Protein AF-A0A077ZQG4-F1 (afdb_monomer_lite)

Secondary structure (DSSP, 8-state):
--HHHHHHHHHHHHHHHHHS-TTTHHHHHHHHHHHHGGGT-HHHHHHHHHHHHHTTT-HHHHTTHHHHHHHHHHHHHHHHHHHHHH-HHHHHHHHHHHHT-HHHHHHHHHHHHHHHHHHH-HHHHHH-PPP-HHHHHHHHHT---TTHHHHHHHHHHHHHHHHHHS----STTTTSHHHHHHHHHHHHHHHHHHHHHHHHHH-GGGHHHHHHHHHHHHHTTSPPTT--S-----GGGGEEEETTEEEE---HHHHHHHHHHHHSPPP--TT-TTT-----HHHHHHHHHHHHHHHHHHHT--GGGGT-STTS---TTSHHHHHHHHHHHHHHHHHHHHHHHHHHT--S-HHHHHHHHHHHHHHHHHHHHHHHHTTHHHHHHHHTT----SSHHHHSS-STTS----S-HHHHHHHHHHHH--S--S-HHHHHHHHT-HHHHHHHHHHHHHHHHH--S-TT-HHHHHHHHHHHHHHHHH---

pLDDT: mean 76.87, std 16.98, range [23.34, 98.31]

Organism: Trichuris trichiura (NCBI:txid36087)

Foldseek 3Di:
DDPVVVVVVLVVLLVVLVVDDLVCNLVSLLVSLVVCLQVLDLVSLLSVLVVLLCLVVDPVNCVVPPVSNVVSSVSSVVSQVVSCVVRVSNVVSNVVSVVVCCSVLVSLLVLLVLVLVLVVDPVSVVPDDRDDPLVVLVCLLPDDDPPSVVSLVSLLVQLVVLCVVLVDDAPQPVSPSSNVSNLSSVVSNLSSLVSLLVVCVVPLVCLQVSLVVLVVVQVVQQDDPPPPDLRAGNLVVQKDFDPHAIDGDHLQLSSLLSNLSSLQDDPPPVPPVPPRPDHPPVSSVVSLVRLVVNLQSLLPDACVSNVLDPVFALDPVDRRNRNSLLSLLSLLSNLLSSLLSLLSVPDLDLSSLSSNVSSVVRNVNSVVSSCVRVVVVVVVVVVVVDDDPDPPVPPPPPPPRRNQLSHDLVSLLSLVCVLPPPDPDPHCNSSVSCVVPVVNNVVSLVSNVSVVVVPDPPPVDPVSVVSVVSSVVVCVVPDPD

Structure (mmCIF, N/CA/C/O backbone):
data_AF-A0A077ZQG4-F1
#
_entry.id   AF-A0A077ZQG4-F1
#
loop_
_atom_site.group_PDB
_atom_site.id
_atom_site.type_symbol
_atom_site.label_atom_id
_atom_site.label_alt_id
_atom_site.label_comp_id
_atom_site.label_asym_id
_atom_site.label_entity_id
_atom_site.label_seq_id
_atom_site.pdbx_PDB_ins_code
_atom_site.Cartn_x
_atom_site.Cartn_y
_atom_site.Cartn_z
_atom_site.occupancy
_atom_site.B_iso_or_equiv
_atom_site.auth_seq_id
_atom_site.auth_comp_id
_atom_site.auth_asym_id
_atom_site.auth_atom_id
_atom_site.pdbx_PDB_model_num
ATOM 1 N N . MET A 1 1 ? 46.755 -19.858 -14.746 1.00 75.56 1 MET A N 1
ATOM 2 C CA . MET A 1 1 ? 46.824 -18.409 -14.465 1.00 75.56 1 MET A CA 1
ATOM 3 C C . MET A 1 1 ? 46.397 -18.185 -13.032 1.00 75.56 1 MET A C 1
ATOM 5 O O . MET A 1 1 ? 45.429 -18.810 -12.609 1.00 75.56 1 MET A O 1
ATOM 9 N N . SER A 1 2 ? 47.114 -17.337 -12.305 1.00 85.56 2 SER A N 1
ATOM 10 C CA . SER A 1 2 ? 46.687 -16.840 -10.994 1.00 85.56 2 SER A CA 1
ATOM 11 C C . SER A 1 2 ? 45.434 -15.962 -11.118 1.00 85.56 2 SER A C 1
ATOM 13 O O . SER A 1 2 ? 45.168 -15.401 -12.185 1.00 85.56 2 SER A O 1
ATOM 15 N N . ASP A 1 3 ? 44.680 -15.792 -10.031 1.00 82.00 3 ASP A N 1
ATOM 16 C CA . ASP A 1 3 ? 43.485 -14.933 -10.027 1.00 82.00 3 ASP A CA 1
ATOM 17 C C . ASP A 1 3 ? 43.812 -13.482 -10.399 1.00 82.00 3 ASP A C 1
ATOM 19 O O . ASP A 1 3 ? 43.038 -12.816 -11.087 1.00 82.00 3 ASP A O 1
ATOM 23 N N . THR A 1 4 ? 44.989 -12.987 -10.013 1.00 86.38 4 THR A N 1
ATOM 24 C CA . THR A 1 4 ? 45.458 -11.639 -10.362 1.00 86.38 4 THR A CA 1
ATOM 25 C C . THR A 1 4 ? 45.683 -11.481 -11.868 1.00 86.38 4 THR A C 1
ATOM 27 O O . THR A 1 4 ? 45.331 -10.451 -12.441 1.00 86.38 4 THR A O 1
ATOM 30 N N . GLU A 1 5 ? 46.246 -12.495 -12.532 1.00 90.25 5 GLU A N 1
ATOM 31 C CA . GLU A 1 5 ? 46.450 -12.493 -13.988 1.00 90.25 5 GLU A CA 1
ATOM 32 C C . GLU A 1 5 ? 45.126 -12.590 -14.744 1.00 90.25 5 GLU A C 1
ATOM 34 O O . GLU A 1 5 ? 44.930 -11.872 -15.723 1.00 90.25 5 GLU A O 1
ATOM 39 N N . LYS A 1 6 ? 44.200 -13.433 -14.272 1.00 88.44 6 LYS A N 1
ATOM 40 C CA . LYS A 1 6 ? 42.855 -13.570 -14.852 1.00 88.44 6 LYS A CA 1
ATOM 41 C C . LYS A 1 6 ? 42.076 -12.263 -14.774 1.00 88.44 6 LYS A C 1
ATOM 43 O O . LYS A 1 6 ? 41.529 -11.824 -15.779 1.00 88.44 6 LYS A O 1
ATOM 48 N N . ASN A 1 7 ? 42.106 -11.602 -13.615 1.00 88.69 7 ASN A N 1
ATOM 49 C CA . ASN A 1 7 ? 41.490 -10.290 -13.427 1.00 88.69 7 ASN A CA 1
ATOM 50 C C . ASN A 1 7 ? 42.059 -9.249 -14.400 1.00 88.69 7 ASN A C 1
ATOM 52 O O . ASN A 1 7 ? 41.295 -8.517 -15.019 1.00 88.69 7 ASN A O 1
ATOM 56 N N . LYS A 1 8 ? 43.388 -9.187 -14.560 1.00 91.38 8 LYS A N 1
ATOM 57 C CA . LYS A 1 8 ? 44.021 -8.265 -15.518 1.00 91.38 8 LYS A CA 1
ATOM 58 C C . LYS A 1 8 ? 43.604 -8.563 -16.957 1.00 91.38 8 LYS A C 1
ATOM 60 O O . LYS A 1 8 ? 43.277 -7.636 -17.687 1.00 91.38 8 LYS A O 1
ATOM 65 N N . LEU A 1 9 ? 43.598 -9.837 -17.353 1.00 92.00 9 LEU A N 1
ATOM 66 C CA . LEU A 1 9 ? 43.169 -10.246 -18.691 1.00 92.00 9 LEU A CA 1
ATOM 67 C C . LEU A 1 9 ? 41.702 -9.880 -18.945 1.00 92.00 9 LEU A C 1
ATOM 69 O O . LEU A 1 9 ? 41.379 -9.370 -20.013 1.00 92.00 9 LEU A O 1
ATOM 73 N N . PHE A 1 10 ? 40.828 -10.110 -17.964 1.00 91.69 10 PHE A N 1
ATOM 74 C CA . PHE A 1 10 ? 39.417 -9.761 -18.061 1.00 91.69 10 PHE A CA 1
ATOM 75 C C . PHE A 1 10 ? 39.216 -8.256 -18.277 1.00 91.69 10 PHE A C 1
ATOM 77 O O . PHE A 1 10 ? 38.498 -7.877 -19.196 1.00 91.69 10 PHE A O 1
ATOM 84 N N . GLU A 1 11 ? 39.883 -7.396 -17.498 1.00 91.38 11 GLU A N 1
ATOM 85 C CA . GLU A 1 11 ? 39.771 -5.941 -17.685 1.00 91.38 11 GLU A CA 1
ATOM 86 C C . GLU A 1 11 ? 40.288 -5.496 -19.062 1.00 91.38 11 GLU A C 1
ATOM 88 O O . GLU A 1 11 ? 39.621 -4.712 -19.729 1.00 91.38 11 GLU A O 1
ATOM 93 N N . ILE A 1 12 ? 41.396 -6.066 -19.554 1.00 93.56 12 ILE A N 1
ATOM 94 C CA . ILE A 1 12 ? 41.894 -5.785 -20.915 1.00 93.56 12 ILE A CA 1
ATOM 95 C C . ILE A 1 12 ? 40.840 -6.149 -21.971 1.00 93.56 12 ILE A C 1
ATOM 97 O O . ILE A 1 12 ? 40.602 -5.385 -22.903 1.00 93.56 12 ILE A O 1
ATOM 101 N N . LEU A 1 13 ? 40.184 -7.305 -21.834 1.00 93.31 13 LEU A N 1
ATOM 102 C CA . LEU A 1 13 ? 39.135 -7.727 -22.766 1.00 93.31 13 LEU A CA 1
ATOM 103 C C . LEU A 1 13 ? 37.888 -6.841 -22.670 1.00 93.31 13 LEU A C 1
ATOM 105 O O . LEU A 1 13 ? 37.269 -6.550 -23.695 1.00 93.31 13 LEU A O 1
ATOM 109 N N . MET A 1 14 ? 37.534 -6.383 -21.468 1.00 91.69 14 MET A N 1
ATOM 110 C CA . MET A 1 14 ? 36.461 -5.410 -21.274 1.00 91.69 14 MET A CA 1
ATOM 111 C C . MET A 1 14 ? 36.786 -4.083 -21.963 1.00 91.69 14 MET A C 1
ATOM 113 O O . MET A 1 14 ? 35.923 -3.550 -22.662 1.00 91.69 14 MET A O 1
ATOM 117 N N . ASP A 1 15 ? 38.020 -3.591 -21.844 1.00 90.81 15 ASP A N 1
ATOM 118 C CA . ASP A 1 15 ? 38.490 -2.385 -22.532 1.00 90.81 15 ASP A CA 1
ATOM 119 C C . ASP A 1 15 ? 38.486 -2.565 -24.059 1.00 90.81 15 ASP A C 1
ATOM 121 O O . ASP A 1 15 ? 38.048 -1.674 -24.784 1.00 90.81 15 ASP A O 1
ATOM 125 N N . CYS A 1 16 ? 38.853 -3.743 -24.577 1.00 92.00 16 CYS A N 1
ATOM 126 C CA . CYS A 1 16 ? 38.694 -4.043 -26.003 1.00 92.00 16 CYS A CA 1
ATOM 127 C C . CYS A 1 16 ? 37.225 -3.978 -26.442 1.00 92.00 16 CYS A C 1
ATOM 129 O O . CYS A 1 16 ? 36.921 -3.403 -27.484 1.00 92.00 16 CYS A O 1
ATOM 131 N N . MET A 1 17 ? 36.302 -4.527 -25.646 1.00 90.06 17 MET A N 1
ATOM 132 C CA . MET A 1 17 ? 34.871 -4.511 -25.962 1.00 90.06 17 MET A CA 1
ATOM 133 C C . MET A 1 17 ? 34.291 -3.089 -25.991 1.00 90.06 17 MET A C 1
ATOM 135 O O . MET A 1 17 ? 33.346 -2.817 -26.733 1.00 90.06 17 MET A O 1
ATOM 139 N N . VAL A 1 18 ? 34.866 -2.162 -25.217 1.00 87.50 18 VAL A N 1
ATOM 140 C CA . VAL A 1 18 ? 34.528 -0.731 -25.269 1.00 87.50 18 VAL A CA 1
ATOM 141 C C . VAL A 1 18 ? 34.819 -0.108 -26.629 1.00 87.50 18 VAL A C 1
ATOM 143 O O . VAL A 1 18 ? 34.086 0.804 -27.027 1.00 87.50 18 VAL A O 1
ATOM 146 N N . GLU A 1 19 ? 35.827 -0.621 -27.331 1.00 88.81 19 GLU A N 1
ATOM 147 C CA . GLU A 1 19 ? 36.293 -0.085 -28.605 1.00 88.81 19 GLU A CA 1
ATOM 148 C C . GLU A 1 19 ? 35.615 -0.672 -29.846 1.00 88.81 19 GLU A C 1
ATOM 150 O O . GLU A 1 19 ? 35.798 -0.155 -30.951 1.00 88.81 19 GLU A O 1
ATOM 155 N N . LEU A 1 20 ? 34.793 -1.706 -29.677 1.00 90.69 20 LEU A N 1
ATOM 156 C CA . LEU A 1 20 ? 34.132 -2.390 -30.784 1.00 90.69 20 LEU A CA 1
ATOM 157 C C . LEU A 1 20 ? 32.988 -1.580 -31.403 1.00 90.69 20 LEU A C 1
ATOM 159 O O . LEU A 1 20 ? 32.373 -0.712 -30.779 1.00 90.69 20 LEU A O 1
ATOM 163 N N . ASN A 1 21 ? 32.671 -1.904 -32.656 1.00 89.69 21 ASN A N 1
ATOM 164 C CA . ASN A 1 21 ? 31.427 -1.466 -33.273 1.00 89.69 21 ASN A CA 1
ATOM 165 C C . ASN A 1 21 ? 30.255 -2.257 -32.693 1.00 89.69 21 ASN A C 1
ATOM 167 O O . ASN A 1 21 ? 30.406 -3.399 -32.264 1.00 89.69 21 ASN A O 1
ATOM 171 N N . LEU A 1 22 ? 29.064 -1.656 -32.711 1.00 89.62 22 LEU A N 1
ATOM 172 C CA . LEU A 1 22 ? 27.858 -2.229 -32.104 1.00 89.62 22 LEU A CA 1
ATOM 173 C C . LEU A 1 22 ? 27.519 -3.637 -32.636 1.00 89.62 22 LEU A C 1
ATOM 175 O O . LEU A 1 22 ? 26.966 -4.454 -31.908 1.00 89.62 22 LEU A O 1
ATOM 179 N N . GLU A 1 23 ? 27.890 -3.902 -33.887 1.00 89.62 23 GLU A N 1
ATOM 180 C CA . GLU A 1 23 ? 27.705 -5.154 -34.629 1.00 89.62 23 GLU A CA 1
ATOM 181 C C . GLU A 1 23 ? 28.598 -6.293 -34.106 1.00 89.62 23 GLU A C 1
ATOM 183 O O . GLU A 1 23 ? 28.193 -7.454 -34.087 1.00 89.62 23 GLU A O 1
ATOM 188 N N . ASP A 1 24 ? 29.801 -5.953 -33.638 1.00 93.75 24 ASP A N 1
ATOM 189 C CA . ASP A 1 24 ? 30.821 -6.910 -33.198 1.00 93.75 24 ASP A CA 1
ATOM 190 C C . ASP A 1 24 ? 30.670 -7.284 -31.718 1.00 93.75 24 ASP A C 1
ATOM 192 O O . ASP A 1 24 ? 31.103 -8.359 -31.287 1.00 93.75 24 ASP A O 1
ATOM 196 N N . ILE A 1 25 ? 30.040 -6.406 -30.929 1.00 94.50 25 ILE A N 1
ATOM 197 C CA . ILE A 1 25 ? 29.886 -6.567 -29.478 1.00 94.50 25 ILE A CA 1
ATOM 198 C C . ILE A 1 25 ? 29.215 -7.897 -29.105 1.00 94.50 25 ILE A C 1
ATOM 200 O O . ILE A 1 25 ? 29.757 -8.573 -28.230 1.00 94.50 25 ILE A O 1
ATOM 204 N N . PRO A 1 26 ? 28.089 -8.330 -29.712 1.00 92.81 26 PRO A N 1
ATOM 205 C CA . PRO A 1 26 ? 27.446 -9.584 -29.316 1.00 92.81 26 PRO A CA 1
ATOM 206 C C . PRO A 1 26 ? 28.353 -10.805 -29.488 1.00 92.81 26 PRO A C 1
ATOM 208 O O . PRO A 1 26 ? 28.476 -11.621 -28.574 1.00 92.81 26 PRO A O 1
ATOM 211 N N . ASN A 1 27 ? 29.056 -10.888 -30.622 1.00 93.50 27 ASN A N 1
ATOM 212 C CA . ASN A 1 27 ? 29.999 -11.971 -30.898 1.00 93.50 27 ASN A CA 1
ATOM 213 C C . ASN A 1 27 ? 31.180 -11.956 -29.922 1.00 93.50 27 ASN A C 1
ATOM 215 O O . ASN A 1 27 ? 31.634 -13.013 -29.477 1.00 93.50 27 ASN A O 1
ATOM 219 N N . PHE A 1 28 ? 31.678 -10.769 -29.569 1.00 94.94 28 PHE A N 1
ATOM 220 C CA . PHE A 1 28 ? 32.731 -10.638 -28.568 1.00 94.94 28 PHE A CA 1
ATOM 221 C C . PHE A 1 28 ? 32.245 -11.048 -27.174 1.00 94.94 28 PHE A C 1
ATOM 223 O O . PHE A 1 28 ? 32.926 -11.812 -26.494 1.00 94.94 28 PHE A O 1
ATOM 230 N N . ALA A 1 29 ? 31.050 -10.613 -26.771 1.00 93.19 29 ALA A N 1
ATOM 231 C CA . ALA A 1 29 ? 30.443 -10.970 -25.493 1.00 93.19 29 ALA A CA 1
ATOM 232 C C . ALA A 1 29 ? 30.218 -12.484 -25.370 1.00 93.19 29 ALA A C 1
ATOM 234 O O . ALA A 1 29 ? 30.515 -13.060 -24.327 1.00 93.19 29 ALA A O 1
ATOM 235 N N . LEU A 1 30 ? 29.772 -13.151 -26.440 1.00 92.31 30 LEU A N 1
ATOM 236 C CA . LEU A 1 30 ? 29.645 -14.610 -26.473 1.00 92.31 30 LEU A CA 1
ATOM 237 C C . LEU A 1 30 ? 30.995 -15.307 -26.245 1.00 92.31 30 LEU A C 1
ATOM 239 O O . LEU A 1 30 ? 31.089 -16.224 -25.429 1.00 92.31 30 LEU A O 1
ATOM 243 N N . LYS A 1 31 ? 32.057 -14.852 -26.924 1.00 92.94 31 LYS A N 1
ATOM 244 C CA . LYS A 1 31 ? 33.414 -15.388 -26.727 1.00 92.94 31 LYS A CA 1
ATOM 245 C C . LYS A 1 31 ? 33.912 -15.135 -25.306 1.00 92.94 31 LYS A C 1
ATOM 247 O O . LYS A 1 31 ? 34.450 -16.045 -24.683 1.00 92.94 31 LYS A O 1
ATOM 252 N N . LEU A 1 32 ? 33.688 -13.938 -24.767 1.00 92.38 32 LEU A N 1
ATOM 253 C CA . LEU A 1 32 ? 34.049 -13.597 -23.394 1.00 92.38 32 LEU A CA 1
ATOM 254 C C . LEU A 1 32 ? 33.343 -14.518 -22.387 1.00 92.38 32 LEU A C 1
ATOM 256 O O . LEU A 1 32 ? 33.988 -15.063 -21.492 1.00 92.38 32 LEU A O 1
ATOM 260 N N . LEU A 1 33 ? 32.043 -14.756 -22.573 1.00 91.25 33 LEU A N 1
ATOM 261 C CA . LEU A 1 33 ? 31.267 -15.681 -21.749 1.00 91.25 33 LEU A CA 1
ATOM 262 C C . LEU A 1 33 ? 31.815 -17.107 -21.832 1.00 91.25 33 LEU A C 1
ATOM 264 O O . LEU A 1 33 ? 32.000 -17.730 -20.793 1.00 91.25 33 LEU A O 1
ATOM 268 N N . SER A 1 34 ? 32.173 -17.596 -23.022 1.00 87.62 34 SER A N 1
ATOM 269 C CA . SER A 1 34 ? 32.749 -18.943 -23.169 1.00 87.62 34 SER A CA 1
ATOM 270 C C . SER A 1 34 ? 34.062 -19.148 -22.397 1.00 87.62 34 SER A C 1
ATOM 272 O O . SER A 1 34 ? 34.372 -20.270 -22.008 1.00 87.62 34 SER A O 1
ATOM 274 N N . VAL A 1 35 ? 34.818 -18.073 -22.137 1.00 87.38 35 VAL A N 1
ATOM 275 C CA . VAL A 1 35 ? 36.090 -18.124 -21.397 1.00 87.38 35 VAL A CA 1
ATOM 276 C C . VAL A 1 35 ? 35.877 -17.970 -19.889 1.00 87.38 35 VAL A C 1
ATOM 278 O O . VAL A 1 35 ? 36.507 -18.678 -19.108 1.00 87.38 35 VAL A O 1
ATOM 281 N N . PHE A 1 36 ? 34.999 -17.056 -19.465 1.00 87.81 36 PHE A N 1
ATOM 282 C CA . PHE A 1 36 ? 34.874 -16.668 -18.054 1.00 87.81 36 PHE A CA 1
ATOM 283 C C . PHE A 1 36 ? 33.667 -17.264 -17.323 1.00 87.81 36 PHE A C 1
ATOM 285 O O . PHE A 1 36 ? 33.605 -17.169 -16.095 1.00 87.81 36 PHE A O 1
ATOM 292 N N . ALA A 1 37 ? 32.721 -17.899 -18.022 1.00 85.19 37 ALA A N 1
ATOM 293 C CA . ALA A 1 37 ? 31.542 -18.488 -17.384 1.00 85.19 37 ALA A CA 1
ATOM 294 C C . ALA A 1 37 ? 31.904 -19.586 -16.377 1.00 85.19 37 ALA A C 1
ATOM 296 O O . ALA A 1 37 ? 31.338 -19.616 -15.286 1.00 85.19 37 ALA A O 1
ATOM 297 N N . LEU A 1 38 ? 32.903 -20.415 -16.696 1.00 85.31 38 LEU A N 1
ATOM 298 C CA . LEU A 1 38 ? 33.392 -21.484 -15.819 1.00 85.31 38 LEU A CA 1
ATOM 299 C C . LEU A 1 38 ? 33.919 -20.966 -14.473 1.00 85.31 38 LEU A C 1
ATOM 301 O O . LEU A 1 38 ? 33.903 -21.695 -13.485 1.00 85.31 38 LEU A O 1
ATOM 305 N N . GLU A 1 39 ? 34.372 -19.710 -14.409 1.00 85.50 39 GLU A N 1
ATOM 306 C CA . GLU A 1 39 ? 34.837 -19.115 -13.152 1.00 85.50 39 GLU A CA 1
ATOM 307 C C . GLU A 1 39 ? 33.685 -18.671 -12.247 1.00 85.50 39 GLU A C 1
ATOM 309 O O . GLU A 1 39 ? 33.900 -18.468 -11.054 1.00 85.50 39 GLU A O 1
ATOM 314 N N . ALA A 1 40 ? 32.479 -18.487 -12.803 1.00 82.50 40 ALA A N 1
ATOM 315 C CA . ALA A 1 40 ? 31.280 -18.027 -12.100 1.00 82.50 40 ALA A CA 1
ATOM 316 C C . ALA A 1 40 ? 31.530 -16.828 -11.156 1.00 82.50 40 ALA A C 1
ATOM 318 O O . ALA A 1 40 ? 30.916 -16.710 -10.093 1.00 82.50 40 ALA A O 1
ATOM 319 N N . ASN A 1 41 ? 32.439 -15.927 -11.541 1.00 85.12 41 ASN A N 1
ATOM 320 C CA . ASN A 1 41 ? 32.928 -14.848 -10.689 1.00 85.12 41 ASN A CA 1
ATOM 321 C C . ASN A 1 41 ? 31.990 -13.629 -10.732 1.00 85.12 41 ASN A C 1
ATOM 323 O O . ASN A 1 41 ? 31.780 -13.023 -11.786 1.00 85.12 41 ASN A O 1
ATOM 327 N N . ALA A 1 42 ? 31.468 -13.233 -9.567 1.00 80.81 42 ALA A N 1
ATOM 328 C CA . ALA A 1 42 ? 30.521 -12.125 -9.432 1.00 80.81 42 ALA A CA 1
ATOM 329 C C . ALA A 1 42 ? 31.064 -10.789 -9.960 1.00 80.81 42 ALA A C 1
ATOM 331 O O . ALA A 1 42 ? 30.307 -10.006 -10.534 1.00 80.81 42 ALA A O 1
ATOM 332 N N . LYS A 1 43 ? 32.374 -10.542 -9.830 1.00 83.75 43 LYS A N 1
ATOM 333 C CA . LYS A 1 43 ? 33.012 -9.322 -10.339 1.00 83.75 43 LYS A CA 1
ATOM 334 C C . LYS A 1 43 ? 32.916 -9.239 -11.863 1.00 83.75 43 LYS A C 1
ATOM 336 O O . LYS A 1 43 ? 32.570 -8.190 -12.398 1.00 83.75 43 LYS A O 1
ATOM 341 N N . TYR A 1 44 ? 33.193 -10.340 -12.559 1.00 88.12 44 TYR A N 1
ATOM 342 C CA . TYR A 1 44 ? 33.172 -10.373 -14.024 1.00 88.12 44 TYR A CA 1
ATOM 343 C C . TYR A 1 44 ? 31.758 -10.219 -14.564 1.00 88.12 44 TYR A C 1
ATOM 345 O O . TYR A 1 44 ? 31.519 -9.431 -15.477 1.00 88.12 44 TYR A O 1
ATOM 353 N N . VAL A 1 45 ? 30.810 -10.929 -13.950 1.00 84.12 45 VAL A N 1
ATOM 354 C CA . VAL A 1 45 ? 29.389 -10.813 -14.278 1.00 84.12 45 VAL A CA 1
ATOM 355 C C . VAL A 1 45 ? 28.907 -9.378 -14.072 1.00 84.12 45 VAL A C 1
ATOM 357 O O . VAL A 1 45 ? 28.332 -8.795 -14.988 1.00 84.12 45 VAL A O 1
ATOM 360 N N . GLY A 1 46 ? 29.190 -8.782 -12.910 1.00 81.88 46 GLY A N 1
ATOM 361 C CA . GLY A 1 46 ? 28.821 -7.398 -12.612 1.00 81.88 46 GLY A CA 1
ATOM 362 C C . GLY A 1 46 ? 29.386 -6.415 -13.637 1.00 81.88 46 GLY A C 1
ATOM 363 O O . GLY A 1 46 ? 28.650 -5.582 -14.162 1.00 81.88 46 GLY A O 1
ATOM 364 N N . ARG A 1 47 ? 30.661 -6.569 -14.008 1.00 85.62 47 ARG A N 1
ATOM 365 C CA . ARG A 1 47 ? 31.319 -5.704 -14.993 1.00 85.62 47 ARG A CA 1
ATOM 366 C C . ARG A 1 47 ? 30.721 -5.836 -16.398 1.00 85.62 47 ARG A C 1
ATOM 368 O O . ARG A 1 47 ? 30.532 -4.829 -17.082 1.00 85.62 47 ARG A O 1
ATOM 375 N N . LEU A 1 48 ? 30.389 -7.056 -16.826 1.00 86.62 48 LEU A N 1
ATOM 376 C CA . LEU A 1 48 ? 29.712 -7.303 -18.102 1.00 86.62 48 LEU A CA 1
ATOM 377 C C . LEU A 1 48 ? 28.314 -6.663 -18.131 1.00 86.62 48 LEU A C 1
ATOM 379 O O . LEU A 1 48 ? 27.943 -6.033 -19.124 1.00 86.62 48 LEU A O 1
ATOM 383 N N . LEU A 1 49 ? 27.559 -6.777 -17.035 1.00 83.06 49 LEU A N 1
ATOM 384 C CA . LEU A 1 49 ? 26.236 -6.164 -16.903 1.00 83.06 49 LEU A CA 1
ATOM 385 C C . LEU A 1 49 ? 26.306 -4.629 -16.882 1.00 83.06 49 LEU A C 1
ATOM 387 O O . LEU A 1 49 ? 25.507 -3.974 -17.549 1.00 83.06 49 LEU A O 1
ATOM 391 N N . GLU A 1 50 ? 27.288 -4.037 -16.197 1.00 81.12 50 GLU A N 1
ATOM 392 C CA . GLU A 1 50 ? 27.534 -2.589 -16.249 1.00 81.12 50 GLU A CA 1
ATOM 393 C C . GLU A 1 50 ? 27.789 -2.103 -17.679 1.00 81.12 50 GLU A C 1
ATOM 395 O O . GLU A 1 50 ? 27.197 -1.113 -18.124 1.00 81.12 50 GLU A O 1
ATOM 400 N N . PHE A 1 51 ? 28.654 -2.806 -18.419 1.00 85.50 51 PHE A N 1
ATOM 401 C CA . PHE A 1 51 ? 28.926 -2.481 -19.815 1.00 85.50 51 PHE A CA 1
ATOM 402 C C . PHE A 1 51 ? 27.645 -2.534 -20.651 1.00 85.50 51 PHE A C 1
ATOM 404 O O . PHE A 1 51 ? 27.341 -1.581 -21.373 1.00 85.50 51 PHE A O 1
ATOM 411 N N . PHE A 1 52 ? 26.868 -3.606 -20.501 1.00 82.88 52 PHE A N 1
ATOM 412 C CA . PHE A 1 52 ? 25.594 -3.804 -21.183 1.00 82.88 52 PHE A CA 1
ATOM 413 C C . PHE A 1 52 ? 24.595 -2.664 -20.920 1.00 82.88 52 PHE A C 1
ATOM 415 O O . PHE A 1 52 ? 24.001 -2.129 -21.862 1.00 82.88 52 PHE A O 1
ATOM 422 N N . CYS A 1 53 ? 24.444 -2.244 -19.660 1.00 76.06 53 CYS A N 1
ATOM 423 C CA . CYS A 1 53 ? 23.598 -1.110 -19.285 1.00 76.06 53 CYS A CA 1
ATOM 424 C C . CYS A 1 53 ? 24.092 0.201 -19.922 1.00 76.06 53 CYS A C 1
ATOM 426 O O . CYS A 1 53 ? 23.286 1.019 -20.375 1.00 76.06 53 CYS A O 1
ATOM 428 N N . SER A 1 54 ? 25.414 0.380 -20.025 1.00 81.38 54 SER A N 1
ATOM 429 C CA . SER A 1 54 ? 26.029 1.589 -20.589 1.00 81.38 54 SER A CA 1
ATOM 430 C C . SER A 1 54 ? 25.846 1.755 -22.104 1.00 81.38 54 SER A C 1
ATOM 432 O O . SER A 1 54 ? 26.015 2.861 -22.619 1.00 81.38 54 SER A O 1
ATOM 434 N N . LEU A 1 55 ? 25.472 0.699 -22.842 1.00 83.50 55 LEU A N 1
ATOM 435 C CA . LEU A 1 55 ? 25.282 0.776 -24.300 1.00 83.50 55 LEU A CA 1
ATOM 436 C C . LEU A 1 55 ? 24.263 1.853 -24.698 1.00 83.50 55 LEU A C 1
ATOM 438 O O . LEU A 1 55 ? 24.450 2.538 -25.700 1.00 83.50 55 LEU A O 1
ATOM 442 N N . THR A 1 56 ? 23.225 2.049 -23.881 1.00 75.62 56 THR A N 1
ATOM 443 C CA . THR A 1 56 ? 22.157 3.035 -24.127 1.00 75.62 56 THR A CA 1
ATOM 444 C C . THR A 1 56 ? 22.570 4.489 -23.896 1.00 75.62 56 THR A C 1
ATOM 446 O O . THR A 1 56 ? 21.862 5.398 -24.332 1.00 75.62 56 THR A O 1
ATOM 449 N N . THR A 1 57 ? 23.690 4.735 -23.213 1.00 72.50 57 THR A N 1
ATOM 450 C CA . THR A 1 57 ? 24.158 6.086 -22.857 1.00 72.50 57 THR A CA 1
ATOM 451 C C . THR A 1 57 ? 25.459 6.477 -23.555 1.00 72.50 57 THR A C 1
ATOM 453 O O . THR A 1 57 ? 25.821 7.653 -23.563 1.00 72.50 57 THR A O 1
ATOM 456 N N . ARG A 1 58 ? 26.160 5.531 -24.189 1.00 78.88 58 ARG A N 1
ATOM 457 C CA . ARG A 1 58 ? 27.414 5.793 -24.905 1.00 78.88 58 ARG A CA 1
ATOM 458 C C . ARG A 1 58 ? 27.183 6.502 -26.236 1.00 78.88 58 ARG A C 1
ATOM 460 O O . ARG A 1 58 ? 26.637 5.928 -27.177 1.00 78.88 58 ARG A O 1
ATOM 467 N N . ALA A 1 59 ? 27.725 7.715 -26.341 1.00 72.31 59 ALA A N 1
ATOM 468 C CA . ALA A 1 59 ? 27.604 8.580 -27.513 1.00 72.31 59 ALA A CA 1
ATOM 469 C C . ALA A 1 59 ? 27.964 7.892 -28.844 1.00 72.31 59 ALA A C 1
ATOM 471 O O . ALA A 1 59 ? 27.247 8.081 -29.823 1.00 72.31 59 ALA A O 1
ATOM 472 N N . ARG A 1 60 ? 29.007 7.041 -28.874 1.00 79.50 60 ARG A N 1
ATOM 473 C CA . ARG A 1 60 ? 29.441 6.347 -30.104 1.00 79.50 60 ARG A CA 1
ATOM 474 C C . ARG A 1 60 ? 28.364 5.443 -30.715 1.00 79.50 60 ARG A C 1
ATOM 476 O O . ARG A 1 60 ? 28.358 5.248 -31.922 1.00 79.50 60 ARG A O 1
ATOM 483 N N . TYR A 1 61 ? 27.463 4.893 -29.898 1.00 79.19 61 TYR A N 1
ATOM 484 C CA . TYR A 1 61 ? 26.417 3.977 -30.365 1.00 79.19 61 TYR A CA 1
ATOM 485 C C . TYR A 1 61 ? 25.099 4.690 -30.662 1.00 79.19 61 TYR A C 1
ATOM 487 O O . TYR A 1 61 ? 24.289 4.165 -31.422 1.00 79.19 61 TYR A O 1
ATOM 495 N N . LEU A 1 62 ? 24.891 5.897 -30.121 1.00 72.75 62 LEU A N 1
ATOM 496 C CA . LEU A 1 62 ? 23.659 6.664 -30.325 1.00 72.75 62 LEU A CA 1
ATOM 497 C C . LEU A 1 62 ? 23.432 7.043 -31.797 1.00 72.75 62 LEU A C 1
ATOM 499 O O . LEU A 1 62 ? 22.281 7.166 -32.208 1.00 72.75 62 LEU A O 1
ATOM 503 N N . VAL A 1 63 ? 24.499 7.157 -32.597 1.00 82.38 63 VAL A N 1
ATOM 504 C CA . VAL A 1 63 ? 24.420 7.424 -34.047 1.00 82.38 63 VAL A CA 1
ATOM 505 C C . VAL A 1 63 ? 23.701 6.299 -34.805 1.00 82.38 63 VAL A C 1
ATOM 507 O O . VAL A 1 63 ? 23.012 6.570 -35.782 1.00 82.38 63 VAL A O 1
ATOM 510 N N . ASN A 1 64 ? 23.780 5.055 -34.319 1.00 82.00 64 ASN A N 1
ATOM 511 C CA . ASN A 1 64 ? 23.111 3.897 -34.929 1.00 82.00 64 ASN A CA 1
ATOM 512 C C . ASN A 1 64 ? 21.619 3.798 -34.559 1.00 82.00 64 ASN A C 1
ATOM 514 O O . ASN A 1 64 ? 20.895 2.952 -35.082 1.00 82.00 64 ASN A O 1
ATOM 518 N N . GLY A 1 65 ? 21.151 4.649 -33.640 1.00 79.69 65 GLY A N 1
ATOM 519 C CA . GLY A 1 65 ? 19.779 4.658 -33.148 1.00 79.69 65 GLY A CA 1
ATOM 520 C C . GLY A 1 65 ? 19.472 3.580 -32.100 1.00 79.69 65 GLY A C 1
ATOM 521 O O . GLY A 1 65 ? 20.139 2.552 -31.970 1.00 79.69 65 GLY A O 1
ATOM 522 N N . MET A 1 66 ? 18.398 3.814 -31.339 1.00 79.00 66 MET A N 1
ATOM 523 C CA . MET A 1 66 ? 17.928 2.898 -30.291 1.00 79.00 66 MET A CA 1
ATOM 524 C C . MET A 1 66 ? 17.583 1.478 -30.781 1.00 79.00 66 MET A C 1
ATOM 526 O O . MET A 1 66 ? 17.849 0.545 -30.023 1.00 79.00 66 MET A O 1
ATOM 530 N N . PRO A 1 67 ? 17.024 1.254 -31.991 1.00 79.62 67 PRO A N 1
ATOM 531 C CA . PRO A 1 67 ? 16.739 -0.101 -32.469 1.00 79.62 67 PRO A CA 1
ATOM 532 C C . PRO A 1 67 ? 17.988 -0.979 -32.597 1.00 79.62 67 PRO A C 1
ATOM 534 O O . PRO A 1 67 ? 17.972 -2.123 -32.148 1.00 79.62 67 PRO A O 1
ATOM 537 N N . ALA A 1 68 ? 19.089 -0.439 -33.129 1.00 83.44 68 ALA A N 1
ATOM 538 C CA . ALA A 1 68 ? 20.345 -1.177 -33.256 1.00 83.44 68 ALA A CA 1
ATOM 539 C C . ALA A 1 68 ? 20.927 -1.527 -31.877 1.00 83.44 68 ALA A C 1
ATOM 541 O O . ALA A 1 68 ? 21.353 -2.659 -31.645 1.00 83.44 68 ALA A O 1
ATOM 542 N N . ILE A 1 69 ? 20.873 -0.579 -30.932 1.00 83.38 69 ILE A N 1
ATOM 543 C CA . ILE A 1 69 ? 21.310 -0.805 -29.546 1.00 83.38 69 ILE A CA 1
ATOM 544 C C . ILE A 1 69 ? 20.474 -1.912 -28.899 1.00 83.38 69 ILE A C 1
ATOM 546 O O . ILE A 1 69 ? 21.035 -2.829 -28.302 1.00 83.38 69 ILE A O 1
ATOM 550 N N . ARG A 1 70 ? 19.144 -1.869 -29.058 1.00 80.81 70 ARG A N 1
ATOM 551 C CA . ARG A 1 70 ? 18.245 -2.914 -28.548 1.00 80.81 70 ARG A CA 1
ATOM 552 C C . ARG A 1 70 ? 18.546 -4.274 -29.170 1.00 80.81 70 ARG A C 1
ATOM 554 O O . ARG A 1 70 ? 18.574 -5.250 -28.439 1.00 80.81 70 ARG A O 1
ATOM 561 N N . SER A 1 71 ? 18.834 -4.340 -30.470 1.00 83.62 71 SER A N 1
ATOM 562 C CA . SER A 1 71 ? 19.212 -5.591 -31.142 1.00 83.62 71 SER A CA 1
ATOM 563 C C . SER A 1 71 ? 20.487 -6.199 -30.548 1.00 83.62 71 SER A C 1
ATOM 565 O O . SER A 1 71 ? 20.510 -7.384 -30.211 1.00 83.62 71 SER A O 1
ATOM 567 N N . ALA A 1 72 ? 21.533 -5.388 -30.358 1.00 87.50 72 ALA A N 1
ATOM 568 C CA . ALA A 1 72 ? 22.765 -5.841 -29.713 1.00 87.50 72 ALA A CA 1
ATOM 569 C C . ALA A 1 72 ? 22.499 -6.313 -28.275 1.00 87.50 72 ALA A C 1
ATOM 571 O O . ALA A 1 72 ? 22.971 -7.373 -27.865 1.00 87.50 72 ALA A O 1
ATOM 572 N N . GLN A 1 73 ? 21.679 -5.568 -27.529 1.00 84.81 73 GLN A N 1
ATOM 573 C CA . GLN A 1 73 ? 21.296 -5.935 -26.173 1.00 84.81 73 GLN A CA 1
ATOM 574 C C . GLN A 1 73 ? 20.517 -7.261 -26.119 1.00 84.81 73 GLN A C 1
ATOM 576 O O . GLN A 1 73 ? 20.851 -8.140 -25.327 1.00 84.81 73 GLN A O 1
ATOM 581 N N . SER A 1 74 ? 19.526 -7.453 -26.988 1.00 82.31 74 SER A N 1
ATOM 582 C CA . SER A 1 74 ? 18.774 -8.707 -27.084 1.00 82.31 74 SER A CA 1
ATOM 583 C C . SER A 1 74 ? 19.689 -9.899 -27.373 1.00 82.31 74 SER A C 1
ATOM 585 O O . SER A 1 74 ? 19.545 -10.939 -26.734 1.00 82.31 74 SER A O 1
ATOM 587 N N . SER A 1 75 ? 20.678 -9.741 -28.259 1.00 88.75 75 SER A N 1
ATOM 588 C CA . SER A 1 75 ? 21.652 -10.803 -28.543 1.00 88.75 75 SER A CA 1
ATOM 589 C C . SER A 1 75 ? 22.516 -11.137 -27.325 1.00 88.75 75 SER A C 1
ATOM 591 O O . SER A 1 75 ? 22.704 -12.308 -27.003 1.00 88.75 75 SER A O 1
ATOM 593 N N . ILE A 1 76 ? 23.003 -10.128 -26.595 1.00 89.31 76 ILE A N 1
ATOM 594 C CA . ILE A 1 76 ? 23.795 -10.344 -25.373 1.00 89.31 76 ILE A CA 1
ATOM 595 C C . ILE A 1 76 ? 22.956 -11.037 -24.292 1.00 89.31 76 ILE A C 1
ATOM 597 O O . ILE A 1 76 ? 23.451 -11.958 -23.646 1.00 89.31 76 ILE A O 1
ATOM 601 N N . ILE A 1 77 ? 21.686 -10.653 -24.120 1.00 85.94 77 ILE A N 1
ATOM 602 C CA . ILE A 1 77 ? 20.767 -11.328 -23.189 1.00 85.94 77 ILE A CA 1
ATOM 603 C C . ILE A 1 77 ? 20.624 -12.805 -23.563 1.00 85.94 77 ILE A C 1
ATOM 605 O O . ILE A 1 77 ? 20.752 -13.665 -22.695 1.00 85.94 77 ILE A O 1
ATOM 609 N N . LEU A 1 78 ? 20.423 -13.121 -24.846 1.00 81.06 78 LEU A N 1
ATOM 610 C CA . LEU A 1 78 ? 20.348 -14.510 -25.304 1.00 81.06 78 LEU A CA 1
ATOM 611 C C . LEU A 1 78 ? 21.638 -15.281 -25.004 1.00 81.06 78 LEU A C 1
ATOM 613 O O . LEU A 1 78 ? 21.569 -16.428 -24.566 1.00 81.06 78 LEU A O 1
ATOM 617 N N . HIS A 1 79 ? 22.808 -14.659 -25.172 1.00 89.19 79 HIS A N 1
ATOM 618 C CA . HIS A 1 79 ? 24.085 -15.280 -24.816 1.00 89.19 79 HIS A CA 1
ATOM 619 C C . HIS A 1 79 ? 24.219 -15.513 -23.307 1.00 89.19 79 HIS A C 1
ATOM 621 O O . HIS A 1 79 ? 24.660 -16.588 -22.903 1.00 89.19 79 HIS A O 1
ATOM 627 N N . LEU A 1 80 ? 23.791 -14.564 -22.468 1.00 87.44 80 LEU A N 1
ATOM 628 C CA . LEU A 1 80 ? 23.768 -14.722 -21.011 1.00 87.44 80 LEU A CA 1
ATOM 629 C C . LEU A 1 80 ? 22.843 -15.866 -20.584 1.00 87.44 80 LEU A C 1
ATOM 631 O O . LEU A 1 80 ? 23.251 -16.713 -19.793 1.00 87.44 80 LEU A O 1
ATOM 635 N N . VAL A 1 81 ? 21.631 -15.927 -21.141 1.00 80.31 81 VAL A N 1
ATOM 636 C CA . VAL A 1 81 ? 20.647 -16.983 -20.854 1.00 80.31 81 VAL A CA 1
ATOM 637 C C . VAL A 1 81 ? 21.154 -18.345 -21.319 1.00 80.31 81 VAL A C 1
ATOM 639 O O . VAL A 1 81 ? 21.078 -19.318 -20.572 1.00 80.31 81 VAL A O 1
ATOM 642 N N . HIS A 1 82 ? 21.709 -18.429 -22.530 1.00 83.88 82 HIS A N 1
ATOM 643 C CA . HIS A 1 82 ? 22.295 -19.667 -23.036 1.00 83.88 82 HIS A CA 1
ATOM 644 C C . HIS A 1 82 ? 23.447 -20.139 -22.142 1.00 83.88 82 HIS A C 1
ATOM 646 O O . HIS A 1 82 ? 23.467 -21.293 -21.723 1.00 83.88 82 HIS A O 1
ATOM 652 N N . THR A 1 83 ? 24.349 -19.230 -21.769 1.00 88.31 83 THR A N 1
ATOM 653 C CA . THR A 1 83 ? 25.480 -19.534 -20.884 1.00 88.31 83 THR A CA 1
ATOM 654 C C . THR A 1 83 ? 25.005 -19.979 -19.501 1.00 88.31 83 THR A C 1
ATOM 656 O O . THR A 1 83 ? 25.499 -20.972 -18.985 1.00 88.31 83 THR A O 1
ATOM 659 N N . ALA A 1 84 ? 23.995 -19.324 -18.921 1.00 83.88 84 ALA A N 1
ATOM 660 C CA . ALA A 1 84 ? 23.403 -19.718 -17.640 1.00 83.88 84 ALA A CA 1
ATOM 661 C C . ALA A 1 84 ? 22.755 -21.110 -17.669 1.00 83.88 84 ALA A C 1
ATOM 663 O O . ALA A 1 84 ? 22.763 -21.806 -16.655 1.00 83.88 84 ALA A O 1
ATOM 664 N N . ARG A 1 85 ? 22.216 -21.528 -18.822 1.00 79.25 85 ARG A N 1
ATOM 665 C CA . ARG A 1 85 ? 21.687 -22.886 -19.016 1.00 79.25 85 ARG A CA 1
ATOM 666 C C . ARG A 1 85 ? 22.786 -23.938 -19.134 1.00 79.25 85 ARG A C 1
ATOM 668 O O . ARG A 1 85 ? 22.552 -25.069 -18.725 1.00 79.25 85 ARG A O 1
ATOM 675 N N . MET A 1 86 ? 23.931 -23.593 -19.722 1.00 86.44 86 MET A N 1
ATOM 676 C CA . MET A 1 86 ? 25.065 -24.515 -19.863 1.00 86.44 86 MET A CA 1
ATOM 677 C C . MET A 1 86 ? 25.877 -24.617 -18.565 1.00 86.44 86 MET A C 1
ATOM 679 O O . MET A 1 86 ? 26.293 -25.704 -18.185 1.00 86.44 86 MET A O 1
ATOM 683 N N . GLU A 1 87 ? 26.042 -23.501 -17.854 1.00 87.75 87 GLU A N 1
ATOM 684 C CA . GLU A 1 87 ? 26.883 -23.380 -16.664 1.00 87.75 87 GLU A CA 1
ATOM 685 C C . GLU A 1 87 ? 26.052 -22.944 -15.450 1.00 87.75 87 GLU A C 1
ATOM 687 O O . GLU A 1 87 ? 25.840 -21.755 -15.196 1.00 87.75 87 GLU A O 1
ATOM 692 N N . GLN A 1 88 ? 25.587 -23.910 -14.652 1.00 83.12 88 GLN A N 1
ATOM 693 C CA . GLN A 1 88 ? 24.656 -23.649 -13.545 1.00 83.12 88 GLN A CA 1
ATOM 694 C C . GLN A 1 88 ? 25.228 -22.687 -12.487 1.00 83.12 88 GLN A C 1
ATOM 696 O O . GLN A 1 88 ? 24.494 -21.868 -11.929 1.00 83.12 88 GLN A O 1
ATOM 701 N N . ASN A 1 89 ? 26.534 -22.759 -12.209 1.00 85.81 89 ASN A N 1
ATOM 702 C CA . ASN A 1 89 ? 27.195 -21.855 -11.261 1.00 85.81 89 ASN A CA 1
ATOM 703 C C . ASN A 1 89 ? 27.225 -20.418 -11.786 1.00 85.81 89 ASN A C 1
ATOM 705 O O . ASN A 1 89 ? 26.914 -19.492 -11.038 1.00 85.81 89 ASN A O 1
ATOM 709 N N . PHE A 1 90 ? 27.513 -20.231 -13.078 1.00 88.00 90 PHE A N 1
ATOM 710 C CA . PHE A 1 90 ? 27.380 -18.928 -13.723 1.00 88.00 90 PHE A CA 1
ATOM 711 C C . PHE A 1 90 ? 25.938 -18.434 -13.645 1.00 88.00 90 PHE A C 1
ATOM 713 O O . PHE A 1 90 ? 25.718 -17.290 -13.266 1.00 88.00 90 PHE A O 1
ATOM 720 N N . GLY A 1 91 ? 24.959 -19.301 -13.925 1.00 80.06 91 GLY A N 1
ATOM 721 C CA . GLY A 1 91 ? 23.540 -18.980 -13.795 1.00 80.06 91 GLY A CA 1
ATOM 722 C C . GLY A 1 91 ? 23.176 -18.476 -12.397 1.00 80.06 91 GLY A C 1
ATOM 723 O O . GLY A 1 91 ? 22.539 -17.433 -12.280 1.00 80.06 91 GLY A O 1
ATOM 724 N N . LYS A 1 92 ? 23.646 -19.143 -11.334 1.00 77.94 92 LYS A N 1
ATOM 725 C CA . LYS A 1 92 ? 23.463 -18.695 -9.941 1.00 77.94 92 LYS A CA 1
ATOM 726 C C . LYS A 1 92 ? 24.127 -17.345 -9.672 1.00 77.94 92 LYS A C 1
ATOM 728 O O . LYS A 1 92 ? 23.497 -16.480 -9.074 1.00 77.94 92 LYS A O 1
ATOM 733 N N . THR A 1 93 ? 25.365 -17.139 -10.117 1.00 82.56 93 THR A N 1
ATOM 734 C CA . THR A 1 93 ? 26.065 -15.856 -9.950 1.00 82.56 93 THR A CA 1
ATOM 735 C C . THR A 1 93 ? 25.379 -14.733 -10.725 1.00 82.56 93 THR A C 1
ATOM 737 O O . THR A 1 93 ? 25.241 -13.631 -10.203 1.00 82.56 93 THR A O 1
ATOM 740 N N . LEU A 1 94 ? 24.908 -15.006 -11.942 1.00 82.00 94 LEU A N 1
ATOM 741 C CA . LEU A 1 94 ? 24.145 -14.077 -12.770 1.00 82.00 94 LEU A CA 1
ATOM 742 C C . LEU A 1 94 ? 22.824 -13.705 -12.102 1.00 82.00 94 LEU A C 1
ATOM 744 O O . LEU A 1 94 ? 22.535 -12.521 -11.949 1.00 82.00 94 LEU A O 1
ATOM 748 N N . LEU A 1 95 ? 22.066 -14.701 -11.639 1.00 71.81 95 LEU A N 1
ATOM 749 C CA . LEU A 1 95 ? 20.859 -14.499 -10.841 1.00 71.81 95 LEU A CA 1
ATOM 750 C C . LEU A 1 95 ? 21.162 -13.669 -9.600 1.00 71.81 95 LEU A C 1
ATOM 752 O O . LEU A 1 95 ? 20.452 -12.710 -9.349 1.00 71.81 95 LEU A O 1
ATOM 756 N N . ASN A 1 96 ? 22.236 -13.961 -8.868 1.00 71.38 96 ASN A N 1
ATOM 757 C CA . ASN A 1 96 ? 22.634 -13.182 -7.698 1.00 71.38 96 ASN A CA 1
ATOM 758 C C . ASN A 1 96 ? 23.052 -11.749 -8.053 1.00 71.38 96 ASN A C 1
ATOM 760 O O . ASN A 1 96 ? 22.765 -10.840 -7.288 1.00 71.38 96 ASN A O 1
ATOM 764 N N . ALA A 1 97 ? 23.687 -11.518 -9.203 1.00 71.94 97 ALA A N 1
ATOM 765 C CA . ALA A 1 97 ? 24.033 -10.178 -9.675 1.00 71.94 97 ALA A CA 1
ATOM 766 C C . ALA A 1 97 ? 22.789 -9.373 -10.090 1.00 71.94 97 ALA A C 1
ATOM 768 O O . ALA A 1 97 ? 22.725 -8.170 -9.840 1.00 71.94 97 ALA A O 1
ATOM 769 N N . PHE A 1 98 ? 21.778 -10.028 -10.668 1.00 66.88 98 PHE A N 1
ATOM 770 C CA . PHE A 1 98 ? 20.473 -9.411 -10.914 1.00 66.88 98 PHE A CA 1
ATOM 771 C C . PHE A 1 98 ? 19.700 -9.176 -9.610 1.00 66.88 98 PHE A C 1
ATOM 773 O O . PHE A 1 98 ? 19.203 -8.070 -9.393 1.00 66.88 98 PHE A O 1
ATOM 780 N N . LYS A 1 99 ? 19.685 -10.162 -8.704 1.00 59.44 99 LYS A N 1
ATOM 781 C CA . LYS A 1 99 ? 19.141 -10.053 -7.341 1.00 59.44 99 LYS A CA 1
ATOM 782 C C . LYS A 1 99 ? 19.863 -9.006 -6.507 1.00 59.44 99 LYS A C 1
ATOM 784 O O . LYS A 1 99 ? 19.265 -8.454 -5.600 1.00 59.44 99 LYS A O 1
ATOM 789 N N . ALA A 1 100 ? 21.120 -8.681 -6.818 1.00 57.59 100 ALA A N 1
ATOM 790 C CA . ALA A 1 100 ? 21.860 -7.655 -6.095 1.00 57.59 100 ALA A CA 1
ATOM 791 C C . ALA A 1 100 ? 21.216 -6.266 -6.224 1.00 57.59 100 ALA A C 1
ATOM 793 O O . ALA A 1 100 ? 21.683 -5.360 -5.539 1.00 57.59 100 ALA A O 1
ATOM 794 N N . GLN A 1 101 ? 20.181 -6.096 -7.072 1.00 60.97 101 GLN A N 1
ATOM 795 C CA . GLN A 1 101 ? 19.294 -4.930 -7.243 1.00 60.97 101 GLN A CA 1
ATOM 796 C C . GLN A 1 101 ? 19.982 -3.604 -7.577 1.00 60.97 101 GLN A C 1
ATOM 798 O O . GLN A 1 101 ? 19.350 -2.707 -8.129 1.00 60.97 101 GLN A O 1
ATOM 803 N N . ALA A 1 102 ? 21.281 -3.469 -7.326 1.00 65.19 102 ALA A N 1
ATOM 804 C CA . ALA A 1 102 ? 22.085 -2.288 -7.542 1.00 65.19 102 ALA A CA 1
ATOM 805 C C . ALA A 1 102 ? 22.030 -1.862 -9.007 1.00 65.19 102 ALA A C 1
ATOM 807 O O . ALA A 1 102 ? 21.974 -0.666 -9.279 1.00 65.19 102 ALA A O 1
ATOM 808 N N . LEU A 1 103 ? 21.958 -2.816 -9.942 1.00 65.06 103 LEU A N 1
ATOM 809 C CA . LEU A 1 103 ? 21.795 -2.539 -11.369 1.00 65.06 103 LEU A CA 1
ATOM 810 C C . LEU A 1 103 ? 20.417 -1.953 -11.692 1.00 65.06 103 LEU A C 1
ATOM 812 O O . LEU A 1 103 ? 20.336 -0.922 -12.364 1.00 65.06 103 LEU A O 1
ATOM 816 N N . VAL A 1 104 ? 19.339 -2.563 -11.186 1.00 70.06 104 VAL A N 1
ATOM 817 C CA . VAL A 1 104 ? 17.962 -2.084 -11.402 1.00 70.06 104 VAL A CA 1
ATOM 818 C C . VAL A 1 104 ? 17.784 -0.711 -10.757 1.00 70.06 104 VAL A C 1
ATOM 820 O O . VAL A 1 104 ? 17.400 0.244 -11.429 1.00 70.06 104 VAL A O 1
ATOM 823 N N . LYS A 1 105 ? 18.184 -0.568 -9.491 1.00 72.06 105 LYS A N 1
ATOM 824 C CA . LYS A 1 105 ? 18.206 0.697 -8.750 1.00 72.06 105 LYS A CA 1
ATOM 825 C C . LYS A 1 105 ? 18.999 1.778 -9.484 1.00 72.06 105 LYS A C 1
ATOM 827 O O . LYS A 1 105 ? 18.511 2.901 -9.619 1.00 72.06 105 LYS A O 1
ATOM 832 N N . SER A 1 106 ? 20.203 1.468 -9.970 1.00 70.44 106 SER A N 1
ATOM 833 C CA . SER A 1 106 ? 21.040 2.435 -10.696 1.00 70.44 106 SER A CA 1
ATOM 834 C C . SER A 1 106 ? 20.400 2.846 -12.018 1.00 70.44 106 SER A C 1
ATOM 836 O O . SER A 1 106 ? 20.378 4.032 -12.336 1.00 70.44 106 SER A O 1
ATOM 838 N N . SER A 1 107 ? 19.806 1.900 -12.749 1.00 71.00 107 SER A N 1
ATOM 839 C CA . SER A 1 107 ? 19.105 2.169 -14.009 1.00 71.00 107 SER A CA 1
ATOM 840 C C . SER A 1 107 ? 17.874 3.053 -13.797 1.00 71.00 107 SER A C 1
ATOM 842 O O . SER A 1 107 ? 17.676 4.030 -14.519 1.00 71.00 107 SER A O 1
ATOM 844 N N . VAL A 1 108 ? 17.080 2.771 -12.761 1.00 76.94 108 VAL A N 1
ATOM 845 C CA . VAL A 1 108 ? 15.928 3.591 -12.358 1.00 76.94 108 VAL A CA 1
ATOM 846 C C . VAL A 1 108 ? 16.378 4.996 -11.944 1.00 76.94 108 VAL A C 1
ATOM 848 O O . VAL A 1 108 ? 15.805 5.989 -12.397 1.00 76.94 108 VAL A O 1
ATOM 851 N N . THR A 1 109 ? 17.451 5.095 -11.156 1.00 75.00 109 THR A N 1
ATOM 852 C CA . THR A 1 109 ? 18.049 6.370 -10.726 1.00 75.00 109 THR A CA 1
ATOM 853 C C . THR A 1 109 ? 18.524 7.203 -11.914 1.00 75.00 109 THR A C 1
ATOM 855 O O . THR A 1 109 ? 18.241 8.399 -11.988 1.00 75.00 109 THR A O 1
ATOM 858 N N . GLU A 1 110 ? 19.219 6.587 -12.867 1.00 77.31 110 GLU A N 1
ATOM 859 C CA . GLU A 1 110 ? 19.726 7.268 -14.056 1.00 77.31 110 GLU A CA 1
ATOM 860 C C . GLU A 1 110 ? 18.593 7.689 -15.000 1.00 77.31 110 GLU A C 1
ATOM 862 O O . GLU A 1 110 ? 18.581 8.813 -15.505 1.00 77.31 110 GLU A O 1
ATOM 867 N N . CYS A 1 111 ? 17.571 6.847 -15.168 1.00 76.19 111 CYS A N 1
ATOM 868 C CA . CYS A 1 111 ? 16.376 7.200 -15.929 1.00 76.19 111 CYS A CA 1
ATOM 869 C C . CYS A 1 111 ? 15.641 8.401 -15.310 1.00 76.19 111 CYS A C 1
ATOM 871 O O . CYS A 1 111 ? 15.235 9.321 -16.029 1.00 76.19 111 CYS A O 1
ATOM 873 N N . ALA A 1 112 ? 15.506 8.437 -13.981 1.00 77.69 112 ALA A N 1
ATOM 874 C CA . ALA A 1 112 ? 14.908 9.567 -13.277 1.00 77.69 112 ALA A CA 1
ATOM 875 C C . ALA A 1 112 ? 15.746 10.851 -13.445 1.00 77.69 112 ALA A C 1
ATOM 877 O O . ALA A 1 112 ? 15.191 11.898 -13.784 1.00 77.69 112 ALA A O 1
ATOM 878 N N . LYS A 1 113 ? 17.083 10.775 -13.328 1.00 77.38 113 LYS A N 1
ATOM 879 C CA . LYS A 1 113 ? 17.995 11.906 -13.603 1.00 77.38 113 LYS A CA 1
ATOM 880 C C . LYS A 1 113 ? 17.834 12.434 -15.024 1.00 77.38 113 LYS A C 1
ATOM 882 O O . LYS A 1 113 ? 17.669 13.638 -15.220 1.00 77.38 113 LYS A O 1
ATOM 887 N N . LYS A 1 114 ? 17.834 11.536 -16.014 1.00 74.19 114 LYS A N 1
ATOM 888 C CA . LYS A 1 114 ? 17.655 11.886 -17.426 1.00 74.19 114 LYS A CA 1
ATOM 889 C C . LYS A 1 114 ? 16.322 12.601 -17.646 1.00 74.19 114 LYS A C 1
ATOM 891 O O . LYS A 1 114 ? 16.307 13.658 -18.272 1.00 74.19 114 LYS A O 1
ATOM 896 N N . LYS A 1 115 ? 15.223 12.092 -17.073 1.00 76.31 115 LYS A N 1
ATOM 897 C CA . LYS A 1 115 ? 13.890 12.719 -17.160 1.00 76.31 115 LYS A CA 1
ATOM 898 C C . LYS A 1 115 ? 13.891 14.141 -16.589 1.00 76.31 115 LYS A C 1
ATOM 900 O O . LYS A 1 115 ? 13.280 15.028 -17.180 1.00 76.31 115 LYS A O 1
ATOM 905 N N . LEU A 1 116 ? 14.592 14.382 -15.483 1.00 76.12 116 LEU A N 1
ATOM 906 C CA . LEU A 1 116 ? 14.701 15.714 -14.879 1.00 76.12 116 LEU A CA 1
ATOM 907 C C . LEU A 1 116 ? 15.532 16.688 -15.717 1.00 76.12 116 LEU A C 1
ATOM 909 O O . LEU A 1 116 ? 15.096 17.817 -15.946 1.00 76.12 116 LEU A O 1
ATOM 913 N N . ASN A 1 117 ? 16.668 16.235 -16.244 1.00 73.56 117 ASN A N 1
ATOM 914 C CA . ASN A 1 117 ? 17.503 17.034 -17.144 1.00 73.56 117 ASN A CA 1
ATOM 915 C C . ASN A 1 117 ? 16.770 17.377 -18.448 1.00 73.56 117 ASN A C 1
ATOM 917 O O . ASN A 1 117 ? 16.888 18.486 -18.961 1.00 73.56 117 ASN A O 1
ATOM 921 N N . VAL A 1 118 ? 15.965 16.451 -18.978 1.00 71.81 118 VAL A N 1
ATOM 922 C CA . VAL A 1 118 ? 15.118 16.727 -20.144 1.00 71.81 118 VAL A CA 1
ATOM 923 C C . VAL A 1 118 ? 14.038 17.747 -19.787 1.00 71.81 118 VAL A C 1
ATOM 925 O O . VAL A 1 118 ? 13.893 18.734 -20.501 1.00 71.81 118 VAL A O 1
ATOM 928 N N . LYS A 1 119 ? 13.323 17.579 -18.661 1.00 74.44 119 LYS A N 1
ATOM 929 C CA . LYS A 1 119 ? 12.273 18.516 -18.209 1.00 74.44 119 LYS A CA 1
ATOM 930 C C . LYS A 1 119 ? 12.777 19.962 -18.069 1.00 74.44 119 LYS A C 1
ATOM 932 O O . LYS A 1 119 ? 12.011 20.882 -18.365 1.00 74.44 119 LYS A O 1
ATOM 937 N N . SER A 1 120 ? 14.029 20.174 -17.655 1.00 72.50 120 SER A N 1
ATOM 938 C CA . SER A 1 120 ? 14.597 21.515 -17.447 1.00 72.50 120 SER A CA 1
ATOM 939 C C . SER A 1 120 ? 14.934 22.266 -18.744 1.00 72.50 120 SER A C 1
ATOM 941 O O . SER A 1 120 ? 15.037 23.491 -18.724 1.00 72.50 120 SER A O 1
ATOM 943 N N . SER A 1 121 ? 15.025 21.582 -19.891 1.00 62.09 121 SER A N 1
ATOM 944 C CA . SER A 1 121 ? 15.350 22.199 -21.183 1.00 62.09 121 SER A CA 1
ATOM 945 C C . SER A 1 121 ? 14.206 22.078 -22.189 1.00 62.09 121 SER A C 1
ATOM 947 O O . SER A 1 121 ? 13.703 20.996 -22.487 1.00 62.09 121 SER A O 1
ATOM 949 N N . LYS A 1 122 ? 13.788 23.214 -22.765 1.00 69.75 122 LYS A N 1
ATOM 950 C CA . LYS A 1 122 ? 12.795 23.237 -23.858 1.00 69.75 122 LYS A CA 1
ATOM 951 C C . LYS A 1 122 ? 13.286 22.465 -25.085 1.00 69.75 122 LYS A C 1
ATOM 953 O O . LYS A 1 122 ? 12.503 21.737 -25.682 1.00 69.75 122 LYS A O 1
ATOM 958 N N . TRP A 1 123 ? 14.571 22.598 -25.418 1.00 74.00 123 TRP A N 1
ATOM 959 C CA . TRP A 1 123 ? 15.175 21.903 -26.552 1.00 74.00 123 TRP A CA 1
ATOM 960 C C . TRP A 1 123 ? 15.254 20.393 -26.307 1.00 74.00 123 TRP A C 1
ATOM 962 O O . TRP A 1 123 ? 14.780 19.622 -27.137 1.00 74.00 123 TRP A O 1
ATOM 972 N N . LEU A 1 124 ? 15.730 19.956 -25.132 1.00 62.28 124 LEU A N 1
ATOM 973 C CA . LEU A 1 124 ? 15.803 18.520 -24.829 1.00 62.28 124 LEU A CA 1
ATOM 974 C C . LEU A 1 124 ? 14.420 17.862 -24.851 1.00 62.28 124 LEU A C 1
ATOM 976 O O . LEU A 1 124 ? 14.301 16.764 -25.377 1.00 62.28 124 LEU A O 1
ATOM 980 N N . ARG A 1 125 ? 13.365 18.536 -24.365 1.00 69.00 125 ARG A N 1
ATOM 981 C CA . ARG A 1 125 ? 11.982 18.025 -24.458 1.00 69.00 125 ARG A CA 1
ATOM 982 C C . ARG A 1 125 ? 11.496 17.788 -25.887 1.00 69.00 125 ARG A C 1
ATOM 984 O O . ARG A 1 125 ? 10.595 16.980 -26.068 1.00 69.00 125 ARG A O 1
ATOM 991 N N . SER A 1 126 ? 12.048 18.500 -26.869 1.00 67.62 126 SER A N 1
ATOM 992 C CA . SER A 1 126 ? 11.685 18.335 -28.282 1.00 67.62 126 SER A CA 1
ATOM 993 C C . SER A 1 126 ? 12.500 17.266 -29.013 1.00 67.62 126 SER A C 1
ATOM 995 O O . SER A 1 126 ? 12.077 16.809 -30.067 1.00 67.62 126 SER A O 1
ATOM 997 N N . VAL A 1 127 ? 13.655 16.871 -28.465 1.00 63.41 127 VAL A N 1
ATOM 998 C CA . VAL A 1 127 ? 14.620 15.980 -29.136 1.00 63.41 127 VAL A CA 1
ATOM 999 C C . VAL A 1 127 ? 14.732 14.621 -28.447 1.00 63.41 127 VAL A C 1
ATOM 1001 O O . VAL A 1 127 ? 14.967 13.611 -29.103 1.00 63.41 127 VAL A O 1
ATOM 1004 N N . ILE A 1 128 ? 14.586 14.580 -27.122 1.00 64.75 128 ILE A N 1
ATOM 1005 C CA . ILE A 1 128 ? 14.777 13.374 -26.319 1.00 64.75 128 ILE A CA 1
ATOM 1006 C C . ILE A 1 128 ? 13.426 12.837 -25.868 1.00 64.75 128 ILE A C 1
ATOM 1008 O O . ILE A 1 128 ? 12.744 13.436 -25.035 1.00 64.75 128 ILE A O 1
ATOM 1012 N N . GLU A 1 129 ? 13.098 11.641 -26.343 1.00 65.06 129 GLU A N 1
ATOM 1013 C CA . GLU A 1 129 ? 12.030 10.837 -25.771 1.00 65.06 129 GLU A CA 1
ATOM 1014 C C . GLU A 1 129 ? 12.530 10.170 -24.478 1.00 65.06 129 GLU A C 1
ATOM 1016 O O . GLU A 1 129 ? 13.514 9.423 -24.464 1.00 65.06 129 GLU A O 1
ATOM 1021 N N . CYS A 1 130 ? 11.878 10.481 -23.358 1.00 66.19 130 CYS A N 1
ATOM 1022 C CA . CYS A 1 130 ? 12.159 9.858 -22.068 1.00 66.19 130 CYS A CA 1
ATOM 1023 C C . CYS A 1 130 ? 11.104 8.797 -21.767 1.00 66.19 130 CYS A C 1
ATOM 1025 O O . CYS A 1 130 ? 9.912 9.101 -21.756 1.00 66.19 130 CYS A O 1
ATOM 1027 N N . SER A 1 131 ? 11.550 7.583 -21.439 1.00 68.50 131 SER A N 1
ATOM 1028 C CA . SER A 1 131 ? 10.674 6.533 -20.923 1.00 68.50 131 SER A CA 1
ATOM 1029 C C . SER A 1 131 ? 9.986 6.989 -19.640 1.00 68.50 131 SER A C 1
ATOM 1031 O O . SER A 1 131 ? 10.604 7.580 -18.746 1.00 68.50 131 SER A O 1
ATOM 1033 N N . ASP A 1 132 ? 8.694 6.698 -19.537 1.00 73.06 132 ASP A N 1
ATOM 1034 C CA . ASP A 1 132 ? 7.956 6.933 -18.310 1.00 73.06 132 ASP A CA 1
ATOM 1035 C C . ASP A 1 132 ? 8.104 5.728 -17.383 1.00 73.06 132 ASP A C 1
ATOM 1037 O O . ASP A 1 132 ? 7.456 4.706 -17.589 1.00 73.06 132 ASP A O 1
ATOM 1041 N N . LEU A 1 133 ? 8.962 5.860 -16.365 1.00 74.25 133 LEU A N 1
ATOM 1042 C CA . LEU A 1 133 ? 9.222 4.800 -15.384 1.00 74.25 133 LEU A CA 1
ATOM 1043 C C . LEU A 1 133 ? 7.934 4.221 -14.801 1.00 74.25 133 LEU A C 1
ATOM 1045 O O . LEU A 1 133 ? 7.852 3.012 -14.634 1.00 74.25 133 LEU A O 1
ATOM 1049 N N . ARG A 1 134 ? 6.922 5.062 -14.546 1.00 71.75 134 ARG A N 1
ATOM 1050 C CA . ARG A 1 134 ? 5.636 4.589 -14.031 1.00 71.75 134 ARG A CA 1
ATOM 1051 C C . ARG A 1 134 ? 4.947 3.657 -15.025 1.00 71.75 134 ARG A C 1
ATOM 1053 O O . ARG A 1 134 ? 4.637 2.541 -14.653 1.00 71.75 134 ARG A O 1
ATOM 1060 N N . LYS A 1 135 ? 4.843 4.043 -16.301 1.00 74.50 135 LYS A N 1
ATOM 1061 C CA . LYS A 1 135 ? 4.266 3.178 -17.346 1.00 74.50 135 LYS A CA 1
ATOM 1062 C C . LYS A 1 135 ? 5.046 1.880 -17.532 1.00 74.50 135 LYS A C 1
ATOM 1064 O O . LYS A 1 135 ? 4.451 0.844 -17.808 1.00 74.50 135 LYS A O 1
ATOM 1069 N N . THR A 1 136 ? 6.374 1.927 -17.413 1.00 73.06 136 THR A N 1
ATOM 1070 C CA . THR A 1 136 ? 7.210 0.721 -17.468 1.00 73.06 136 THR A CA 1
ATOM 1071 C C . THR A 1 136 ? 6.912 -0.204 -16.293 1.00 73.06 136 THR A C 1
ATOM 1073 O O . THR A 1 136 ? 6.734 -1.395 -16.508 1.00 73.06 136 THR A O 1
ATOM 1076 N N . VAL A 1 137 ? 6.801 0.340 -15.078 1.00 73.19 137 VAL A N 1
ATOM 1077 C CA . VAL A 1 137 ? 6.388 -0.415 -13.888 1.00 73.19 137 VAL A CA 1
ATOM 1078 C C . VAL A 1 137 ? 4.983 -0.987 -14.066 1.00 73.19 137 VAL A C 1
ATOM 1080 O O . VAL A 1 137 ? 4.800 -2.172 -13.839 1.00 73.19 137 VAL A O 1
ATOM 1083 N N . ASP A 1 138 ? 4.027 -0.203 -14.560 1.00 70.56 138 ASP A N 1
ATOM 1084 C CA . ASP A 1 138 ? 2.652 -0.659 -14.811 1.00 70.56 138 ASP A CA 1
ATOM 1085 C C . ASP A 1 138 ? 2.619 -1.820 -15.798 1.00 70.56 138 ASP A C 1
ATOM 1087 O O . ASP A 1 138 ? 1.916 -2.805 -15.587 1.00 70.56 138 ASP A O 1
ATOM 1091 N N . SER A 1 139 ? 3.434 -1.727 -16.850 1.00 71.06 139 SER A N 1
ATOM 1092 C CA . SER A 1 139 ? 3.576 -2.789 -17.844 1.00 71.06 139 SER A CA 1
ATOM 1093 C C . SER A 1 139 ? 4.187 -4.049 -17.235 1.00 71.06 139 SER A C 1
ATOM 1095 O O . SER A 1 139 ? 3.761 -5.134 -17.598 1.00 71.06 139 SER A O 1
ATOM 1097 N N . LEU A 1 140 ? 5.155 -3.921 -16.317 1.00 68.88 140 LEU A N 1
ATOM 1098 C CA . LEU A 1 140 ? 5.774 -5.060 -15.627 1.00 68.88 140 LEU A CA 1
ATOM 1099 C C . LEU A 1 140 ? 4.823 -5.711 -14.619 1.00 68.88 140 LEU A C 1
ATOM 1101 O O . LEU A 1 140 ? 4.764 -6.930 -14.553 1.00 68.88 140 LEU A O 1
ATOM 1105 N N . ILE A 1 141 ? 4.069 -4.911 -13.862 1.00 67.69 141 ILE A N 1
ATOM 1106 C CA . ILE A 1 141 ? 3.076 -5.409 -12.899 1.00 67.69 141 ILE A CA 1
ATOM 1107 C C . ILE A 1 141 ? 1.924 -6.109 -13.626 1.00 67.69 141 ILE A C 1
ATOM 1109 O O . ILE A 1 141 ? 1.392 -7.098 -13.135 1.00 67.69 141 ILE A O 1
ATOM 1113 N N . SER A 1 142 ? 1.555 -5.608 -14.806 1.00 67.75 142 SER A N 1
ATOM 1114 C CA . SER A 1 142 ? 0.496 -6.188 -15.641 1.00 67.75 142 SER A CA 1
ATOM 1115 C C . SER A 1 142 ? 0.993 -7.313 -16.556 1.00 67.75 142 SER A C 1
ATOM 1117 O O . SER A 1 142 ? 0.205 -7.844 -17.335 1.00 67.75 142 SER A O 1
ATOM 1119 N N . TYR A 1 143 ? 2.287 -7.646 -16.526 1.00 67.94 143 TYR A N 1
ATOM 1120 C CA . TYR A 1 143 ? 2.861 -8.663 -17.401 1.00 67.94 143 TYR A CA 1
ATOM 1121 C C . TYR A 1 143 ? 2.620 -10.063 -16.832 1.00 67.94 143 TYR A C 1
ATOM 1123 O O . TYR A 1 143 ? 3.244 -10.470 -15.853 1.00 67.94 143 TYR A O 1
ATOM 1131 N N . GLU A 1 144 ? 1.736 -10.817 -17.477 1.00 63.69 144 GLU A N 1
ATOM 1132 C CA . GLU A 1 144 ? 1.457 -12.213 -17.142 1.00 63.69 144 GLU A CA 1
ATOM 1133 C C . GLU A 1 144 ? 2.528 -13.129 -17.767 1.00 63.69 144 GLU A C 1
ATOM 1135 O O . GLU A 1 144 ? 2.746 -13.122 -18.980 1.00 63.69 144 GLU A O 1
ATOM 1140 N N . SER A 1 145 ? 3.233 -13.907 -16.941 1.00 66.50 145 SER A N 1
ATOM 1141 C CA . SER A 1 145 ? 4.215 -14.912 -17.385 1.00 66.50 145 SER A CA 1
ATOM 1142 C C . SER A 1 145 ? 4.396 -16.015 -16.344 1.00 66.50 145 SER A C 1
ATOM 1144 O O . SER A 1 145 ? 4.082 -15.788 -15.182 1.00 66.50 145 SER A O 1
ATOM 1146 N N . ASP A 1 146 ? 4.973 -17.162 -16.723 1.00 58.44 146 ASP A N 1
ATOM 1147 C CA . ASP A 1 146 ? 5.174 -18.358 -15.869 1.00 58.44 146 ASP A CA 1
ATOM 1148 C C . ASP A 1 146 ? 6.115 -18.160 -14.653 1.00 58.44 146 ASP A C 1
ATOM 1150 O O . ASP A 1 146 ? 6.633 -19.115 -14.081 1.00 58.44 146 ASP A O 1
ATOM 1154 N N . SER A 1 147 ? 6.434 -16.921 -14.295 1.00 62.62 147 SER A N 1
ATOM 1155 C CA . SER A 1 147 ? 7.390 -16.541 -13.250 1.00 62.62 147 SER A CA 1
ATOM 1156 C C . SER A 1 147 ? 7.151 -15.099 -12.779 1.00 62.62 147 SER A C 1
ATOM 1158 O O . SER A 1 147 ? 8.084 -14.412 -12.347 1.00 62.62 147 SER A O 1
ATOM 1160 N N . TRP A 1 148 ? 5.927 -14.585 -12.948 1.00 66.44 148 TRP A N 1
ATOM 1161 C CA . TRP A 1 148 ? 5.589 -13.194 -12.640 1.00 66.44 148 TRP A CA 1
ATOM 1162 C C . TRP A 1 148 ? 5.749 -12.894 -11.133 1.00 66.44 148 TRP A C 1
ATOM 1164 O O . TRP A 1 148 ? 6.027 -11.752 -10.766 1.00 66.44 148 TRP A O 1
ATOM 1174 N N . GLU A 1 149 ? 5.687 -13.906 -10.263 1.00 61.38 149 GLU A N 1
ATOM 1175 C CA . GLU A 1 149 ? 5.913 -13.790 -8.822 1.00 61.38 149 GLU A CA 1
ATOM 1176 C C . GLU A 1 149 ? 7.303 -13.246 -8.493 1.00 61.38 149 GLU A C 1
ATOM 1178 O O . GLU A 1 149 ? 7.431 -12.364 -7.646 1.00 61.38 149 GLU A O 1
ATOM 1183 N N . TYR A 1 150 ? 8.327 -13.662 -9.242 1.00 66.44 150 TYR A N 1
ATOM 1184 C CA . TYR A 1 150 ? 9.688 -13.151 -9.084 1.00 66.44 150 TYR A CA 1
ATOM 1185 C C . TYR A 1 150 ? 9.822 -11.711 -9.590 1.00 66.44 150 TYR A C 1
ATOM 1187 O O . TYR A 1 150 ? 10.652 -10.948 -9.092 1.00 66.44 150 TYR A O 1
ATOM 1195 N N . VAL A 1 151 ? 9.011 -11.321 -10.583 1.00 67.38 151 VAL A N 1
ATOM 1196 C CA . VAL A 1 151 ? 8.960 -9.934 -11.070 1.00 67.38 151 VAL A CA 1
ATOM 1197 C C . VAL A 1 151 ? 8.370 -9.040 -9.988 1.00 67.38 151 VAL A C 1
ATOM 1199 O O . VAL A 1 151 ? 8.954 -8.005 -9.678 1.00 67.38 151 VAL A O 1
ATOM 1202 N N . ILE A 1 152 ? 7.252 -9.442 -9.381 1.00 66.00 152 ILE A N 1
ATOM 1203 C CA . ILE A 1 152 ? 6.619 -8.659 -8.320 1.00 66.00 152 ILE A CA 1
ATOM 1204 C C . ILE A 1 152 ? 7.468 -8.652 -7.047 1.00 66.00 152 ILE A C 1
ATOM 1206 O O . ILE A 1 152 ? 7.625 -7.582 -6.468 1.00 66.00 152 ILE A O 1
ATOM 1210 N N . GLU A 1 153 ? 8.067 -9.776 -6.644 1.00 65.81 153 GLU A N 1
ATOM 1211 C CA . GLU A 1 153 ? 9.028 -9.826 -5.532 1.00 65.81 153 GLU A CA 1
ATOM 1212 C C . GLU A 1 153 ? 10.161 -8.815 -5.767 1.00 65.81 153 GLU A C 1
ATOM 1214 O O . GLU A 1 153 ? 10.373 -7.921 -4.949 1.00 65.81 153 GLU A O 1
ATOM 1219 N N . GLY A 1 154 ? 10.799 -8.848 -6.943 1.00 67.81 154 GLY A N 1
ATOM 1220 C CA . GLY A 1 154 ? 11.861 -7.902 -7.293 1.00 67.81 154 GLY A CA 1
ATOM 1221 C C . GLY A 1 154 ? 11.402 -6.438 -7.360 1.00 67.81 154 GLY A C 1
ATOM 1222 O O . GLY A 1 154 ? 12.167 -5.535 -7.014 1.00 67.81 154 GLY A O 1
ATOM 1223 N N . LEU A 1 155 ? 10.159 -6.168 -7.775 1.00 70.38 155 LEU A N 1
ATOM 1224 C CA . LEU A 1 155 ? 9.576 -4.820 -7.764 1.00 70.38 155 LEU A CA 1
ATOM 1225 C C . LEU A 1 155 ? 9.235 -4.344 -6.343 1.00 70.38 155 LEU A C 1
ATOM 1227 O O . LEU A 1 155 ? 9.447 -3.167 -6.042 1.00 70.38 155 LEU A O 1
ATOM 1231 N N . CYS A 1 156 ? 8.763 -5.240 -5.473 1.00 67.50 156 CYS A N 1
ATOM 1232 C CA . CYS A 1 156 ? 8.556 -5.000 -4.046 1.00 67.50 156 CYS A CA 1
ATOM 1233 C C . CYS A 1 156 ? 9.871 -4.613 -3.380 1.00 67.50 156 CYS A C 1
ATOM 1235 O O . CYS A 1 156 ? 9.961 -3.555 -2.759 1.00 67.50 156 CYS A O 1
ATOM 1237 N N . GLU A 1 157 ? 10.904 -5.438 -3.549 1.00 68.38 157 GLU A N 1
ATOM 1238 C CA . GLU A 1 157 ? 12.214 -5.184 -2.961 1.00 68.38 157 GLU A CA 1
ATOM 1239 C C . GLU A 1 157 ? 12.853 -3.903 -3.518 1.00 68.38 157 GLU A C 1
ATOM 1241 O O . GLU A 1 157 ? 13.440 -3.128 -2.762 1.00 68.38 157 GLU A O 1
ATOM 1246 N N . LEU A 1 158 ? 12.696 -3.618 -4.819 1.00 70.88 158 LEU A N 1
ATOM 1247 C CA . LEU A 1 158 ? 13.093 -2.333 -5.401 1.00 70.88 158 LEU A CA 1
ATOM 1248 C C . LEU A 1 158 ? 12.329 -1.175 -4.748 1.00 70.88 158 LEU A C 1
ATOM 1250 O O . LEU A 1 158 ? 12.926 -0.141 -4.453 1.00 70.88 158 LEU A O 1
ATOM 1254 N N . GLY A 1 159 ? 11.023 -1.337 -4.526 1.00 70.44 159 GLY A N 1
ATOM 1255 C CA . GLY A 1 159 ? 10.178 -0.369 -3.838 1.00 70.44 159 GLY A CA 1
ATOM 1256 C C . GLY A 1 159 ? 10.702 -0.052 -2.438 1.00 70.44 159 GLY A C 1
ATOM 1257 O O . GLY A 1 159 ? 10.979 1.115 -2.148 1.00 70.44 159 GLY A O 1
ATOM 1258 N N . PHE A 1 160 ? 10.928 -1.083 -1.619 1.00 67.88 160 PHE A N 1
ATOM 1259 C CA . PHE A 1 160 ? 11.506 -0.952 -0.278 1.00 67.88 160 PHE A CA 1
ATOM 1260 C C . PHE A 1 160 ? 12.907 -0.340 -0.317 1.00 67.88 160 PHE A C 1
ATOM 1262 O O . PHE A 1 160 ? 13.162 0.646 0.369 1.00 67.88 160 PHE A O 1
ATOM 1269 N N . THR A 1 161 ? 13.780 -0.805 -1.210 1.00 68.38 161 THR A N 1
ATOM 1270 C CA . THR A 1 161 ? 15.130 -0.252 -1.387 1.00 68.38 161 THR A CA 1
ATOM 1271 C C . THR A 1 161 ? 15.103 1.234 -1.750 1.00 68.38 161 THR A C 1
ATOM 1273 O O . THR A 1 161 ? 15.933 2.011 -1.273 1.00 68.38 161 THR A O 1
ATOM 1276 N N . LEU A 1 162 ? 14.172 1.674 -2.604 1.00 70.56 162 LEU A N 1
ATOM 1277 C CA . LEU A 1 162 ? 14.025 3.092 -2.940 1.00 70.56 162 LEU A CA 1
ATOM 1278 C C . LEU A 1 162 ? 13.548 3.911 -1.736 1.00 70.56 162 LEU A C 1
ATOM 1280 O O . LEU A 1 162 ? 14.060 5.014 -1.540 1.00 70.56 162 LEU A O 1
ATOM 1284 N N . LEU A 1 163 ? 12.625 3.382 -0.926 1.00 66.56 163 LEU A N 1
ATOM 1285 C CA . LEU A 1 163 ? 12.189 4.041 0.308 1.00 66.56 163 LEU A CA 1
ATOM 1286 C C . LEU A 1 163 ? 13.308 4.123 1.357 1.00 66.56 163 LEU A C 1
ATOM 1288 O O . LEU A 1 163 ? 13.453 5.160 2.001 1.00 66.56 163 LEU A O 1
ATOM 1292 N N . GLU A 1 164 ? 14.117 3.073 1.501 1.00 65.19 164 GLU A N 1
ATOM 1293 C CA . GLU A 1 164 ? 15.234 3.017 2.452 1.00 65.19 164 GLU A CA 1
ATOM 1294 C C . GLU A 1 164 ? 16.392 3.941 2.059 1.00 65.19 164 GLU A C 1
ATOM 1296 O O . GLU A 1 164 ? 16.960 4.639 2.899 1.00 65.19 164 GLU A O 1
ATOM 1301 N N . VAL A 1 165 ? 16.766 3.952 0.775 1.00 67.56 165 VAL A N 1
ATOM 1302 C CA . VAL A 1 165 ? 17.923 4.714 0.270 1.00 67.56 165 VAL A CA 1
ATOM 1303 C C . VAL A 1 165 ? 17.586 6.188 0.094 1.00 67.56 165 VAL A C 1
ATOM 1305 O O . VAL A 1 165 ? 18.436 7.057 0.314 1.00 67.56 165 VAL A O 1
ATOM 1308 N N . TYR A 1 166 ? 16.359 6.476 -0.330 1.00 68.12 166 TYR A N 1
ATOM 1309 C CA . TYR A 1 166 ? 15.856 7.827 -0.535 1.00 68.12 166 TYR A CA 1
ATOM 1310 C C . TYR A 1 166 ? 14.711 8.088 0.444 1.00 68.12 166 TYR A C 1
ATOM 1312 O O . TYR A 1 166 ? 13.596 8.357 -0.006 1.00 68.12 166 TYR A O 1
ATOM 1320 N N . PRO A 1 167 ? 14.961 8.036 1.771 1.00 57.09 167 PRO A N 1
ATOM 1321 C CA . PRO A 1 167 ? 13.920 8.320 2.746 1.00 57.09 167 PRO A CA 1
ATOM 1322 C C . PRO A 1 167 ? 13.382 9.712 2.443 1.00 57.09 167 PRO A C 1
ATOM 1324 O O . PRO A 1 167 ? 14.176 10.624 2.200 1.00 57.09 167 PRO A O 1
ATOM 1327 N N . GLY A 1 168 ? 12.054 9.841 2.390 1.00 51.38 168 GLY A N 1
ATOM 1328 C CA . GLY A 1 168 ? 11.330 10.998 1.866 1.00 51.38 168 GLY A CA 1
ATOM 1329 C C . GLY A 1 168 ? 11.865 12.329 2.377 1.00 51.38 168 GLY A C 1
ATOM 1330 O O . GLY A 1 168 ? 11.434 12.852 3.402 1.00 51.38 168 GLY A O 1
ATOM 1331 N N . ARG A 1 169 ? 12.816 12.904 1.644 1.00 45.91 169 ARG A N 1
ATOM 1332 C CA . ARG A 1 169 ? 13.249 14.282 1.809 1.00 45.91 169 ARG A CA 1
ATOM 1333 C C . ARG A 1 169 ? 12.379 15.082 0.854 1.00 45.91 169 ARG A C 1
ATOM 1335 O O . ARG A 1 169 ? 12.518 14.956 -0.357 1.00 45.91 169 ARG A O 1
ATOM 1342 N N . SER A 1 170 ? 11.513 15.915 1.425 1.00 43.22 170 SER A N 1
ATOM 1343 C CA . SER A 1 170 ? 10.964 17.109 0.774 1.00 43.22 170 SER A CA 1
ATOM 1344 C C . SER A 1 170 ? 9.855 17.060 -0.264 1.00 43.22 170 SER A C 1
ATOM 1346 O O . SER A 1 170 ? 9.990 16.455 -1.318 1.00 43.22 170 SER A O 1
ATOM 1348 N N . VAL A 1 171 ? 8.807 17.861 -0.008 1.00 45.50 171 VAL A N 1
ATOM 1349 C CA . VAL A 1 171 ? 7.905 18.430 -1.027 1.00 45.50 171 VAL A CA 1
ATOM 1350 C C . VAL A 1 171 ? 8.504 19.710 -1.626 1.00 45.50 171 VAL A C 1
ATOM 1352 O O . VAL A 1 171 ? 8.256 20.004 -2.795 1.00 45.50 171 VAL A O 1
ATOM 1355 N N . ALA A 1 172 ? 9.350 20.448 -0.891 1.00 47.03 172 ALA A N 1
ATOM 1356 C CA . ALA A 1 172 ? 10.096 21.595 -1.436 1.00 47.03 172 ALA A CA 1
ATOM 1357 C C . ALA A 1 172 ? 11.025 21.211 -2.613 1.00 47.03 172 ALA A C 1
ATOM 1359 O O . ALA A 1 172 ? 11.418 22.051 -3.416 1.00 47.03 172 ALA A O 1
ATOM 1360 N N . LEU A 1 173 ? 11.298 19.918 -2.769 1.00 49.12 173 LEU A N 1
ATOM 1361 C CA . LEU A 1 173 ? 12.021 19.301 -3.862 1.00 49.12 173 LEU A CA 1
ATOM 1362 C C . LEU A 1 173 ? 11.085 18.550 -4.821 1.00 49.12 173 LEU A C 1
ATOM 1364 O O . LEU A 1 173 ? 11.517 17.595 -5.472 1.00 49.12 173 LEU A O 1
ATOM 1368 N N . ARG A 1 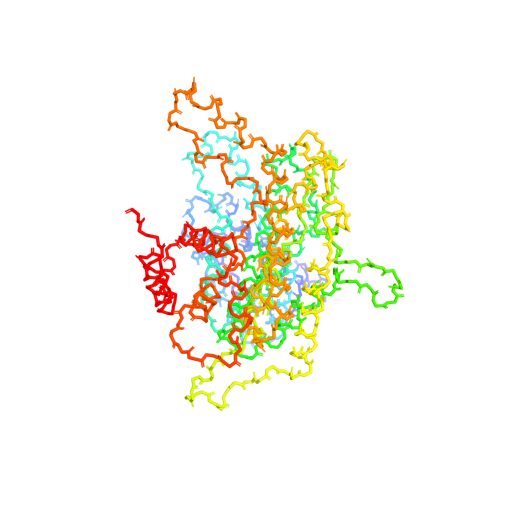174 ? 9.807 18.931 -4.932 1.00 55.91 174 ARG A N 1
ATOM 1369 C CA . ARG A 1 174 ? 8.921 18.399 -5.973 1.00 55.91 174 ARG A CA 1
ATOM 1370 C C . ARG A 1 174 ? 9.563 18.661 -7.338 1.00 55.91 174 ARG A C 1
ATOM 1372 O O . ARG A 1 174 ? 9.768 19.806 -7.729 1.00 55.91 174 ARG A O 1
ATOM 1379 N N . GLY A 1 175 ? 9.900 17.586 -8.050 1.00 63.03 175 GLY A N 1
ATOM 1380 C CA . GLY A 1 175 ? 10.696 17.643 -9.282 1.00 63.03 175 GLY A CA 1
ATOM 1381 C C . GLY A 1 175 ? 12.209 17.474 -9.086 1.00 63.03 175 GLY A C 1
ATOM 1382 O O . GLY A 1 175 ? 12.959 17.614 -10.045 1.00 63.03 175 GLY A O 1
ATOM 1383 N N . SER A 1 176 ? 12.682 17.154 -7.883 1.00 70.50 176 SER A N 1
ATOM 1384 C CA . SER A 1 176 ? 14.036 16.646 -7.656 1.00 70.50 176 SER A CA 1
ATOM 1385 C C . SER A 1 176 ? 14.119 15.147 -7.895 1.00 70.50 176 SER A C 1
ATOM 1387 O O . SER A 1 176 ? 13.121 14.426 -7.854 1.00 70.50 176 SER A O 1
ATOM 1389 N N . LEU A 1 177 ? 15.351 14.666 -8.049 1.00 73.62 177 LEU A N 1
ATOM 1390 C CA . LEU A 1 177 ? 15.629 13.247 -8.208 1.00 73.62 177 LEU A CA 1
ATOM 1391 C C . LEU A 1 177 ? 15.167 12.424 -7.004 1.00 73.62 177 LEU A C 1
ATOM 1393 O O . LEU A 1 177 ? 14.584 11.362 -7.180 1.00 73.62 177 LEU A O 1
ATOM 1397 N N . GLN A 1 178 ? 15.426 12.914 -5.792 1.00 71.56 178 GLN A N 1
ATOM 1398 C CA . GLN A 1 178 ? 15.120 12.186 -4.560 1.00 71.56 178 GLN A CA 1
ATOM 1399 C C . GLN A 1 178 ? 13.610 12.027 -4.378 1.00 71.56 178 GLN A C 1
ATOM 1401 O O . GLN A 1 178 ? 13.146 10.925 -4.109 1.00 71.56 178 GLN A O 1
ATOM 1406 N N . TYR A 1 179 ? 12.847 13.100 -4.607 1.00 69.50 179 TYR A N 1
ATOM 1407 C CA . TYR A 1 179 ? 11.387 13.056 -4.540 1.00 69.50 179 TYR A CA 1
ATOM 1408 C C . TYR A 1 179 ? 10.791 12.113 -5.593 1.00 69.50 179 TYR A C 1
ATOM 1410 O O . TYR A 1 179 ? 9.911 11.318 -5.276 1.00 69.50 179 TYR A O 1
ATOM 1418 N N . GLU A 1 180 ? 11.274 12.171 -6.839 1.00 73.12 180 GLU A N 1
ATOM 1419 C CA . GLU A 1 180 ? 10.777 11.304 -7.917 1.00 73.12 180 GLU A CA 1
ATOM 1420 C C . GLU A 1 180 ? 11.072 9.820 -7.626 1.00 73.12 180 GLU A C 1
ATOM 1422 O O . GLU A 1 180 ? 10.208 8.976 -7.855 1.00 73.12 180 GLU A O 1
ATOM 1427 N N . LEU A 1 181 ? 12.243 9.492 -7.061 1.00 75.38 181 LEU A N 1
ATOM 1428 C CA . LEU A 1 181 ? 12.605 8.118 -6.686 1.00 75.38 181 LEU A CA 1
ATOM 1429 C C . LEU A 1 181 ? 11.839 7.607 -5.465 1.00 75.38 181 LEU A C 1
ATOM 1431 O O . LEU A 1 181 ? 11.373 6.472 -5.475 1.00 75.38 181 LEU A O 1
ATOM 1435 N N . PHE A 1 182 ? 11.651 8.446 -4.450 1.00 72.25 182 PHE A N 1
ATOM 1436 C CA . PHE A 1 182 ? 10.835 8.109 -3.286 1.00 72.25 182 PHE A CA 1
ATOM 1437 C C . PHE A 1 182 ? 9.360 7.902 -3.670 1.00 72.25 182 PHE A C 1
ATOM 1439 O O . PHE A 1 182 ? 8.742 6.911 -3.286 1.00 72.25 182 PHE A O 1
ATOM 1446 N N . SER A 1 183 ? 8.802 8.795 -4.497 1.00 71.88 183 SER A N 1
ATOM 1447 C CA . SER A 1 183 ? 7.440 8.662 -5.033 1.00 71.88 183 SER A CA 1
ATOM 1448 C C . SER A 1 183 ? 7.275 7.400 -5.884 1.00 71.88 183 SER A C 1
ATOM 1450 O O . SER A 1 183 ? 6.228 6.752 -5.832 1.00 71.88 183 SER A O 1
ATOM 1452 N N . LEU A 1 184 ? 8.310 7.015 -6.638 1.00 74.50 184 LEU A N 1
ATOM 1453 C CA . LEU A 1 184 ? 8.332 5.750 -7.365 1.00 74.50 184 LEU A CA 1
ATOM 1454 C C . LEU A 1 184 ? 8.388 4.542 -6.419 1.00 74.50 184 LEU A C 1
ATOM 1456 O O . LEU A 1 184 ? 7.646 3.596 -6.645 1.00 74.50 184 LEU A O 1
ATOM 1460 N N . GLY A 1 185 ? 9.197 4.583 -5.356 1.00 70.88 185 GLY A N 1
ATOM 1461 C CA . GLY A 1 185 ? 9.248 3.528 -4.336 1.00 70.88 185 GLY A CA 1
ATOM 1462 C C . GLY A 1 185 ? 7.889 3.287 -3.672 1.00 70.88 185 GLY A C 1
ATOM 1463 O O . GLY A 1 185 ? 7.417 2.156 -3.617 1.00 70.88 185 GLY A O 1
ATOM 1464 N N . LYS A 1 186 ? 7.192 4.363 -3.285 1.00 69.56 186 LYS A N 1
ATOM 1465 C CA . LYS A 1 186 ? 5.814 4.298 -2.759 1.00 69.56 186 LYS A CA 1
ATOM 1466 C C . LYS A 1 186 ? 4.842 3.671 -3.745 1.00 69.56 186 LYS A C 1
ATOM 1468 O O . LYS A 1 186 ? 3.993 2.862 -3.373 1.00 69.56 186 LYS A O 1
ATOM 1473 N N . TYR A 1 187 ? 4.930 4.117 -4.997 1.00 71.38 187 TYR A N 1
ATOM 1474 C CA . TYR A 1 187 ? 4.084 3.620 -6.066 1.00 71.38 187 TYR A CA 1
ATOM 1475 C C . TYR A 1 187 ? 4.294 2.123 -6.260 1.00 71.38 187 TYR A C 1
ATOM 1477 O O . TYR A 1 187 ? 3.321 1.380 -6.276 1.00 71.38 187 TYR A O 1
ATOM 1485 N N . LEU A 1 188 ? 5.559 1.698 -6.315 1.00 71.81 188 LEU A N 1
ATOM 1486 C CA . LEU A 1 188 ? 5.941 0.298 -6.392 1.00 71.81 188 LEU A CA 1
ATOM 1487 C C . LEU A 1 188 ? 5.347 -0.488 -5.234 1.00 71.81 188 LEU A C 1
ATOM 1489 O O . LEU A 1 188 ? 4.624 -1.424 -5.505 1.00 71.81 188 LEU A O 1
ATOM 1493 N N . ILE A 1 189 ? 5.535 -0.087 -3.978 1.00 71.56 189 ILE A N 1
ATOM 1494 C CA . ILE A 1 189 ? 4.976 -0.834 -2.837 1.00 71.56 189 ILE A CA 1
ATOM 1495 C C . ILE A 1 189 ? 3.448 -0.912 -2.905 1.00 71.56 189 ILE A C 1
ATOM 1497 O O . ILE A 1 189 ? 2.879 -1.989 -2.766 1.00 71.56 189 ILE A O 1
ATOM 1501 N N . THR A 1 190 ? 2.775 0.203 -3.198 1.00 71.00 190 THR A N 1
ATOM 1502 C CA . THR A 1 190 ? 1.305 0.238 -3.274 1.00 71.00 190 THR A CA 1
ATOM 1503 C C . THR A 1 190 ? 0.773 -0.670 -4.382 1.00 71.00 190 THR A C 1
ATOM 1505 O O . THR A 1 190 ? -0.173 -1.426 -4.167 1.00 71.00 190 THR A O 1
ATOM 1508 N N . GLU A 1 191 ? 1.350 -0.586 -5.582 1.00 72.38 191 GLU A N 1
ATOM 1509 C CA . GLU A 1 191 ? 0.932 -1.424 -6.704 1.00 72.38 191 GLU A CA 1
ATOM 1510 C C . GLU A 1 191 ? 1.452 -2.856 -6.578 1.00 72.38 191 GLU A C 1
ATOM 1512 O O . GLU A 1 191 ? 0.804 -3.758 -7.086 1.00 72.38 191 GLU A O 1
ATOM 1517 N N . CYS A 1 192 ? 2.545 -3.103 -5.855 1.00 72.19 192 CYS A N 1
ATOM 1518 C CA . CYS A 1 192 ? 3.024 -4.449 -5.584 1.00 72.19 192 CYS A CA 1
ATOM 1519 C C . CYS A 1 192 ? 2.211 -5.133 -4.492 1.00 72.19 192 CYS A C 1
ATOM 1521 O O . CYS A 1 192 ? 2.000 -6.319 -4.623 1.00 72.19 192 CYS A O 1
ATOM 1523 N N . PHE A 1 193 ? 1.668 -4.457 -3.474 1.00 81.06 193 PHE A N 1
ATOM 1524 C CA . PHE A 1 193 ? 0.721 -5.111 -2.554 1.00 81.06 193 PHE A CA 1
ATOM 1525 C C . PHE A 1 193 ? -0.529 -5.593 -3.286 1.00 81.06 193 PHE A C 1
ATOM 1527 O O . PHE A 1 193 ? -0.964 -6.725 -3.094 1.00 81.06 193 PHE A O 1
ATOM 1534 N N . LYS A 1 194 ? -1.076 -4.767 -4.184 1.00 78.06 194 LYS A N 1
ATOM 1535 C CA . LYS A 1 194 ? -2.174 -5.192 -5.063 1.00 78.06 194 LYS A CA 1
ATOM 1536 C C . LYS A 1 194 ? -1.722 -6.267 -6.041 1.00 78.06 194 LYS A C 1
ATOM 1538 O O . LYS A 1 194 ? -2.443 -7.234 -6.252 1.00 78.06 194 LYS A O 1
ATOM 1543 N N . GLY A 1 195 ? -0.545 -6.065 -6.628 1.00 71.62 195 GLY A N 1
ATOM 1544 C CA . GLY A 1 195 ? 0.107 -6.953 -7.573 1.00 71.62 195 GLY A CA 1
ATOM 1545 C C . GLY A 1 195 ? 0.221 -8.338 -6.974 1.00 71.62 195 GLY A C 1
ATOM 1546 O O . GLY A 1 195 ? -0.399 -9.223 -7.530 1.00 71.62 195 GLY A O 1
ATOM 1547 N N . LEU A 1 196 ? 0.880 -8.459 -5.812 1.00 73.19 196 LEU A N 1
ATOM 1548 C CA . LEU A 1 196 ? 1.059 -9.628 -4.940 1.00 73.19 196 LEU A CA 1
ATOM 1549 C C . LEU A 1 196 ? -0.252 -10.246 -4.473 1.00 73.19 196 LEU A C 1
ATOM 1551 O O . LEU A 1 196 ? -0.345 -11.466 -4.415 1.00 73.19 196 LEU A O 1
ATOM 1555 N N . ALA A 1 197 ? -1.268 -9.451 -4.149 1.00 80.56 197 ALA A N 1
ATOM 1556 C CA . ALA A 1 197 ? -2.568 -10.010 -3.808 1.00 80.56 197 ALA A CA 1
ATOM 1557 C C . ALA A 1 197 ? -3.259 -10.635 -5.030 1.00 80.56 197 ALA A C 1
ATOM 1559 O O . ALA A 1 197 ? -3.806 -11.730 -4.932 1.00 80.56 197 ALA A O 1
ATOM 1560 N N . LYS A 1 198 ? -3.203 -9.980 -6.197 1.00 77.31 198 LYS A N 1
ATOM 1561 C CA . LYS A 1 198 ? -3.810 -10.447 -7.456 1.00 77.31 198 LYS A CA 1
ATOM 1562 C C . LYS A 1 198 ? -3.170 -11.755 -7.929 1.00 77.31 198 LYS A C 1
ATOM 1564 O O . LYS A 1 198 ? -3.796 -12.800 -7.879 1.00 77.31 198 LYS A O 1
ATOM 1569 N N . ALA A 1 199 ? -1.901 -11.685 -8.281 1.00 69.75 199 ALA A N 1
ATOM 1570 C CA . ALA A 1 199 ? -0.895 -12.726 -8.145 1.00 69.75 199 ALA A CA 1
ATOM 1571 C C . ALA A 1 199 ? -1.244 -13.961 -7.296 1.00 69.75 199 ALA A C 1
ATOM 1573 O O . ALA A 1 199 ? -1.489 -15.036 -7.824 1.00 69.75 199 ALA A O 1
ATOM 1574 N N . ALA A 1 200 ? -1.255 -13.819 -5.968 1.00 76.06 200 ALA A N 1
ATOM 1575 C CA . ALA A 1 200 ? -1.500 -14.912 -5.038 1.00 76.06 200 ALA A CA 1
ATOM 1576 C C . ALA A 1 200 ? -2.940 -15.431 -5.107 1.00 76.06 200 ALA A C 1
ATOM 1578 O O . ALA A 1 200 ? -3.204 -16.579 -4.757 1.00 76.06 200 ALA A O 1
ATOM 1579 N N . SER A 1 201 ? -3.872 -14.602 -5.574 1.00 76.00 201 SER A N 1
ATOM 1580 C CA . SER A 1 201 ? -5.240 -15.024 -5.862 1.00 76.00 201 SER A CA 1
ATOM 1581 C C . SER A 1 201 ? -5.336 -15.853 -7.148 1.00 76.00 201 SER A C 1
ATOM 1583 O O . SER A 1 201 ? -6.223 -16.699 -7.259 1.00 76.00 201 SER A O 1
ATOM 1585 N N . ASP A 1 202 ? -4.442 -15.624 -8.108 1.00 71.69 202 ASP A N 1
ATOM 1586 C CA . ASP A 1 202 ? -4.392 -16.336 -9.389 1.00 71.69 202 ASP A CA 1
ATOM 1587 C C . ASP A 1 202 ? -3.442 -17.562 -9.313 1.00 71.69 202 ASP A C 1
ATOM 1589 O O . ASP A 1 202 ? -3.597 -18.520 -10.067 1.00 71.69 202 ASP A O 1
ATOM 1593 N N . HIS A 1 203 ? -2.521 -17.590 -8.338 1.00 69.38 203 HIS A N 1
ATOM 1594 C CA . HIS A 1 203 ? -1.522 -18.644 -8.131 1.00 69.38 203 HIS A CA 1
ATOM 1595 C C . HIS A 1 203 ? -1.538 -19.176 -6.684 1.00 69.38 203 HIS A C 1
ATOM 1597 O O . HIS A 1 203 ? -0.868 -18.618 -5.809 1.00 69.38 203 HIS A O 1
ATOM 1603 N N . PRO A 1 204 ? -2.232 -20.302 -6.414 1.00 72.56 204 PRO A N 1
ATOM 1604 C CA . PRO A 1 204 ? -2.372 -20.854 -5.062 1.00 72.56 204 PRO A CA 1
ATOM 1605 C C . PRO A 1 204 ? -1.043 -21.143 -4.347 1.00 72.56 204 PRO A C 1
ATOM 1607 O O . PRO A 1 204 ? -0.954 -20.962 -3.137 1.00 72.56 204 PRO A O 1
ATOM 1610 N N . ALA A 1 205 ? 0.000 -21.532 -5.091 1.00 70.50 205 ALA A N 1
ATOM 1611 C CA . ALA A 1 205 ? 1.291 -21.952 -4.536 1.00 70.50 205 ALA A CA 1
ATOM 1612 C C . ALA A 1 205 ? 2.042 -20.862 -3.752 1.00 70.50 205 ALA A C 1
ATOM 1614 O O . ALA A 1 205 ? 2.862 -21.171 -2.891 1.00 70.50 205 ALA A O 1
ATOM 1615 N N . ILE A 1 206 ? 1.771 -19.587 -4.040 1.00 69.12 206 ILE A N 1
ATOM 1616 C CA . ILE A 1 206 ? 2.402 -18.452 -3.352 1.00 69.12 206 ILE A CA 1
ATOM 1617 C C . ILE A 1 206 ? 1.444 -17.748 -2.387 1.00 69.12 206 ILE A C 1
ATOM 1619 O O . ILE A 1 206 ? 1.845 -16.796 -1.720 1.00 69.12 206 ILE A O 1
ATOM 1623 N N . ARG A 1 207 ? 0.180 -18.190 -2.298 1.00 78.50 207 ARG A N 1
ATOM 1624 C CA . ARG A 1 207 ? -0.859 -17.487 -1.537 1.00 78.50 207 ARG A CA 1
ATOM 1625 C C . ARG A 1 207 ? -0.516 -17.357 -0.064 1.00 78.50 207 ARG A C 1
ATOM 1627 O O . ARG A 1 207 ? -0.610 -16.263 0.484 1.00 78.50 207 ARG A O 1
ATOM 1634 N N . GLU A 1 208 ? -0.095 -18.453 0.553 1.00 80.94 208 GLU A N 1
ATOM 1635 C CA . GLU A 1 208 ? 0.306 -18.472 1.958 1.00 80.94 208 GLU A CA 1
ATOM 1636 C C . GLU A 1 208 ? 1.576 -17.635 2.219 1.00 80.94 208 GLU A C 1
ATOM 1638 O O . GLU A 1 208 ? 1.497 -16.734 3.057 1.00 80.94 208 GLU A O 1
ATOM 1643 N N . PRO A 1 209 ? 2.700 -17.810 1.483 1.00 71.31 209 PRO A N 1
ATOM 1644 C CA . PRO A 1 209 ? 3.878 -16.952 1.638 1.00 71.31 209 PRO A CA 1
ATOM 1645 C C . PRO A 1 209 ? 3.587 -15.455 1.492 1.00 71.31 209 PRO A C 1
ATOM 1647 O O . PRO A 1 209 ? 4.103 -14.643 2.260 1.00 71.31 209 PRO A O 1
ATOM 1650 N N . VAL A 1 210 ? 2.749 -15.078 0.522 1.00 77.06 210 VAL A N 1
ATOM 1651 C CA . VAL A 1 210 ? 2.370 -13.678 0.301 1.00 77.06 210 VAL A CA 1
ATOM 1652 C C . VAL A 1 210 ? 1.482 -13.161 1.430 1.00 77.06 210 VAL A C 1
ATOM 1654 O O . VAL A 1 210 ? 1.698 -12.048 1.910 1.00 77.06 210 VAL A O 1
ATOM 1657 N N . LEU A 1 211 ? 0.501 -13.948 1.879 1.00 86.88 211 LEU A N 1
ATOM 1658 C CA . LEU A 1 211 ? -0.362 -13.565 2.994 1.00 86.88 211 LEU A CA 1
ATOM 1659 C C . LEU A 1 211 ? 0.451 -13.337 4.274 1.00 86.88 211 LEU A C 1
ATOM 1661 O O . LEU A 1 211 ? 0.270 -12.316 4.936 1.00 86.88 211 LEU A O 1
ATOM 1665 N N . ASP A 1 212 ? 1.362 -14.256 4.598 1.00 82.56 212 ASP A N 1
ATOM 1666 C CA . ASP A 1 212 ? 2.245 -14.149 5.761 1.00 82.56 212 ASP A CA 1
ATOM 1667 C C . ASP A 1 212 ? 3.161 -12.920 5.656 1.00 82.56 212 ASP A C 1
ATOM 1669 O O . ASP A 1 212 ? 3.273 -12.146 6.606 1.00 82.56 212 ASP A O 1
ATOM 1673 N N . LEU A 1 213 ? 3.747 -12.665 4.479 1.00 80.12 213 LEU A N 1
ATOM 1674 C CA . LEU A 1 213 ? 4.562 -11.474 4.223 1.00 80.12 213 LEU A CA 1
ATOM 1675 C C . LEU A 1 213 ? 3.784 -10.174 4.478 1.00 80.12 213 LEU A C 1
ATOM 1677 O O . LEU A 1 213 ? 4.247 -9.309 5.225 1.00 80.12 213 LEU A O 1
ATOM 1681 N N . LEU A 1 214 ? 2.604 -10.030 3.868 1.00 86.12 214 LEU A N 1
ATOM 1682 C CA . LEU A 1 214 ? 1.784 -8.825 4.006 1.00 86.12 214 LEU A CA 1
ATOM 1683 C C . LEU A 1 214 ? 1.286 -8.654 5.445 1.00 86.12 214 LEU A C 1
ATOM 1685 O O . LEU A 1 214 ? 1.297 -7.546 5.981 1.00 86.12 214 LEU A O 1
ATOM 1689 N N . PHE A 1 215 ? 0.890 -9.743 6.105 1.00 90.50 215 PHE A N 1
ATOM 1690 C CA . PHE A 1 215 ? 0.432 -9.666 7.485 1.00 90.50 215 PHE A CA 1
ATOM 1691 C C . PHE A 1 215 ? 1.560 -9.293 8.451 1.00 90.50 215 PHE A C 1
ATOM 1693 O O . PHE A 1 215 ? 1.352 -8.438 9.307 1.00 90.50 215 PHE A O 1
ATOM 1700 N N . ARG A 1 216 ? 2.776 -9.824 8.272 1.00 85.06 216 ARG A N 1
ATOM 1701 C CA . ARG A 1 216 ? 3.953 -9.390 9.047 1.00 85.06 216 ARG A CA 1
ATOM 1702 C C . ARG A 1 216 ? 4.276 -7.911 8.839 1.00 85.06 216 ARG A C 1
ATOM 1704 O O . ARG A 1 216 ? 4.739 -7.256 9.772 1.00 85.06 216 ARG A O 1
ATOM 1711 N N . GLN A 1 217 ? 4.023 -7.367 7.645 1.00 85.88 217 GLN A N 1
ATOM 1712 C CA . GLN A 1 217 ? 4.128 -5.924 7.423 1.00 85.88 217 GLN A CA 1
ATOM 1713 C C . GLN A 1 217 ? 3.105 -5.162 8.275 1.00 85.88 217 GLN A C 1
ATOM 1715 O O . GLN A 1 217 ? 3.466 -4.200 8.947 1.00 85.88 217 GLN A O 1
ATOM 1720 N N . LEU A 1 218 ? 1.850 -5.623 8.316 1.00 90.94 218 LEU A N 1
ATOM 1721 C CA . LEU A 1 218 ? 0.801 -5.004 9.130 1.00 90.94 218 LEU A CA 1
ATOM 1722 C C . LEU A 1 218 ? 1.089 -5.108 10.637 1.00 90.94 218 LEU A C 1
ATOM 1724 O O . LEU A 1 218 ? 0.849 -4.147 11.369 1.00 90.94 218 LEU A O 1
ATOM 1728 N N . GLU A 1 219 ? 1.634 -6.239 11.100 1.00 88.94 219 GLU A N 1
ATOM 1729 C CA . GLU A 1 219 ? 1.957 -6.494 12.513 1.00 88.94 219 GLU A CA 1
ATOM 1730 C C . GLU A 1 219 ? 2.894 -5.435 13.119 1.00 88.94 219 GLU A C 1
ATOM 1732 O O . GLU A 1 219 ? 2.823 -5.190 14.321 1.00 88.94 219 GLU A O 1
ATOM 1737 N N . GLN A 1 220 ? 3.704 -4.743 12.310 1.00 85.50 220 GLN A N 1
ATOM 1738 C CA . GLN A 1 220 ? 4.584 -3.656 12.767 1.00 85.50 220 GLN A CA 1
ATOM 1739 C C . GLN A 1 220 ? 3.828 -2.423 13.287 1.00 85.50 220 GLN A C 1
ATOM 1741 O O . GLN A 1 220 ? 4.395 -1.612 14.020 1.00 85.50 220 GLN A O 1
ATOM 1746 N N . TYR A 1 221 ? 2.556 -2.278 12.915 1.00 88.94 221 TYR A N 1
ATOM 1747 C CA . TYR A 1 221 ? 1.704 -1.147 13.283 1.00 88.94 221 TYR A CA 1
ATOM 1748 C C . TYR A 1 221 ? 0.607 -1.534 14.275 1.00 88.94 221 TYR A C 1
ATOM 1750 O O . TYR A 1 221 ? -0.089 -0.660 14.797 1.00 88.94 221 TYR A O 1
ATOM 1758 N N . LEU A 1 222 ? 0.440 -2.832 14.539 1.00 88.19 222 LEU A N 1
ATOM 1759 C CA . LEU A 1 222 ? -0.507 -3.309 15.533 1.00 88.19 222 LEU A CA 1
ATOM 1760 C C . LEU A 1 222 ? -0.012 -2.985 16.955 1.00 88.19 222 LEU A C 1
ATOM 1762 O O . LEU A 1 222 ? 1.195 -2.896 17.192 1.00 88.19 222 LEU A O 1
ATOM 1766 N N . PRO A 1 223 ? -0.932 -2.827 17.920 1.00 75.94 223 PRO A N 1
ATOM 1767 C CA . PRO A 1 223 ? -0.582 -2.637 19.324 1.00 75.94 223 PRO A CA 1
ATOM 1768 C C . PRO A 1 223 ? 0.349 -3.732 19.855 1.00 75.94 223 PRO A C 1
ATOM 1770 O O . PRO A 1 223 ? 0.098 -4.922 19.646 1.00 75.94 223 PRO A O 1
ATOM 1773 N N . ASP A 1 224 ? 1.386 -3.354 20.608 1.00 68.62 224 ASP A N 1
ATOM 1774 C CA . ASP A 1 224 ? 2.218 -4.342 21.299 1.00 68.62 224 ASP A CA 1
ATOM 1775 C C . ASP A 1 224 ? 1.394 -5.033 22.393 1.00 68.62 224 ASP A C 1
ATOM 1777 O O . ASP A 1 224 ? 0.942 -4.392 23.345 1.00 68.62 224 ASP A O 1
ATOM 1781 N N . LYS A 1 225 ? 1.259 -6.361 22.298 1.00 63.69 225 LYS A N 1
ATOM 1782 C CA . LYS A 1 225 ? 0.556 -7.196 23.285 1.00 63.69 225 LYS A CA 1
ATOM 1783 C C . LYS A 1 225 ? 1.081 -7.008 24.713 1.00 63.69 225 LYS A C 1
ATOM 1785 O O . LYS A 1 225 ? 0.347 -7.267 25.661 1.00 63.69 225 LYS A O 1
ATOM 1790 N N . LYS A 1 226 ? 2.347 -6.604 24.889 1.00 58.97 226 LYS A N 1
ATOM 1791 C CA . LYS A 1 226 ? 2.956 -6.382 26.215 1.00 58.97 226 LYS A CA 1
ATOM 1792 C C . LYS A 1 226 ? 2.613 -5.025 26.823 1.00 58.97 226 LYS A C 1
ATOM 1794 O O . LYS A 1 226 ? 2.807 -4.827 28.023 1.00 58.97 226 LYS A O 1
ATOM 1799 N N . SER A 1 227 ? 2.122 -4.086 26.022 1.00 52.19 227 SER A N 1
ATOM 1800 C CA . SER A 1 227 ? 1.730 -2.777 26.516 1.00 52.19 227 SER A CA 1
ATOM 1801 C C . SER A 1 227 ? 0.328 -2.869 27.115 1.00 52.19 227 SER A C 1
ATOM 1803 O O . SER A 1 227 ? -0.656 -2.843 26.396 1.00 52.19 227 SER A O 1
ATOM 1805 N N . ASN A 1 228 ? 0.222 -2.889 28.450 1.00 50.19 228 ASN A N 1
ATOM 1806 C CA . ASN A 1 228 ? -1.043 -2.750 29.208 1.00 50.19 228 ASN A CA 1
ATOM 1807 C C . ASN A 1 228 ? -1.806 -1.432 28.935 1.00 50.19 228 ASN A C 1
ATOM 1809 O O . ASN A 1 228 ? -2.786 -1.118 29.609 1.00 50.19 228 ASN A O 1
ATOM 1813 N N . ARG A 1 229 ? -1.311 -0.604 28.017 1.00 47.78 229 ARG A N 1
ATOM 1814 C CA . ARG A 1 229 ? -1.937 0.648 27.625 1.00 47.78 229 ARG A CA 1
ATOM 1815 C C . ARG A 1 229 ? -2.804 0.382 26.412 1.00 47.78 229 ARG A C 1
ATOM 1817 O O . ARG A 1 229 ? -2.478 -0.474 25.603 1.00 47.78 229 ARG A O 1
ATOM 1824 N N . LEU A 1 230 ? -3.850 1.188 26.314 1.00 52.47 230 LEU A N 1
ATOM 1825 C CA . LEU A 1 230 ? -4.781 1.422 25.210 1.00 52.47 230 LEU A CA 1
ATOM 1826 C C . LEU A 1 230 ? -4.072 1.783 23.885 1.00 52.47 230 LEU A C 1
ATOM 1828 O O . LEU A 1 230 ? -4.469 2.715 23.197 1.00 52.47 230 LEU A O 1
ATOM 1832 N N . SER A 1 231 ? -2.956 1.129 23.560 1.00 59.38 231 SER A N 1
ATOM 1833 C CA . SER A 1 231 ? -2.245 1.323 22.314 1.00 59.38 231 SER A CA 1
ATOM 1834 C C . SER A 1 231 ? -3.198 0.870 21.230 1.00 59.38 231 SER A C 1
ATOM 1836 O O . SER A 1 231 ? -3.572 -0.296 21.169 1.00 59.38 231 SER A O 1
ATOM 1838 N N . ILE A 1 232 ? -3.620 1.817 20.414 1.00 78.75 232 ILE A N 1
ATOM 1839 C CA . ILE A 1 232 ? -4.357 1.557 19.189 1.00 78.75 232 ILE A CA 1
ATOM 1840 C C . ILE A 1 232 ? -3.317 1.389 18.066 1.00 78.75 232 ILE A C 1
ATOM 1842 O O . ILE A 1 232 ? -2.105 1.398 18.311 1.00 78.75 232 ILE A O 1
ATOM 1846 N N . PHE A 1 233 ? -3.779 1.140 16.846 1.00 89.12 233 PHE A N 1
ATOM 1847 C CA . PHE A 1 233 ? -2.962 1.092 15.640 1.00 89.12 233 PHE A CA 1
ATOM 1848 C C . PHE A 1 233 ? -2.015 2.303 15.541 1.00 89.12 233 PHE A C 1
ATOM 1850 O O . PHE A 1 233 ? -2.458 3.450 15.626 1.00 89.12 233 PHE A O 1
ATOM 1857 N N . ASN A 1 234 ? -0.715 2.060 15.337 1.00 89.44 234 ASN A N 1
ATOM 1858 C CA . ASN A 1 234 ? 0.326 3.090 15.270 1.00 89.44 234 ASN A CA 1
ATOM 1859 C C . ASN A 1 234 ? 0.299 3.841 13.928 1.00 89.44 234 ASN A C 1
ATOM 1861 O O . ASN A 1 234 ? 1.204 3.739 13.093 1.00 89.44 234 ASN A O 1
ATOM 1865 N N . LEU A 1 235 ? -0.761 4.621 13.727 1.00 92.19 235 LEU A N 1
ATOM 1866 C CA . LEU A 1 235 ? -0.962 5.413 12.522 1.00 92.19 235 LEU A CA 1
ATOM 1867 C C . LEU A 1 235 ? 0.144 6.465 12.345 1.00 92.19 235 LEU A C 1
ATOM 1869 O O . LEU A 1 235 ? 0.569 6.729 11.225 1.00 92.19 235 LEU A O 1
ATOM 1873 N N . GLU A 1 236 ? 0.681 7.003 13.443 1.00 90.38 236 GLU A N 1
ATOM 1874 C CA . GLU A 1 236 ? 1.779 7.978 13.447 1.00 90.38 236 GLU A CA 1
ATOM 1875 C C . GLU A 1 236 ? 3.042 7.494 12.720 1.00 90.38 236 GLU A C 1
ATOM 1877 O O . GLU A 1 236 ? 3.769 8.324 12.167 1.00 90.38 236 GLU A O 1
ATOM 1882 N N . ALA A 1 237 ? 3.294 6.178 12.691 1.00 87.19 237 ALA A N 1
ATOM 1883 C CA . ALA A 1 237 ? 4.409 5.564 11.968 1.00 87.19 237 ALA A CA 1
ATOM 1884 C C . ALA A 1 237 ? 4.153 5.407 10.458 1.00 87.19 237 ALA A C 1
ATOM 1886 O O . ALA A 1 237 ? 5.089 5.170 9.694 1.00 87.19 237 ALA A O 1
ATOM 1887 N N . CYS A 1 238 ? 2.910 5.579 9.998 1.00 87.44 238 CYS A N 1
ATOM 1888 C CA . CYS A 1 238 ? 2.561 5.492 8.579 1.00 87.44 238 CYS A CA 1
ATOM 1889 C C . CYS A 1 238 ? 2.980 6.741 7.794 1.00 87.44 238 CYS A C 1
ATOM 1891 O O . CYS A 1 238 ? 2.962 6.718 6.565 1.00 87.44 238 CYS A O 1
ATOM 1893 N N . ALA A 1 239 ? 3.371 7.828 8.463 1.00 84.19 239 ALA A N 1
ATOM 1894 C CA . ALA A 1 239 ? 3.921 9.017 7.826 1.00 84.19 239 ALA A CA 1
ATOM 1895 C C . ALA A 1 239 ? 5.058 9.626 8.653 1.00 84.19 239 ALA A C 1
ATOM 1897 O O . ALA A 1 239 ? 5.108 9.506 9.872 1.00 84.19 239 ALA A O 1
ATOM 1898 N N . THR A 1 240 ? 5.954 10.359 8.001 1.00 81.50 240 THR A N 1
ATOM 1899 C CA . THR A 1 240 ? 7.048 11.077 8.664 1.00 81.50 240 THR A CA 1
ATOM 1900 C C . THR A 1 240 ? 7.113 12.524 8.208 1.00 81.50 240 THR A C 1
ATOM 1902 O O . THR A 1 240 ? 6.695 12.864 7.100 1.00 81.50 240 THR A O 1
ATOM 1905 N N . THR A 1 241 ? 7.679 13.384 9.048 1.00 80.94 241 THR A N 1
ATOM 1906 C CA . THR A 1 241 ? 8.108 14.725 8.652 1.00 80.94 241 THR A CA 1
ATOM 1907 C C . THR A 1 241 ? 9.600 14.734 8.348 1.00 80.94 241 THR A C 1
ATOM 1909 O O . THR A 1 241 ? 10.395 14.008 8.944 1.00 80.94 241 THR A O 1
ATOM 1912 N N . THR A 1 242 ? 9.994 15.578 7.404 1.00 68.25 242 THR A N 1
ATOM 1913 C CA . THR A 1 242 ? 11.379 16.022 7.223 1.00 68.25 242 THR A CA 1
ATOM 1914 C C . THR A 1 242 ? 11.414 17.550 7.223 1.00 68.25 242 THR A C 1
ATOM 1916 O O . THR A 1 242 ? 10.372 18.195 7.355 1.00 68.25 242 THR A O 1
ATOM 1919 N N . LYS A 1 243 ? 12.600 18.163 7.070 1.00 64.69 243 LYS A N 1
ATOM 1920 C CA . LYS A 1 243 ? 12.760 19.637 7.003 1.00 64.69 243 LYS A CA 1
ATOM 1921 C C . LYS A 1 243 ? 11.904 20.309 5.931 1.00 64.69 243 LYS A C 1
ATOM 1923 O O . LYS A 1 243 ? 11.771 21.523 5.897 1.00 64.69 243 LYS A O 1
ATOM 1928 N N . ASP A 1 244 ? 11.361 19.507 5.044 1.00 61.97 244 ASP A N 1
ATOM 1929 C CA . ASP A 1 244 ? 10.898 19.930 3.759 1.00 61.97 244 ASP A CA 1
ATOM 1930 C C . ASP A 1 244 ? 9.439 19.513 3.451 1.00 61.97 244 ASP A C 1
ATOM 1932 O O . ASP A 1 244 ? 8.959 19.646 2.318 1.00 61.97 244 ASP A O 1
ATOM 1936 N N . GLY A 1 245 ? 8.758 18.906 4.420 1.00 70.94 245 GLY A N 1
ATOM 1937 C CA . GLY A 1 245 ? 7.368 18.479 4.294 1.00 70.94 245 GLY A CA 1
ATOM 1938 C C . GLY A 1 245 ? 7.082 17.151 4.975 1.00 70.94 245 GLY A C 1
ATOM 1939 O O . GLY A 1 245 ? 7.965 16.540 5.584 1.00 70.94 245 GLY A O 1
ATOM 1940 N N . ALA A 1 246 ? 5.837 16.708 4.851 1.00 76.69 246 ALA A N 1
ATOM 1941 C CA . ALA A 1 246 ? 5.413 15.395 5.308 1.00 76.69 246 ALA A CA 1
ATOM 1942 C C . ALA A 1 246 ? 5.321 14.373 4.179 1.00 76.69 246 ALA A C 1
ATOM 1944 O O . ALA A 1 246 ? 5.063 14.712 3.023 1.00 76.69 246 ALA A O 1
ATOM 1945 N N . HIS A 1 247 ? 5.509 13.109 4.543 1.00 68.19 247 HIS A N 1
ATOM 1946 C CA . HIS A 1 247 ? 5.620 12.002 3.608 1.00 68.19 247 HIS A CA 1
ATOM 1947 C C . HIS A 1 247 ? 4.918 10.775 4.147 1.00 68.19 247 HIS A C 1
ATOM 1949 O O . HIS A 1 247 ? 5.184 10.355 5.268 1.00 68.19 247 HIS A O 1
ATOM 1955 N N . LEU A 1 248 ? 4.082 10.164 3.314 1.00 77.56 248 LEU A N 1
ATOM 1956 C CA . LEU A 1 248 ? 3.568 8.830 3.573 1.00 77.56 248 LEU A CA 1
ATOM 1957 C C . LEU A 1 248 ? 4.716 7.808 3.532 1.00 77.56 248 LEU A C 1
ATOM 1959 O O . LEU A 1 248 ? 5.565 7.883 2.650 1.00 77.56 248 LEU A O 1
ATOM 1963 N N . LEU A 1 249 ? 4.747 6.877 4.471 1.00 76.00 249 LEU A N 1
ATOM 1964 C CA . LEU A 1 249 ? 5.668 5.741 4.486 1.00 76.00 249 LEU A CA 1
ATOM 1965 C C . LEU A 1 249 ? 4.931 4.453 4.135 1.00 76.00 249 LEU A C 1
ATOM 1967 O O . LEU A 1 249 ? 5.423 3.688 3.316 1.00 76.00 249 LEU A O 1
ATOM 1971 N N . GLU A 1 250 ? 3.728 4.277 4.680 1.00 80.75 250 GLU A N 1
ATOM 1972 C CA . GLU A 1 250 ? 2.973 3.033 4.560 1.00 80.75 250 GLU A CA 1
ATOM 1973 C C . GLU A 1 250 ? 1.539 3.305 4.073 1.00 80.75 250 GLU A C 1
ATOM 1975 O O . GLU A 1 250 ? 0.790 4.019 4.748 1.00 80.75 250 GLU A O 1
ATOM 1980 N N . PRO A 1 251 ? 1.116 2.764 2.914 1.00 85.00 251 PRO A N 1
ATOM 1981 C CA . PRO A 1 251 ? -0.260 2.863 2.435 1.00 85.00 251 PRO A CA 1
ATOM 1982 C C . PRO A 1 251 ? -1.168 1.835 3.139 1.00 85.00 251 PRO A C 1
ATOM 1984 O O . PRO A 1 251 ? -1.684 0.913 2.501 1.00 85.00 251 PRO A O 1
ATOM 1987 N N . VAL A 1 252 ? -1.377 1.991 4.451 1.00 89.75 252 VAL A N 1
ATOM 1988 C CA . VAL A 1 252 ? -2.030 0.995 5.327 1.00 89.75 252 VAL A CA 1
ATOM 1989 C C . VAL A 1 252 ? -3.371 0.476 4.796 1.00 89.75 252 VAL A C 1
ATOM 1991 O O . VAL A 1 252 ? -3.603 -0.730 4.806 1.00 89.75 252 VAL A O 1
ATOM 1994 N N . GLY A 1 253 ? -4.241 1.342 4.268 1.00 91.62 253 GLY A N 1
ATOM 1995 C CA . GLY A 1 253 ? -5.525 0.898 3.718 1.00 91.62 253 GLY A CA 1
ATOM 1996 C C . GLY A 1 253 ? -5.349 -0.073 2.548 1.00 91.62 253 GLY A C 1
ATOM 1997 O O . GLY A 1 253 ? -6.066 -1.064 2.446 1.00 91.62 253 GLY A O 1
ATOM 1998 N N . THR A 1 254 ? -4.340 0.149 1.695 1.00 88.38 254 THR A N 1
ATOM 1999 C CA . THR A 1 254 ? -4.020 -0.773 0.591 1.00 88.38 254 THR A CA 1
ATOM 2000 C C . THR A 1 254 ? -3.447 -2.087 1.111 1.00 88.38 254 THR A C 1
ATOM 2002 O O . THR A 1 254 ? -3.814 -3.137 0.594 1.00 88.38 254 THR A O 1
ATOM 2005 N N . LEU A 1 255 ? -2.601 -2.041 2.143 1.00 90.94 255 LEU A N 1
ATOM 2006 C CA . LEU A 1 255 ? -2.065 -3.238 2.791 1.00 90.94 255 LEU A CA 1
ATOM 2007 C C . LEU A 1 255 ? -3.188 -4.105 3.386 1.00 90.94 255 LEU A C 1
ATOM 2009 O O . LEU A 1 255 ? -3.269 -5.293 3.085 1.00 90.94 255 LEU A O 1
ATOM 2013 N N . ILE A 1 256 ? -4.104 -3.507 4.155 1.00 95.75 256 ILE A N 1
ATOM 2014 C CA . ILE A 1 256 ? -5.252 -4.219 4.742 1.00 95.75 256 ILE A CA 1
ATOM 2015 C C . ILE A 1 256 ? -6.173 -4.768 3.648 1.00 95.75 256 ILE A C 1
ATOM 2017 O O . ILE A 1 256 ? -6.613 -5.910 3.753 1.00 95.75 256 ILE A O 1
ATOM 2021 N N . SER A 1 257 ? -6.431 -4.003 2.581 1.00 92.69 257 SER A N 1
ATOM 2022 C CA . SER A 1 257 ? -7.256 -4.472 1.452 1.00 92.69 257 SER A CA 1
ATOM 2023 C C . SER A 1 257 ? -6.612 -5.676 0.753 1.00 92.69 257 SER A C 1
ATOM 2025 O O . SER A 1 257 ? -7.280 -6.663 0.452 1.00 92.69 257 SER A O 1
ATOM 2027 N N . ALA A 1 258 ? -5.292 -5.633 0.536 1.00 89.88 258 ALA A N 1
ATOM 2028 C CA . ALA A 1 258 ? -4.537 -6.733 -0.057 1.00 89.88 258 ALA A CA 1
ATOM 2029 C C . ALA A 1 258 ? -4.635 -8.004 0.804 1.00 89.88 258 ALA A C 1
ATOM 2031 O O . ALA A 1 258 ? -5.005 -9.061 0.293 1.00 89.88 258 ALA A O 1
ATOM 2032 N N . ILE A 1 259 ? -4.413 -7.891 2.118 1.00 94.25 259 ILE A N 1
ATOM 2033 C CA . ILE A 1 259 ? -4.569 -9.004 3.070 1.00 94.25 259 ILE A CA 1
ATOM 2034 C C . ILE A 1 259 ? -6.009 -9.535 3.046 1.00 94.25 259 ILE A C 1
ATOM 2036 O O . ILE A 1 259 ? -6.226 -10.736 2.905 1.00 94.25 259 ILE A O 1
ATOM 2040 N N . THR A 1 260 ? -6.999 -8.646 3.121 1.00 93.50 260 THR A N 1
ATOM 2041 C CA . THR A 1 260 ? -8.426 -8.997 3.127 1.00 93.50 260 THR A CA 1
ATOM 2042 C C . THR A 1 260 ? -8.817 -9.785 1.876 1.00 93.50 260 THR A C 1
ATOM 2044 O O . THR A 1 260 ? -9.490 -10.811 1.979 1.00 93.50 260 THR A O 1
ATOM 2047 N N . SER A 1 261 ? -8.327 -9.381 0.701 1.00 88.88 261 SER A N 1
ATOM 2048 C CA . SER A 1 261 ? -8.582 -10.096 -0.554 1.00 88.88 261 SER A CA 1
ATOM 2049 C C . SER A 1 261 ? -8.001 -11.517 -0.581 1.00 88.88 261 SER A C 1
ATOM 2051 O O . SER A 1 261 ? -8.604 -12.411 -1.169 1.00 88.88 261 SER A O 1
ATOM 2053 N N . LEU A 1 262 ? -6.876 -11.748 0.107 1.00 88.06 262 LEU A N 1
ATOM 2054 C CA . LEU A 1 262 ? -6.232 -13.059 0.217 1.00 88.06 262 LEU A CA 1
ATOM 2055 C C . LEU A 1 262 ? -6.850 -13.952 1.291 1.00 88.06 262 LEU A C 1
ATOM 2057 O O . LEU A 1 262 ? -6.709 -15.171 1.215 1.00 88.06 262 LEU A O 1
ATOM 2061 N N . VAL A 1 263 ? -7.528 -13.368 2.276 1.00 89.06 263 VAL A N 1
ATOM 2062 C CA . VAL A 1 263 ? -8.260 -14.089 3.329 1.00 89.06 263 VAL A CA 1
ATOM 2063 C C . VAL A 1 263 ? -9.665 -14.474 2.871 1.00 89.06 263 VAL A C 1
ATOM 2065 O O . VAL A 1 263 ? -10.216 -15.449 3.378 1.00 89.06 263 VAL A O 1
ATOM 2068 N N . LYS A 1 264 ? -10.234 -13.745 1.900 1.00 82.38 264 LYS A N 1
ATOM 2069 C CA . LYS A 1 264 ? -11.542 -14.047 1.311 1.00 82.38 264 LYS A CA 1
ATOM 2070 C C . LYS A 1 264 ? -11.587 -15.510 0.856 1.00 82.38 264 LYS A C 1
ATOM 2072 O O . LYS A 1 264 ? -10.815 -15.945 -0.008 1.00 82.38 264 LYS A O 1
ATOM 2077 N N . GLU A 1 265 ? -12.507 -16.270 1.439 1.00 68.12 265 GLU A N 1
ATOM 2078 C CA . GLU A 1 265 ? -12.851 -17.599 0.948 1.00 68.12 265 GLU A CA 1
ATOM 2079 C C . GLU A 1 265 ? -13.527 -17.419 -0.412 1.00 68.12 265 GLU A C 1
ATOM 2081 O O . GLU A 1 265 ? -14.531 -16.714 -0.543 1.00 68.12 265 GLU A O 1
ATOM 2086 N N . ARG A 1 266 ? -12.934 -17.995 -1.462 1.00 62.03 266 ARG A N 1
ATOM 2087 C CA . ARG A 1 266 ? -13.654 -18.145 -2.724 1.00 62.03 266 ARG A CA 1
ATOM 2088 C C . ARG A 1 266 ? -14.667 -19.251 -2.477 1.00 62.03 266 ARG A C 1
ATOM 2090 O O . ARG A 1 266 ? -14.266 -20.321 -2.021 1.00 62.03 266 ARG A O 1
ATOM 2097 N N . ALA A 1 267 ? -15.946 -18.988 -2.748 1.00 51.84 267 ALA A N 1
ATOM 2098 C CA . ALA A 1 267 ? -16.910 -20.068 -2.897 1.00 51.84 267 ALA A CA 1
ATOM 2099 C C . ALA A 1 267 ? -16.263 -21.063 -3.861 1.00 51.84 267 ALA A C 1
ATOM 2101 O O . ALA A 1 267 ? -15.840 -20.662 -4.946 1.00 51.84 267 ALA A O 1
ATOM 2102 N N . ALA A 1 268 ? -16.023 -22.286 -3.395 1.00 45.97 268 ALA A N 1
ATOM 2103 C CA . ALA A 1 268 ? -15.373 -23.287 -4.211 1.00 45.97 268 ALA A CA 1
ATOM 2104 C C . ALA A 1 268 ? -16.234 -23.454 -5.462 1.00 45.97 268 ALA A C 1
ATOM 2106 O O . ALA A 1 268 ? -17.346 -23.970 -5.372 1.00 45.97 268 ALA A O 1
ATOM 2107 N N . ASP A 1 269 ? -15.742 -23.007 -6.617 1.00 44.34 269 ASP A N 1
ATOM 2108 C CA . ASP A 1 269 ? -16.207 -23.601 -7.856 1.00 44.34 269 ASP A CA 1
ATOM 2109 C C . ASP A 1 269 ? -15.889 -25.086 -7.695 1.00 44.34 269 ASP A C 1
ATOM 2111 O O . ASP A 1 269 ? -14.724 -25.479 -7.567 1.00 44.34 269 ASP A O 1
ATOM 2115 N N . GLU A 1 270 ? -16.940 -25.902 -7.588 1.00 46.91 270 GLU A N 1
ATOM 2116 C CA . GLU A 1 270 ? -16.870 -27.332 -7.260 1.00 46.91 270 GLU A CA 1
ATOM 2117 C C . GLU A 1 270 ? -15.929 -28.117 -8.200 1.00 46.91 270 GLU A C 1
ATOM 2119 O O . GLU A 1 270 ? -15.584 -29.265 -7.924 1.00 46.91 270 GLU A O 1
ATOM 2124 N N . SER A 1 271 ? -15.471 -27.508 -9.299 1.00 50.19 271 SER A N 1
ATOM 2125 C CA . SER A 1 271 ? -14.576 -28.108 -10.280 1.00 50.19 271 SER A CA 1
ATOM 2126 C C . SER A 1 271 ? -13.096 -28.202 -9.876 1.00 50.19 271 SER A C 1
ATOM 2128 O O . SER A 1 271 ? -12.428 -29.087 -10.401 1.00 50.19 271 SER A O 1
ATOM 2130 N N . ASP A 1 272 ? -12.572 -27.389 -8.947 1.00 48.22 272 ASP A N 1
ATOM 2131 C CA . ASP A 1 272 ? -11.107 -27.289 -8.708 1.00 48.22 272 ASP A CA 1
ATOM 2132 C C . ASP A 1 272 ? -10.620 -27.823 -7.343 1.00 48.22 272 ASP A C 1
ATOM 2134 O O . ASP A 1 272 ? -9.558 -27.455 -6.830 1.00 48.22 272 ASP A O 1
ATOM 2138 N N . SER A 1 273 ? -11.366 -28.768 -6.759 1.00 48.69 273 SER A N 1
ATOM 2139 C CA . SER A 1 273 ? -11.127 -29.310 -5.409 1.00 48.69 273 SER A CA 1
ATOM 2140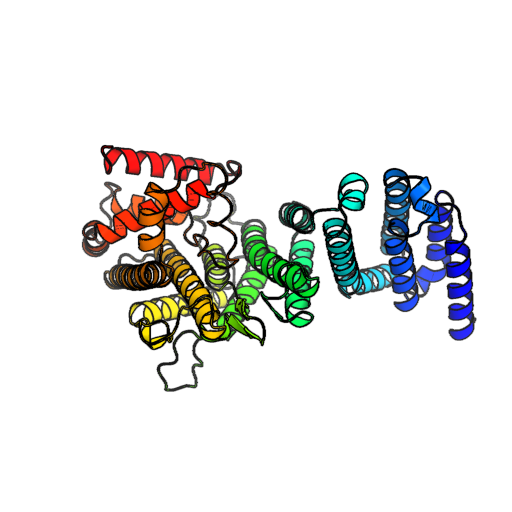 C C . SER A 1 273 ? -9.744 -29.947 -5.169 1.00 48.69 273 SER A C 1
ATOM 2142 O O . SER A 1 273 ? -9.373 -30.121 -4.010 1.00 48.69 273 SER A O 1
ATOM 2144 N N . TYR A 1 274 ? -8.978 -30.329 -6.196 1.00 45.84 274 TYR A N 1
ATOM 2145 C CA . TYR A 1 274 ? -7.739 -31.103 -6.000 1.00 45.84 274 TYR A CA 1
ATOM 2146 C C . TYR A 1 274 ? -6.437 -30.288 -6.019 1.00 45.84 274 TYR A C 1
ATOM 2148 O O . TYR A 1 274 ? -5.395 -30.829 -5.649 1.00 45.84 274 TYR A O 1
ATOM 2156 N N . CYS A 1 275 ? -6.460 -29.006 -6.403 1.00 45.50 275 CYS A N 1
ATOM 2157 C CA . CYS A 1 275 ? -5.231 -28.205 -6.549 1.00 45.50 275 CYS A CA 1
ATOM 2158 C C . CYS A 1 275 ? -5.180 -26.929 -5.701 1.00 45.50 275 CYS A C 1
ATOM 2160 O O . CYS A 1 275 ? -4.153 -26.247 -5.703 1.00 45.50 275 CYS A O 1
ATOM 2162 N N . GLN A 1 276 ? -6.228 -26.607 -4.942 1.00 50.34 276 GLN A N 1
ATOM 2163 C CA . GLN A 1 276 ? -6.140 -25.529 -3.964 1.00 50.34 276 GLN A CA 1
ATOM 2164 C C . GLN A 1 276 ? -5.281 -26.001 -2.791 1.00 50.34 276 GLN A C 1
ATOM 2166 O O . GLN A 1 276 ? -5.760 -26.655 -1.870 1.00 50.34 276 GLN A O 1
ATOM 2171 N N . GLN A 1 277 ? -3.988 -25.668 -2.832 1.00 53.06 277 GLN A N 1
ATOM 2172 C CA . GLN A 1 277 ? -3.196 -25.574 -1.611 1.00 53.06 277 GLN A CA 1
ATOM 2173 C C . GLN A 1 277 ? -3.924 -24.589 -0.696 1.00 53.06 277 GLN A C 1
ATOM 2175 O O . GLN A 1 277 ? -3.915 -23.378 -0.923 1.00 53.06 277 GLN A O 1
ATOM 2180 N N . ALA A 1 278 ? -4.659 -25.141 0.266 1.00 64.31 278 ALA A N 1
ATOM 2181 C CA . ALA A 1 278 ? -5.313 -24.363 1.291 1.00 64.31 278 ALA A CA 1
ATOM 2182 C C . ALA A 1 278 ? -4.217 -23.664 2.093 1.00 64.31 278 ALA A C 1
ATOM 2184 O O . ALA A 1 278 ? -3.256 -24.303 2.518 1.00 64.31 278 ALA A O 1
ATOM 2185 N N . VAL A 1 279 ? -4.365 -22.353 2.261 1.00 69.31 279 VAL A N 1
ATOM 2186 C CA . VAL A 1 279 ? -3.556 -21.583 3.208 1.00 69.31 279 VAL A CA 1
ATOM 2187 C C . VAL A 1 279 ? -3.664 -22.258 4.573 1.00 69.31 279 VAL A C 1
ATOM 2189 O O . VAL A 1 279 ? -4.778 -22.609 4.972 1.00 69.31 279 VAL A O 1
ATOM 2192 N N . ASP A 1 280 ? -2.540 -22.425 5.277 1.00 80.56 280 ASP A N 1
ATOM 2193 C CA . ASP A 1 280 ? -2.519 -22.971 6.636 1.00 80.56 280 ASP A CA 1
ATOM 2194 C C . ASP A 1 280 ? -3.618 -22.318 7.490 1.00 80.56 280 ASP A C 1
ATOM 2196 O O . ASP A 1 280 ? -3.665 -21.094 7.668 1.00 80.56 280 ASP A O 1
ATOM 2200 N N . PHE A 1 281 ? -4.513 -23.155 8.021 1.00 83.44 281 PHE A N 1
ATOM 2201 C CA . PHE A 1 281 ? -5.623 -22.737 8.869 1.00 83.44 281 PHE A CA 1
ATOM 2202 C C . PHE A 1 281 ? -5.148 -21.886 10.053 1.00 83.44 281 PHE A C 1
ATOM 2204 O O . PHE A 1 281 ? -5.815 -20.922 10.417 1.00 83.44 281 PHE A O 1
ATOM 2211 N N . VAL A 1 282 ? -3.977 -22.192 10.622 1.00 89.56 282 VAL A N 1
ATOM 2212 C CA . VAL A 1 282 ? -3.392 -21.440 11.739 1.00 89.56 282 VAL A CA 1
ATOM 2213 C C . VAL A 1 282 ? -3.018 -20.022 11.311 1.00 89.56 282 VAL A C 1
ATOM 2215 O O . VAL A 1 282 ? -3.280 -19.071 12.050 1.00 89.56 282 VAL A O 1
ATOM 2218 N N . LEU A 1 283 ? -2.430 -19.853 10.122 1.00 89.50 283 LEU A N 1
ATOM 2219 C CA . LEU A 1 283 ? -2.124 -18.526 9.589 1.00 89.50 283 LEU A CA 1
ATOM 2220 C C . LEU A 1 283 ? -3.413 -17.769 9.264 1.00 89.50 283 LEU A C 1
ATOM 2222 O O . LEU A 1 283 ? -3.549 -16.609 9.648 1.00 89.50 283 LEU A O 1
ATOM 2226 N N . LEU A 1 284 ? -4.363 -18.418 8.589 1.00 90.62 284 LEU A N 1
ATOM 2227 C CA . LEU A 1 284 ? -5.635 -17.805 8.217 1.00 90.62 284 LEU A CA 1
ATOM 2228 C C . LEU A 1 284 ? -6.403 -17.311 9.451 1.00 90.62 284 LEU A C 1
ATOM 2230 O O . LEU A 1 284 ? -6.854 -16.165 9.471 1.00 90.62 284 LEU A O 1
ATOM 2234 N N . ASP A 1 285 ? -6.503 -18.142 10.490 1.00 91.50 285 ASP A N 1
ATOM 2235 C CA . ASP A 1 285 ? -7.140 -17.795 11.762 1.00 91.50 285 ASP A CA 1
ATOM 2236 C C . ASP A 1 285 ? -6.399 -16.656 12.473 1.00 91.50 285 ASP A C 1
ATOM 2238 O O . ASP A 1 285 ? -7.023 -15.676 12.884 1.00 91.50 285 ASP A O 1
ATOM 2242 N N . LYS A 1 286 ? -5.057 -16.702 12.521 1.00 93.62 286 LYS A N 1
ATOM 2243 C CA . LYS A 1 286 ? -4.227 -15.615 13.070 1.00 93.62 286 LYS A CA 1
ATOM 2244 C C . LYS A 1 286 ? -4.520 -14.282 12.375 1.00 93.62 286 LYS A C 1
ATOM 2246 O O . LYS A 1 286 ? -4.680 -13.265 13.054 1.00 93.62 286 LYS A O 1
ATOM 2251 N N . VAL A 1 287 ? -4.593 -14.276 11.042 1.00 94.38 287 VAL A N 1
ATOM 2252 C CA . VAL A 1 287 ? -4.859 -13.067 10.249 1.00 94.38 287 VAL A CA 1
ATOM 2253 C C . VAL A 1 287 ? -6.286 -12.570 10.475 1.00 94.38 287 VAL A C 1
ATOM 2255 O O . VAL A 1 287 ? -6.469 -11.385 10.759 1.00 94.38 287 VAL A O 1
ATOM 2258 N N . LYS A 1 288 ? -7.294 -13.453 10.397 1.00 94.06 288 LYS A N 1
ATOM 2259 C CA . LYS A 1 288 ? -8.705 -13.102 10.643 1.00 94.06 288 LYS A CA 1
ATOM 2260 C C . LYS A 1 288 ? -8.895 -12.536 12.052 1.00 94.06 288 LYS A C 1
ATOM 2262 O O . LYS A 1 288 ? -9.501 -11.477 12.200 1.00 94.06 288 LYS A O 1
ATOM 2267 N N . CYS A 1 289 ? -8.316 -13.172 13.070 1.00 92.56 289 CYS A N 1
ATOM 2268 C CA . CYS A 1 289 ? -8.333 -12.675 14.446 1.00 92.56 289 CYS A CA 1
ATOM 2269 C C . CYS A 1 289 ? -7.627 -11.318 14.577 1.00 92.56 289 CYS A C 1
ATOM 2271 O O . CYS A 1 289 ? -8.133 -10.422 15.254 1.00 92.56 289 CYS A O 1
ATOM 2273 N N . GLY A 1 290 ? -6.478 -11.141 13.917 1.00 92.81 290 GLY A N 1
ATOM 2274 C CA . GLY A 1 290 ? -5.731 -9.883 13.914 1.00 92.81 290 GLY A CA 1
ATOM 2275 C C . GLY A 1 290 ? -6.521 -8.724 13.302 1.00 92.81 290 GLY A C 1
ATOM 2276 O O . GLY A 1 290 ? -6.640 -7.669 13.924 1.00 92.81 290 GLY A O 1
ATOM 2277 N N . LEU A 1 291 ? -7.109 -8.929 12.120 1.00 94.75 291 LEU A N 1
ATOM 2278 C CA . LEU A 1 291 ? -7.938 -7.926 11.448 1.00 94.75 291 LEU A CA 1
ATOM 2279 C C . LEU A 1 291 ? -9.250 -7.663 12.193 1.00 94.75 291 LEU A C 1
ATOM 2281 O O . LEU A 1 291 ? -9.627 -6.506 12.341 1.00 94.75 291 LEU A O 1
ATOM 2285 N N . GLY A 1 292 ? -9.910 -8.697 12.718 1.00 92.62 292 GLY A N 1
ATOM 2286 C CA . GLY A 1 292 ? -11.139 -8.544 13.501 1.00 92.62 292 GLY A CA 1
ATOM 2287 C C . GLY A 1 292 ? -10.918 -7.777 14.805 1.00 92.62 292 GLY A C 1
ATOM 2288 O O . GLY A 1 292 ? -11.703 -6.888 15.143 1.00 92.62 292 GLY A O 1
ATOM 2289 N N . SER A 1 293 ? -9.816 -8.053 15.509 1.00 91.62 293 SER A N 1
ATOM 2290 C CA . SER A 1 293 ? -9.427 -7.288 16.696 1.00 91.62 293 SER A CA 1
ATOM 2291 C C . SER A 1 293 ? -9.087 -5.840 16.345 1.00 91.62 293 SER A C 1
ATOM 2293 O O . SER A 1 293 ? -9.563 -4.933 17.024 1.00 91.62 293 SER A O 1
ATOM 2295 N N . LEU A 1 294 ? -8.329 -5.603 15.267 1.00 94.12 294 LEU A N 1
ATOM 2296 C CA . LEU A 1 294 ? -8.042 -4.251 14.784 1.00 94.12 294 LEU A CA 1
ATOM 2297 C C . LEU A 1 294 ? -9.333 -3.493 14.439 1.00 94.12 294 LEU A C 1
ATOM 2299 O O . LEU A 1 294 ? -9.518 -2.373 14.904 1.00 94.12 294 LEU A O 1
ATOM 2303 N N . ALA A 1 295 ? -10.234 -4.106 13.671 1.00 94.94 295 ALA A N 1
ATOM 2304 C CA . ALA A 1 295 ? -11.493 -3.498 13.257 1.00 94.94 295 ALA A CA 1
ATOM 2305 C C . ALA A 1 295 ? -12.371 -3.122 14.458 1.00 94.94 295 ALA A C 1
ATOM 2307 O O . ALA A 1 295 ? -12.884 -2.007 14.507 1.00 94.94 295 ALA A O 1
ATOM 2308 N N . SER A 1 296 ? -12.476 -4.013 15.448 1.00 91.62 296 SER A N 1
ATOM 2309 C CA . SER A 1 296 ? -13.241 -3.771 16.679 1.00 91.62 296 SER A CA 1
ATOM 2310 C C . SER A 1 296 ? -12.631 -2.641 17.514 1.00 91.62 296 SER A C 1
ATOM 2312 O O . SER A 1 296 ? -13.335 -1.727 17.931 1.00 91.62 296 SER A O 1
ATOM 2314 N N . HIS A 1 297 ? -11.305 -2.640 17.699 1.00 91.69 297 HIS A N 1
ATOM 2315 C CA . HIS A 1 297 ? -10.625 -1.570 18.434 1.00 91.69 297 HIS A CA 1
ATOM 2316 C C . HIS A 1 297 ? -10.759 -0.209 17.746 1.00 91.69 297 HIS A C 1
ATOM 2318 O O . HIS A 1 297 ? -10.956 0.794 18.424 1.00 91.69 297 HIS A O 1
ATOM 2324 N N . VAL A 1 298 ? -10.667 -0.157 16.411 1.00 95.25 298 VAL A N 1
ATOM 2325 C CA . VAL A 1 298 ? -10.884 1.091 15.667 1.00 95.25 298 VAL A CA 1
ATOM 2326 C C . VAL A 1 298 ? -12.349 1.517 15.772 1.00 95.25 298 VAL A C 1
ATOM 2328 O O . VAL A 1 298 ? -12.604 2.691 15.998 1.00 95.25 298 VAL A O 1
ATOM 2331 N N . ALA A 1 299 ? -13.315 0.601 15.680 1.00 95.94 299 ALA A N 1
ATOM 2332 C CA . ALA A 1 299 ? -14.736 0.932 15.813 1.00 95.94 299 ALA A CA 1
ATOM 2333 C C . ALA A 1 299 ? -15.075 1.598 17.163 1.00 95.94 299 ALA A C 1
ATOM 2335 O O . ALA A 1 299 ? -15.864 2.539 17.196 1.00 95.94 299 ALA A O 1
ATOM 2336 N N . ASP A 1 300 ? -14.452 1.159 18.258 1.00 94.00 300 ASP A N 1
ATOM 2337 C CA . ASP A 1 300 ? -14.694 1.703 19.603 1.00 94.00 300 ASP A CA 1
ATOM 2338 C C . ASP A 1 300 ? -13.797 2.906 19.973 1.00 94.00 300 ASP A C 1
ATOM 2340 O O . ASP A 1 300 ? -13.878 3.425 21.088 1.00 94.00 300 ASP A O 1
ATOM 2344 N N . SER A 1 301 ? -12.956 3.368 19.047 1.00 94.44 301 SER A N 1
ATOM 2345 C CA . SER A 1 301 ? -12.040 4.498 19.255 1.00 94.44 301 SER A CA 1
ATOM 2346 C C . SER A 1 301 ? -12.637 5.852 18.850 1.00 94.44 301 SER A C 1
ATOM 2348 O O . SER A 1 301 ? -13.735 5.949 18.296 1.00 94.44 301 SER A O 1
ATOM 2350 N N . GLN A 1 302 ? -11.897 6.926 19.120 1.00 95.00 302 GLN A N 1
ATOM 2351 C CA . GLN A 1 302 ? -12.178 8.286 18.661 1.00 95.00 302 GLN A CA 1
ATOM 2352 C C . GLN A 1 302 ? -11.002 8.840 17.841 1.00 95.00 302 GLN A C 1
ATOM 2354 O O . GLN A 1 302 ? -9.909 8.281 17.843 1.00 95.00 302 GLN A O 1
ATOM 2359 N N . LEU A 1 303 ? -11.197 9.949 17.117 1.00 95.62 303 LEU A N 1
ATOM 2360 C CA . LEU A 1 303 ? -10.122 10.530 16.291 1.00 95.62 303 LEU A CA 1
ATOM 2361 C C . LEU A 1 303 ? -8.959 11.054 17.149 1.00 95.62 303 LEU A C 1
ATOM 2363 O O . LEU A 1 303 ? -7.806 11.042 16.721 1.00 95.62 303 LEU A O 1
ATOM 2367 N N . GLU A 1 304 ? -9.272 11.480 18.368 1.00 93.69 304 GLU A N 1
ATOM 2368 C CA . GLU A 1 304 ? -8.354 11.912 19.416 1.00 93.69 304 GLU A CA 1
ATOM 2369 C C . GLU A 1 304 ? -7.342 10.815 19.759 1.00 93.69 304 GLU A C 1
ATOM 2371 O O . GLU A 1 304 ? -6.165 11.111 19.960 1.00 93.69 304 GLU A O 1
ATOM 2376 N N . ASP A 1 305 ? -7.764 9.549 19.734 1.00 92.56 305 ASP A N 1
ATOM 2377 C CA . ASP A 1 305 ? -6.892 8.413 20.029 1.00 92.56 305 ASP A CA 1
ATOM 2378 C C . ASP A 1 305 ? -5.789 8.218 18.970 1.00 92.56 305 ASP A C 1
ATOM 2380 O O . ASP A 1 305 ? -4.750 7.614 19.245 1.00 92.56 305 ASP A O 1
ATOM 2384 N N . PHE A 1 306 ? -5.987 8.770 17.766 1.00 94.06 306 PHE A N 1
ATOM 2385 C CA . PHE A 1 306 ? -5.005 8.795 16.676 1.00 94.06 306 PHE A CA 1
ATOM 2386 C C . PHE A 1 306 ? -4.299 10.148 16.534 1.00 94.06 306 PHE A C 1
ATOM 2388 O O . PHE A 1 306 ? -3.543 10.328 15.581 1.00 94.06 306 PHE A O 1
ATOM 2395 N N . ASN A 1 307 ? -4.544 11.105 17.437 1.00 93.19 307 ASN A N 1
ATOM 2396 C CA . ASN A 1 307 ? -4.116 12.505 17.313 1.00 93.19 307 ASN A CA 1
ATOM 2397 C C . ASN A 1 307 ? -4.609 13.187 16.018 1.00 93.19 307 ASN A C 1
ATOM 2399 O O . ASN A 1 307 ? -3.904 14.007 15.429 1.00 93.19 307 ASN A O 1
ATOM 2403 N N . LEU A 1 308 ? -5.821 12.850 15.562 1.00 94.69 308 LEU A N 1
ATOM 2404 C CA . LEU A 1 308 ? -6.443 13.397 14.349 1.00 94.69 308 LEU A CA 1
ATOM 2405 C C . LEU A 1 308 ? -7.673 14.264 14.645 1.00 94.69 308 LEU A C 1
ATOM 2407 O O . LEU A 1 308 ? -8.560 14.409 13.807 1.00 94.69 308 LEU A O 1
ATOM 2411 N N . ASP A 1 309 ? -7.752 14.877 15.818 1.00 92.81 309 ASP A N 1
ATOM 2412 C CA . ASP A 1 309 ? -8.891 15.703 16.208 1.00 92.81 309 ASP A CA 1
ATOM 2413 C C . ASP A 1 309 ? -8.743 17.175 15.767 1.00 92.81 309 ASP A C 1
ATOM 2415 O O . ASP A 1 309 ? -7.844 17.559 15.015 1.00 92.81 309 ASP A O 1
ATOM 2419 N N . LYS A 1 310 ? -9.656 18.046 16.216 1.00 92.31 310 LYS A N 1
ATOM 2420 C CA . LYS A 1 310 ? -9.628 19.477 15.866 1.00 92.31 310 LYS A CA 1
ATOM 2421 C C . LYS A 1 310 ? -8.481 20.240 16.538 1.00 92.31 310 LYS A C 1
ATOM 2423 O O . LYS A 1 310 ? -8.228 21.365 16.096 1.00 92.31 310 LYS A O 1
ATOM 2428 N N . SER A 1 311 ? -7.838 19.680 17.567 1.00 92.56 311 SER A N 1
ATOM 2429 C CA . SER A 1 311 ? -6.748 20.318 18.311 1.00 92.56 311 SER A CA 1
ATOM 2430 C C . SER A 1 311 ? -5.436 20.404 17.525 1.00 92.56 311 SER A C 1
ATOM 2432 O O . SER A 1 311 ? -4.649 21.326 17.753 1.00 92.56 311 SER A O 1
ATOM 2434 N N . VAL A 1 312 ? -5.215 19.499 16.566 1.00 93.44 312 VAL A N 1
ATOM 2435 C CA . VAL A 1 312 ? -3.996 19.482 15.755 1.00 93.44 312 VAL A CA 1
ATOM 2436 C C . VAL A 1 312 ? -4.122 20.341 14.495 1.00 93.44 312 VAL A C 1
ATOM 2438 O O . VAL A 1 312 ? -5.204 20.574 13.947 1.00 93.44 312 VAL A O 1
ATOM 2441 N N . SER A 1 313 ? -2.981 20.833 14.011 1.00 91.00 313 SER A N 1
ATOM 2442 C CA . SER A 1 313 ? -2.925 21.580 12.755 1.00 91.00 313 SER A CA 1
ATOM 2443 C C . SER A 1 313 ? -3.134 20.657 11.555 1.00 91.00 313 SER A C 1
ATOM 2445 O O . SER A 1 313 ? -2.657 19.526 11.536 1.00 91.00 313 SER A O 1
ATOM 2447 N N . TYR A 1 314 ? -3.798 21.191 10.533 1.00 90.62 314 TYR A N 1
ATOM 2448 C CA . TYR A 1 314 ? -3.914 20.627 9.182 1.00 90.62 314 TYR A CA 1
ATOM 2449 C C . TYR A 1 314 ? -3.439 21.642 8.130 1.00 90.62 314 TYR A C 1
ATOM 2451 O O . TYR A 1 314 ? -3.785 21.556 6.951 1.00 90.62 314 TYR A O 1
ATOM 2459 N N . SER A 1 315 ? -2.690 22.663 8.563 1.00 85.38 315 SER A N 1
ATOM 2460 C CA . SER A 1 315 ? -2.191 23.704 7.673 1.00 85.38 315 SER A CA 1
ATOM 2461 C C . SER A 1 315 ? -1.199 23.118 6.673 1.00 85.38 315 SER A C 1
ATOM 2463 O O . SER A 1 315 ? -0.256 22.421 7.046 1.00 85.38 315 SER A O 1
ATOM 2465 N N . HIS A 1 316 ? -1.365 23.461 5.395 1.00 80.88 316 HIS A N 1
ATOM 2466 C CA . HIS A 1 316 ? -0.390 23.124 4.359 1.00 80.88 316 HIS A CA 1
ATOM 2467 C C . HIS A 1 316 ? 0.943 23.872 4.553 1.00 80.88 316 HIS A C 1
ATOM 2469 O O . HIS A 1 316 ? 1.961 23.479 3.989 1.00 80.88 316 HIS A O 1
ATOM 2475 N N . GLU A 1 317 ? 0.964 24.949 5.336 1.00 84.06 317 GLU A N 1
ATOM 2476 C CA . GLU A 1 317 ? 2.173 25.741 5.596 1.00 84.06 317 GLU A CA 1
ATOM 2477 C C . GLU A 1 317 ? 3.090 25.085 6.641 1.00 84.06 317 GLU A C 1
ATOM 2479 O O . GLU A 1 317 ? 4.282 25.379 6.693 1.00 84.06 317 GLU A O 1
ATOM 2484 N N . GLU A 1 318 ? 2.561 24.151 7.435 1.00 85.38 318 GLU A N 1
ATOM 2485 C CA . GLU A 1 318 ? 3.276 23.483 8.519 1.00 85.38 318 GLU A CA 1
ATOM 2486 C C . GLU A 1 318 ? 3.559 22.022 8.161 1.00 85.38 318 GLU A C 1
ATOM 2488 O O . GLU A 1 318 ? 2.665 21.284 7.751 1.00 85.38 318 GLU A O 1
ATOM 2493 N N . THR A 1 319 ? 4.791 21.551 8.369 1.00 84.50 319 THR A N 1
ATOM 2494 C CA . THR A 1 319 ? 5.147 20.148 8.084 1.00 84.50 319 THR A CA 1
ATOM 2495 C C . THR A 1 319 ? 4.343 19.166 8.939 1.00 84.50 319 THR A C 1
ATOM 2497 O O . THR A 1 319 ? 3.929 18.122 8.441 1.00 84.50 319 THR A O 1
ATOM 2500 N N . ALA A 1 320 ? 4.059 19.517 10.196 1.00 89.50 320 ALA A N 1
ATOM 2501 C CA . ALA A 1 320 ? 3.157 18.753 11.055 1.00 89.50 320 ALA A CA 1
ATOM 2502 C C . ALA A 1 320 ? 1.727 18.720 10.486 1.00 89.50 320 ALA A C 1
ATOM 2504 O O . ALA A 1 320 ? 1.141 17.648 10.380 1.00 89.50 320 ALA A O 1
ATOM 2505 N N . GLY A 1 321 ? 1.199 19.857 10.018 1.00 89.31 321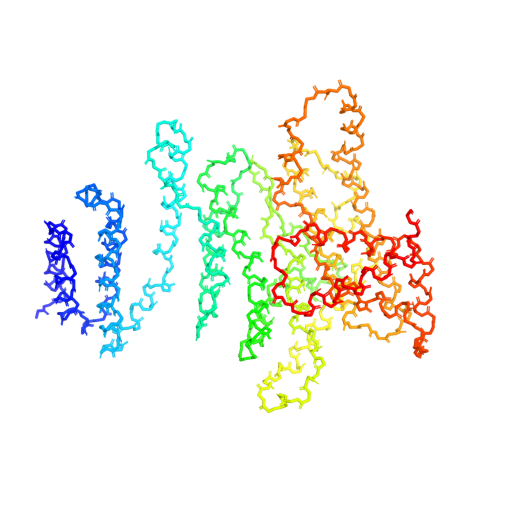 GLY A N 1
ATOM 2506 C CA . GLY A 1 321 ? -0.134 19.922 9.409 1.00 89.31 321 GLY A CA 1
ATOM 2507 C C . GLY A 1 321 ? -0.260 19.122 8.109 1.00 89.31 321 GLY A C 1
ATOM 2508 O O . GLY A 1 321 ? -1.260 18.432 7.884 1.00 89.31 321 GLY A O 1
ATOM 2509 N N . GLN A 1 322 ? 0.790 19.119 7.286 1.00 84.69 322 GLN A N 1
ATOM 2510 C CA . GLN A 1 322 ? 0.889 18.235 6.125 1.00 84.69 322 GLN A CA 1
ATOM 2511 C C . GLN A 1 322 ? 0.892 16.753 6.538 1.00 84.69 322 GLN A C 1
ATOM 2513 O O . GLN A 1 322 ? 0.236 15.942 5.882 1.00 84.69 322 GLN A O 1
ATOM 2518 N N . LYS A 1 323 ? 1.595 16.389 7.624 1.00 86.44 323 LYS A N 1
ATOM 2519 C CA . LYS A 1 323 ? 1.646 15.006 8.136 1.00 86.44 323 LYS A CA 1
ATOM 2520 C C . LYS A 1 323 ? 0.267 14.561 8.591 1.00 86.44 323 LYS A C 1
ATOM 2522 O O . LYS A 1 323 ? -0.207 13.533 8.123 1.00 86.44 323 LYS A O 1
ATOM 2527 N N . ASN A 1 324 ? -0.395 15.367 9.411 1.00 92.69 324 ASN A N 1
ATOM 2528 C CA . ASN A 1 324 ? -1.728 15.070 9.930 1.00 92.69 324 ASN A CA 1
ATOM 2529 C C . ASN A 1 324 ? -2.751 14.923 8.800 1.00 92.69 324 ASN A C 1
ATOM 2531 O O . ASN A 1 324 ? -3.601 14.041 8.836 1.00 92.69 324 ASN A O 1
ATOM 2535 N N . THR A 1 325 ? -2.618 15.718 7.734 1.00 90.81 325 THR A N 1
ATOM 2536 C CA . THR A 1 325 ? -3.441 15.562 6.527 1.00 90.81 325 THR A CA 1
ATOM 2537 C C . THR A 1 325 ? -3.220 14.200 5.856 1.00 90.81 325 THR A C 1
ATOM 2539 O O . THR A 1 325 ? -4.188 13.527 5.509 1.00 90.81 325 THR A O 1
ATOM 2542 N N . LEU A 1 326 ? -1.965 13.764 5.686 1.00 86.31 326 LEU A N 1
ATOM 2543 C CA . LEU A 1 326 ? -1.651 12.444 5.121 1.00 86.31 326 LEU A CA 1
ATOM 2544 C C . LEU A 1 326 ? -2.160 11.303 6.008 1.00 86.31 326 LEU A C 1
ATOM 2546 O O . LEU A 1 326 ? -2.752 10.359 5.486 1.00 86.31 326 LEU A O 1
ATOM 2550 N N . LEU A 1 327 ? -1.962 11.406 7.324 1.00 92.19 327 LEU A N 1
ATOM 2551 C CA . LEU A 1 327 ? -2.477 10.445 8.298 1.00 92.19 327 LEU A CA 1
ATOM 2552 C C . LEU A 1 327 ? -4.004 10.375 8.259 1.00 92.19 327 LEU A C 1
ATOM 2554 O O . LEU A 1 327 ? -4.554 9.282 8.245 1.00 92.19 327 LEU A O 1
ATOM 2558 N N . GLY A 1 328 ? -4.685 11.514 8.136 1.00 93.69 328 GLY A N 1
ATOM 2559 C CA . GLY A 1 328 ? -6.133 11.577 7.969 1.00 93.69 328 GLY A CA 1
ATOM 2560 C C . GLY A 1 328 ? -6.632 10.790 6.758 1.00 93.69 328 GLY A C 1
ATOM 2561 O O . GLY A 1 328 ? -7.586 10.024 6.853 1.00 93.69 328 GLY A O 1
ATOM 2562 N N . TYR A 1 329 ? -5.955 10.904 5.615 1.00 91.81 329 TYR A N 1
ATOM 2563 C CA . TYR A 1 329 ? -6.306 10.103 4.442 1.00 91.81 329 TYR A CA 1
ATOM 2564 C C . TYR A 1 329 ? -5.963 8.614 4.586 1.00 91.81 329 TYR A C 1
ATOM 2566 O O . TYR A 1 329 ? -6.672 7.780 4.021 1.00 91.81 329 TYR A O 1
ATOM 2574 N N . GLN A 1 330 ? -4.909 8.268 5.333 1.00 90.44 330 GLN A N 1
ATOM 2575 C CA . GLN A 1 330 ? -4.635 6.872 5.689 1.00 90.44 330 GLN A CA 1
ATOM 2576 C C . GLN A 1 330 ? -5.671 6.305 6.650 1.00 90.44 330 GLN A C 1
ATOM 2578 O O . GLN A 1 330 ? -6.052 5.151 6.511 1.00 90.44 330 GLN A O 1
ATOM 2583 N N . PHE A 1 331 ? -6.169 7.114 7.581 1.00 95.62 331 PHE A N 1
ATOM 2584 C CA . PHE A 1 331 ? -7.257 6.724 8.462 1.00 95.62 331 PHE A CA 1
ATOM 2585 C C . PHE A 1 331 ? -8.517 6.399 7.654 1.00 95.62 331 PHE A C 1
ATOM 2587 O O . PHE A 1 331 ? -9.094 5.329 7.821 1.00 95.62 331 PHE A O 1
ATOM 2594 N N . LEU A 1 332 ? -8.897 7.267 6.708 1.00 95.81 332 LEU A N 1
ATOM 2595 C CA . LEU A 1 332 ? -10.035 7.012 5.818 1.00 95.81 332 LEU A CA 1
ATOM 2596 C C . LEU A 1 332 ? -9.874 5.704 5.026 1.00 95.81 332 LEU A C 1
ATOM 2598 O O . LEU A 1 332 ? -10.810 4.910 4.970 1.00 95.81 332 LEU A O 1
ATOM 2602 N N . SER A 1 333 ? -8.700 5.464 4.430 1.00 94.38 333 SER A N 1
ATOM 2603 C CA . SER A 1 333 ? -8.449 4.247 3.643 1.00 94.38 333 SER A CA 1
ATOM 2604 C C . SER A 1 333 ? -8.370 2.984 4.510 1.00 94.38 333 SER A C 1
ATOM 2606 O O . SER A 1 333 ? -8.840 1.928 4.093 1.00 94.38 333 SER A O 1
ATOM 2608 N N . MET A 1 334 ? -7.825 3.089 5.726 1.00 95.75 334 MET A N 1
ATOM 2609 C CA . MET A 1 334 ? -7.816 2.023 6.730 1.00 95.75 334 MET A CA 1
ATOM 2610 C C . MET A 1 334 ? -9.240 1.634 7.120 1.00 95.75 334 MET A C 1
ATOM 2612 O O . MET A 1 334 ? -9.579 0.457 7.076 1.00 95.75 334 MET A O 1
ATOM 2616 N N . VAL A 1 335 ? -10.085 2.611 7.458 1.00 97.50 335 VAL A N 1
ATOM 2617 C CA . VAL A 1 335 ? -11.478 2.359 7.843 1.00 97.50 335 VAL A CA 1
ATOM 2618 C C . VAL A 1 335 ? -12.263 1.721 6.697 1.00 97.50 335 VAL A C 1
ATOM 2620 O O . VAL A 1 335 ? -12.963 0.739 6.921 1.00 97.50 335 VAL A O 1
ATOM 2623 N N . GLU A 1 336 ? -12.103 2.211 5.464 1.00 96.75 336 GLU A N 1
ATOM 2624 C CA . GLU A 1 336 ? -12.694 1.584 4.274 1.00 96.75 336 GLU A CA 1
ATOM 2625 C C . GLU A 1 336 ? -12.266 0.108 4.139 1.00 96.75 336 GLU A C 1
ATOM 2627 O O . GLU A 1 336 ? -13.114 -0.767 3.971 1.00 96.75 336 GLU A O 1
ATOM 2632 N N . ALA A 1 337 ? -10.973 -0.194 4.279 1.00 96.12 337 ALA A N 1
ATOM 2633 C CA . ALA A 1 337 ? -10.466 -1.565 4.193 1.00 96.12 337 ALA A CA 1
ATOM 2634 C C . ALA A 1 337 ? -10.984 -2.478 5.327 1.00 96.12 337 ALA A C 1
ATOM 2636 O O . ALA A 1 337 ? -11.250 -3.657 5.102 1.00 96.12 337 ALA A O 1
ATOM 2637 N N . LEU A 1 338 ? -11.169 -1.946 6.541 1.00 97.50 338 LEU A N 1
ATOM 2638 C CA . LEU A 1 338 ? -11.737 -2.691 7.673 1.00 97.50 338 LEU A CA 1
ATOM 2639 C C . LEU A 1 338 ? -13.241 -2.953 7.500 1.00 97.50 338 LEU A C 1
ATOM 2641 O O . LEU A 1 338 ? -13.722 -4.023 7.869 1.00 97.50 338 LEU A O 1
ATOM 2645 N N . VAL A 1 339 ? -13.979 -2.017 6.894 1.00 97.31 339 VAL A N 1
ATOM 2646 C CA . VAL A 1 339 ? -15.375 -2.253 6.498 1.00 97.31 339 VAL A CA 1
ATOM 2647 C C . VAL A 1 339 ? -15.451 -3.365 5.453 1.00 97.31 339 VAL A C 1
ATOM 2649 O O . VAL A 1 339 ? -16.275 -4.263 5.595 1.00 97.31 339 VAL A O 1
ATOM 2652 N N . GLU A 1 340 ? -14.575 -3.365 4.443 1.00 95.56 340 GLU A N 1
ATOM 2653 C CA . GLU A 1 340 ? -14.505 -4.469 3.476 1.00 95.56 340 GLU A CA 1
ATOM 2654 C C . GLU A 1 340 ? -14.227 -5.819 4.157 1.00 95.56 340 GLU A C 1
ATOM 2656 O O . GLU A 1 340 ? -14.885 -6.814 3.846 1.00 95.56 340 GLU A O 1
ATOM 2661 N N . PHE A 1 341 ? -13.303 -5.854 5.120 1.00 95.94 341 PHE A N 1
ATOM 2662 C CA . PHE A 1 341 ? -13.040 -7.059 5.903 1.00 95.94 341 PHE A CA 1
ATOM 2663 C C . PHE A 1 341 ? -14.300 -7.577 6.611 1.00 95.94 341 PHE A C 1
ATOM 2665 O O . PHE A 1 341 ? -14.592 -8.772 6.516 1.00 95.94 341 PHE A O 1
ATOM 2672 N N . PHE A 1 342 ? -15.068 -6.699 7.267 1.00 95.06 342 PHE A N 1
ATOM 2673 C CA . PHE A 1 342 ? -16.330 -7.091 7.899 1.00 95.06 342 PHE A CA 1
ATOM 2674 C C . PHE A 1 342 ? -17.384 -7.553 6.895 1.00 95.06 342 PHE A C 1
ATOM 2676 O O . PHE A 1 342 ? -18.109 -8.491 7.199 1.00 95.06 342 PHE A O 1
ATOM 2683 N N . ILE A 1 343 ? -17.448 -6.967 5.697 1.00 93.31 343 ILE A N 1
ATOM 2684 C CA . ILE A 1 343 ? -18.370 -7.421 4.647 1.00 93.31 343 ILE A CA 1
ATOM 2685 C C . ILE A 1 343 ? -18.069 -8.868 4.244 1.00 93.31 343 ILE A C 1
ATOM 2687 O O . ILE A 1 343 ? -18.982 -9.683 4.143 1.00 93.31 343 ILE A O 1
ATOM 2691 N N . PHE A 1 344 ? -16.799 -9.206 4.007 1.00 90.88 344 PHE A N 1
ATOM 2692 C CA . PHE A 1 344 ? -16.434 -10.561 3.582 1.00 90.88 344 PHE A CA 1
ATOM 2693 C C . PHE A 1 344 ? -16.463 -11.599 4.704 1.00 90.88 344 PHE A C 1
ATOM 2695 O O . PHE A 1 344 ? -16.490 -12.791 4.411 1.00 90.88 344 PHE A O 1
ATOM 2702 N N . ASN A 1 345 ? -16.462 -11.169 5.965 1.00 89.62 345 ASN A N 1
ATOM 2703 C CA . ASN A 1 345 ? -16.545 -12.045 7.134 1.00 89.62 345 ASN A CA 1
ATOM 2704 C C . ASN A 1 345 ? -17.821 -11.768 7.942 1.00 89.62 345 ASN A C 1
ATOM 2706 O O . ASN A 1 345 ? -17.824 -11.912 9.164 1.00 89.62 345 ASN A O 1
ATOM 2710 N N . PHE A 1 346 ? -18.884 -11.323 7.269 1.00 89.25 346 PHE A N 1
ATOM 2711 C CA . PHE A 1 346 ? -20.142 -11.001 7.923 1.00 89.25 346 PHE A CA 1
ATOM 2712 C C . PHE A 1 346 ? -20.780 -12.279 8.472 1.00 89.25 346 PHE A C 1
ATOM 2714 O O . PHE A 1 346 ? -20.915 -13.271 7.760 1.00 89.25 346 PHE A O 1
ATOM 2721 N N . ASP A 1 347 ? -21.157 -12.257 9.745 1.00 85.19 347 ASP A N 1
ATOM 2722 C CA . ASP A 1 347 ? -21.626 -13.425 10.499 1.00 85.19 347 ASP A CA 1
ATOM 2723 C C . ASP A 1 347 ? -23.029 -13.229 11.089 1.00 85.19 347 ASP A C 1
ATOM 2725 O O . ASP A 1 347 ? -23.405 -13.879 12.066 1.00 85.19 347 ASP A O 1
ATOM 2729 N N . ASP A 1 348 ? -23.790 -12.295 10.513 1.00 80.56 348 ASP A N 1
ATOM 2730 C CA . ASP A 1 348 ? -25.156 -11.929 10.892 1.00 80.56 348 ASP A CA 1
ATOM 2731 C C . ASP A 1 348 ? -25.333 -11.455 12.346 1.00 80.56 348 ASP A C 1
ATOM 2733 O O . ASP A 1 348 ? -26.460 -11.239 12.800 1.00 80.56 348 ASP A O 1
ATOM 2737 N N . ARG A 1 349 ? -24.249 -11.253 13.105 1.00 87.38 349 ARG A N 1
ATOM 2738 C CA . ARG A 1 349 ? -24.322 -10.729 14.472 1.00 87.38 349 ARG A CA 1
ATOM 2739 C C . ARG A 1 349 ? -24.585 -9.227 14.465 1.00 87.38 349 ARG A C 1
ATOM 2741 O O . ARG A 1 349 ? -24.025 -8.471 13.668 1.00 87.38 349 ARG A O 1
ATOM 2748 N N . LYS A 1 350 ? -25.408 -8.769 15.413 1.00 89.44 350 LYS A N 1
ATOM 2749 C CA . LYS A 1 350 ? -25.731 -7.342 15.564 1.00 89.44 350 LYS A CA 1
ATOM 2750 C C . LYS A 1 350 ? -24.481 -6.516 15.886 1.00 89.44 350 LYS A C 1
ATOM 2752 O O . LYS A 1 350 ? -24.373 -5.380 15.444 1.00 89.44 350 LYS A O 1
ATOM 2757 N N . GLU A 1 351 ? -23.537 -7.096 16.617 1.00 91.25 351 GLU A N 1
ATOM 2758 C CA . GLU A 1 351 ? -22.262 -6.493 17.007 1.00 91.25 351 GLU A CA 1
ATOM 2759 C C . GLU A 1 351 ? -21.366 -6.184 15.798 1.00 91.25 351 GLU A C 1
ATOM 2761 O O . GLU A 1 351 ? -20.706 -5.143 15.767 1.00 91.25 351 GLU A O 1
ATOM 2766 N N . THR A 1 352 ? -21.364 -7.056 14.785 1.00 92.12 352 THR A N 1
ATOM 2767 C CA . THR A 1 352 ? -20.624 -6.852 13.531 1.00 92.12 352 THR A CA 1
ATOM 2768 C C . THR A 1 352 ? -21.209 -5.668 12.763 1.00 92.12 352 THR A C 1
ATOM 2770 O O . THR A 1 352 ? -20.479 -4.770 12.344 1.00 92.12 352 THR A O 1
ATOM 2773 N N . ALA A 1 353 ? -22.539 -5.608 12.657 1.00 93.31 353 ALA A N 1
ATOM 2774 C CA . ALA A 1 353 ? -23.230 -4.492 12.021 1.00 93.31 353 ALA A CA 1
ATOM 2775 C C . ALA A 1 353 ? -23.030 -3.161 12.779 1.00 93.31 353 ALA A C 1
ATOM 2777 O O . ALA A 1 353 ? -22.717 -2.146 12.160 1.00 93.31 353 ALA A O 1
ATOM 2778 N N . ASP A 1 354 ? -23.119 -3.165 14.115 1.00 95.44 354 ASP A N 1
ATOM 2779 C CA . ASP A 1 354 ? -22.828 -1.995 14.961 1.00 95.44 354 ASP A CA 1
ATOM 2780 C C . ASP A 1 354 ? -21.391 -1.493 14.756 1.00 95.44 354 ASP A C 1
ATOM 2782 O O . ASP A 1 354 ? -21.152 -0.298 14.581 1.00 95.44 354 ASP A O 1
ATOM 2786 N N . SER A 1 355 ? -20.432 -2.417 14.678 1.00 96.25 355 SER A N 1
ATOM 2787 C CA . SER A 1 355 ? -19.026 -2.095 14.430 1.00 96.25 355 SER A CA 1
ATOM 2788 C C . SER A 1 355 ? -18.816 -1.467 13.046 1.00 96.25 355 SER A C 1
ATOM 2790 O O . SER A 1 355 ? -18.085 -0.484 12.926 1.00 96.25 355 SER A O 1
ATOM 2792 N N . MET A 1 356 ? -19.497 -1.954 12.001 1.00 97.00 356 MET A N 1
ATOM 2793 C CA . MET A 1 356 ? -19.472 -1.337 10.665 1.00 97.00 356 MET A CA 1
ATOM 2794 C C . MET A 1 356 ? -20.036 0.093 10.673 1.00 97.00 356 MET A C 1
ATOM 2796 O O . MET A 1 356 ? -19.446 0.987 10.061 1.00 97.00 356 MET A O 1
ATOM 2800 N N . LEU A 1 357 ? -21.131 0.340 11.398 1.00 98.00 357 LEU A N 1
ATOM 2801 C CA . LEU A 1 357 ? -21.708 1.683 11.536 1.00 98.00 357 LEU A CA 1
ATOM 2802 C C . LEU A 1 357 ? -20.816 2.637 12.340 1.00 98.00 357 LEU A C 1
ATOM 2804 O O . LEU A 1 357 ? -20.690 3.816 11.996 1.00 98.00 357 LEU A O 1
ATOM 2808 N N . LYS A 1 358 ? -20.165 2.145 13.396 1.00 98.25 358 LYS A N 1
ATOM 2809 C CA . LYS A 1 358 ? -19.181 2.914 14.169 1.00 98.25 358 LYS A CA 1
ATOM 2810 C C . LYS A 1 358 ? -17.972 3.299 13.319 1.00 98.25 358 LYS A C 1
ATOM 2812 O O . LYS A 1 358 ? -17.576 4.466 13.312 1.00 98.25 358 LYS A O 1
ATOM 2817 N N . LEU A 1 359 ? -17.443 2.356 12.534 1.00 98.31 359 LEU A N 1
ATOM 2818 C CA . LEU A 1 359 ? -16.391 2.618 11.549 1.00 98.31 359 LEU A CA 1
ATOM 2819 C C . LEU A 1 359 ? -16.828 3.690 10.544 1.00 98.31 359 LEU A C 1
ATOM 2821 O O . LEU A 1 359 ? -16.111 4.668 10.339 1.00 98.31 359 LEU A O 1
ATOM 2825 N N . TYR A 1 360 ? -18.031 3.575 9.978 1.00 97.81 360 TYR A N 1
ATOM 2826 C CA . TYR A 1 360 ? -18.587 4.608 9.104 1.00 97.81 360 TYR A CA 1
ATOM 2827 C C . TYR A 1 360 ? -18.680 5.978 9.793 1.00 97.81 360 TYR A C 1
ATOM 2829 O O . TYR A 1 360 ? -18.290 6.997 9.221 1.00 97.81 360 TYR A O 1
ATOM 2837 N N . THR A 1 361 ? -19.140 6.015 11.042 1.00 98.31 361 THR A N 1
ATOM 2838 C CA . THR A 1 361 ? -19.241 7.255 11.819 1.00 98.31 361 THR A CA 1
ATOM 2839 C C . THR A 1 361 ? -17.871 7.918 11.986 1.00 98.31 361 THR A C 1
ATOM 2841 O O . THR A 1 361 ? -17.748 9.135 11.826 1.00 98.31 361 THR A O 1
ATOM 2844 N N . LEU A 1 362 ? -16.821 7.137 12.257 1.00 97.81 362 LEU A N 1
ATOM 2845 C CA . LEU A 1 362 ? -15.443 7.631 12.322 1.00 97.81 362 LEU A CA 1
ATOM 2846 C C . LEU A 1 362 ? -14.937 8.127 10.967 1.00 97.81 362 LEU A C 1
ATOM 2848 O O . LEU A 1 362 ? -14.357 9.213 10.894 1.00 97.81 362 LEU A O 1
ATOM 2852 N N . TRP A 1 363 ? -15.204 7.379 9.895 1.00 97.44 363 TRP A N 1
ATOM 2853 C CA . TRP A 1 363 ? -14.886 7.799 8.531 1.00 97.44 363 TRP A CA 1
ATOM 2854 C C . TRP A 1 363 ? -15.532 9.153 8.213 1.00 97.44 363 TRP A C 1
ATOM 2856 O O . TRP A 1 363 ? -14.852 10.072 7.757 1.00 97.44 363 TRP A O 1
ATOM 2866 N N . SER A 1 364 ? -16.821 9.316 8.528 1.00 96.94 364 SER A N 1
ATOM 2867 C CA . SER A 1 364 ? -17.573 10.546 8.265 1.00 96.94 364 SER A CA 1
ATOM 2868 C C . SER A 1 364 ? -17.024 11.735 9.053 1.00 96.94 364 SER A C 1
ATOM 2870 O O . SER A 1 364 ? -16.868 12.821 8.492 1.00 96.94 364 SER A O 1
ATOM 2872 N N . LYS A 1 365 ? -16.684 11.545 10.336 1.00 97.62 365 LYS A N 1
ATOM 2873 C CA . LYS A 1 365 ? -16.056 12.591 11.164 1.00 97.62 365 LYS A CA 1
ATOM 2874 C C . LYS A 1 365 ? -14.717 13.045 10.580 1.00 97.62 365 LYS A C 1
ATOM 2876 O O . LYS A 1 365 ? -14.452 14.245 10.515 1.00 97.62 365 LYS A O 1
ATOM 2881 N N . MET A 1 366 ? -13.886 12.101 10.134 1.00 95.94 366 MET A N 1
ATOM 2882 C CA . MET A 1 366 ? -12.582 12.411 9.546 1.00 95.94 366 MET A CA 1
ATOM 2883 C C . MET A 1 366 ? -12.719 13.102 8.179 1.00 95.94 366 MET A C 1
ATOM 2885 O O . MET A 1 366 ? -12.027 14.089 7.924 1.00 95.94 366 MET A O 1
ATOM 2889 N N . ASP A 1 367 ? -13.626 12.637 7.311 1.00 93.75 367 ASP A N 1
ATOM 2890 C CA . ASP A 1 367 ? -13.901 13.284 6.018 1.00 93.75 367 ASP A CA 1
ATOM 2891 C C . ASP A 1 367 ? -14.404 14.717 6.222 1.00 93.75 367 ASP A C 1
ATOM 2893 O O . ASP A 1 367 ? -13.913 15.659 5.594 1.00 93.75 367 ASP A O 1
ATOM 2897 N N . GLU A 1 368 ? -15.337 14.919 7.155 1.00 93.94 368 GLU A N 1
ATOM 2898 C CA . GLU A 1 368 ? -15.819 16.251 7.497 1.00 93.94 368 GLU A CA 1
ATOM 2899 C C . GLU A 1 368 ? -14.685 17.155 7.983 1.00 93.94 368 GLU A C 1
ATOM 2901 O O . GLU A 1 368 ? -14.536 18.263 7.459 1.00 93.94 368 GLU A O 1
ATOM 2906 N N . LEU A 1 369 ? -13.842 16.667 8.896 1.00 94.06 369 LEU A N 1
ATOM 2907 C CA . LEU A 1 369 ? -12.696 17.410 9.407 1.00 94.06 369 LEU A CA 1
ATOM 2908 C C . LEU A 1 369 ? -11.728 17.819 8.289 1.00 94.06 369 LEU A C 1
ATOM 2910 O O . LEU A 1 369 ? -11.359 18.993 8.194 1.00 94.06 369 LEU A O 1
ATOM 2914 N N . LEU A 1 370 ? -11.352 16.895 7.400 1.00 90.44 370 LEU A N 1
ATOM 2915 C CA . LEU A 1 370 ? -10.476 17.210 6.267 1.00 90.44 370 LEU A CA 1
ATOM 2916 C C . LEU A 1 370 ? -11.122 18.229 5.326 1.00 90.44 370 LEU A C 1
ATOM 2918 O O . LEU A 1 370 ? -10.456 19.166 4.887 1.00 90.44 370 LEU A O 1
ATOM 2922 N N . ARG A 1 371 ? -12.423 18.119 5.034 1.00 86.81 371 ARG A N 1
ATOM 2923 C CA . ARG A 1 371 ? -13.122 19.095 4.179 1.00 86.81 371 ARG A CA 1
ATOM 2924 C C . ARG A 1 371 ? -13.225 20.479 4.817 1.00 86.81 371 ARG A C 1
ATOM 2926 O O . ARG A 1 371 ? -13.118 21.473 4.090 1.00 86.81 371 ARG A O 1
ATOM 2933 N N . GLU A 1 372 ? -13.462 20.552 6.129 1.00 88.12 372 GLU A N 1
ATOM 2934 C CA . GLU A 1 372 ? -13.481 21.798 6.905 1.00 88.12 372 GLU A CA 1
ATOM 2935 C C . GLU A 1 372 ? -12.111 22.481 6.847 1.00 88.12 372 GLU A C 1
ATOM 2937 O O . GLU A 1 372 ? -12.021 23.667 6.522 1.00 88.12 372 GLU A O 1
ATOM 2942 N N . ARG A 1 373 ? -11.041 21.722 7.108 1.00 85.88 373 ARG A N 1
ATOM 2943 C CA . ARG A 1 373 ? -9.674 22.245 7.226 1.00 85.88 373 ARG A CA 1
ATOM 2944 C C . ARG A 1 373 ? -9.001 22.533 5.886 1.00 85.88 373 ARG A C 1
ATOM 2946 O O . ARG A 1 373 ? -8.306 23.537 5.769 1.00 85.88 373 ARG A O 1
ATOM 2953 N N . LEU A 1 374 ? -9.247 21.722 4.856 1.00 78.56 374 LEU A N 1
ATOM 2954 C CA . LEU A 1 374 ? -8.691 21.916 3.508 1.00 78.56 374 LEU A CA 1
ATOM 2955 C C . LEU A 1 374 ? -9.509 22.902 2.653 1.00 78.56 374 LEU A C 1
ATOM 2957 O O . LEU A 1 374 ? -9.217 23.105 1.475 1.00 78.56 374 LEU A O 1
ATOM 2961 N N . GLY A 1 375 ? -10.545 23.531 3.217 1.00 64.62 375 GLY A N 1
ATOM 2962 C CA . GLY A 1 375 ? -11.226 24.665 2.593 1.00 64.62 375 GLY A CA 1
ATOM 2963 C C . GLY A 1 375 ? -12.078 24.330 1.363 1.00 64.62 375 GLY A C 1
ATOM 2964 O O . GLY A 1 375 ? -12.422 25.241 0.604 1.00 64.62 375 GLY A O 1
ATOM 2965 N N . CYS A 1 376 ? -12.497 23.072 1.165 1.00 51.41 376 CYS A N 1
ATOM 2966 C CA . CYS A 1 376 ? -13.314 22.685 0.003 1.00 51.41 376 CYS A CA 1
ATOM 2967 C C . CYS A 1 376 ? -14.604 23.526 -0.135 1.00 51.41 376 CYS A C 1
ATOM 2969 O O . CYS A 1 376 ? -15.035 23.820 -1.253 1.00 51.41 376 CYS A O 1
ATOM 2971 N N . ARG A 1 377 ? -15.201 23.996 0.975 1.00 42.88 377 ARG A N 1
ATOM 2972 C CA . ARG A 1 377 ? -16.358 24.917 0.932 1.00 42.88 377 ARG A CA 1
ATOM 2973 C C . ARG A 1 377 ? -15.981 26.359 0.559 1.00 42.88 377 ARG A C 1
ATOM 2975 O O . ARG A 1 377 ? -16.743 27.005 -0.161 1.00 42.88 377 ARG A O 1
ATOM 2982 N N . ALA A 1 378 ? -14.827 26.863 1.003 1.00 42.19 378 ALA A N 1
ATOM 2983 C CA . ALA A 1 378 ? -14.375 28.221 0.687 1.00 42.19 378 ALA A CA 1
ATOM 2984 C C . ALA A 1 378 ? -14.002 28.357 -0.800 1.00 42.19 378 ALA A C 1
ATOM 2986 O O . ALA A 1 378 ? -14.358 29.348 -1.444 1.00 42.19 378 ALA A O 1
ATOM 2987 N N . GLN A 1 379 ? -13.377 27.322 -1.370 1.00 35.66 379 GLN A N 1
ATOM 2988 C CA . GLN A 1 379 ? -12.996 27.304 -2.782 1.00 35.66 379 GLN A CA 1
ATOM 2989 C C . GLN A 1 379 ? -14.228 27.278 -3.703 1.00 35.66 379 GLN A C 1
ATOM 2991 O O . GLN A 1 379 ? -14.263 28.004 -4.694 1.00 35.66 379 GLN A O 1
ATOM 2996 N N . LYS A 1 380 ? -15.279 26.514 -3.353 1.00 31.34 380 LYS A N 1
ATOM 2997 C CA . LYS A 1 380 ? -16.499 26.409 -4.176 1.00 31.34 380 LYS A CA 1
ATOM 2998 C C . LYS A 1 380 ? -17.244 27.748 -4.304 1.00 31.34 380 LYS A C 1
ATOM 3000 O O . LYS A 1 380 ? -17.782 28.027 -5.369 1.00 31.34 380 LYS A O 1
ATOM 3005 N N . ARG A 1 381 ? -17.232 28.604 -3.269 1.00 32.94 381 ARG A N 1
ATOM 3006 C CA . ARG A 1 381 ? -17.832 29.955 -3.347 1.00 32.94 381 ARG A CA 1
ATOM 3007 C C . ARG A 1 381 ? -16.980 30.948 -4.139 1.00 32.94 381 ARG A C 1
ATOM 3009 O O . ARG A 1 381 ? -17.546 31.743 -4.876 1.00 32.94 381 ARG A O 1
ATOM 3016 N N . LYS A 1 382 ? -15.645 30.895 -4.035 1.00 32.97 382 LYS A N 1
ATOM 3017 C CA . LYS A 1 382 ? -14.759 31.777 -4.824 1.00 32.97 382 LYS A CA 1
ATOM 3018 C C . LYS A 1 382 ? -14.708 31.415 -6.314 1.00 32.97 382 LYS A C 1
ATOM 3020 O O . LYS A 1 382 ? -14.425 32.277 -7.134 1.00 32.97 382 LYS A O 1
ATOM 3025 N N . LEU A 1 383 ? -14.998 30.166 -6.681 1.00 29.36 383 LEU A N 1
ATOM 3026 C CA . LEU A 1 383 ? -14.973 29.717 -8.079 1.00 29.36 383 LEU A CA 1
ATOM 3027 C C . LEU A 1 383 ? -16.202 30.127 -8.897 1.00 29.36 383 LEU A C 1
ATOM 3029 O O . LEU A 1 383 ? -16.095 30.207 -10.116 1.00 29.36 383 LEU A O 1
ATOM 3033 N N . LEU A 1 384 ? -17.329 30.468 -8.263 1.00 37.34 384 LEU A N 1
ATOM 3034 C CA . LEU A 1 384 ? -18.466 31.050 -8.989 1.00 37.34 384 LEU A CA 1
ATOM 3035 C C . LEU A 1 384 ? -18.186 32.474 -9.500 1.00 37.34 384 LEU A C 1
ATOM 3037 O O . LEU A 1 384 ? -18.951 32.969 -10.317 1.00 37.34 384 LEU A O 1
ATOM 3041 N N . SER A 1 385 ? -17.098 33.125 -9.071 1.00 34.81 385 SER A N 1
ATOM 3042 C CA . SER A 1 385 ? -16.729 34.465 -9.544 1.00 34.81 385 SER A CA 1
ATOM 3043 C C . SER A 1 385 ? -15.514 34.499 -10.480 1.00 34.81 385 SER A C 1
ATOM 3045 O O . SER A 1 385 ? -15.018 35.584 -10.763 1.00 34.81 385 SER A O 1
ATOM 3047 N N . ALA A 1 386 ? -14.994 33.357 -10.944 1.00 32.41 386 ALA A N 1
ATOM 3048 C CA . ALA A 1 386 ? -13.822 33.331 -11.824 1.00 32.41 386 ALA A CA 1
ATOM 3049 C C . ALA A 1 386 ? -14.027 32.369 -13.004 1.00 32.41 386 ALA A C 1
ATOM 3051 O O . ALA A 1 386 ? -13.616 31.209 -12.984 1.00 32.41 386 ALA A O 1
ATOM 3052 N N . GLU A 1 387 ? -14.667 32.882 -14.051 1.00 26.86 387 GLU A N 1
ATOM 3053 C CA . GLU A 1 387 ? -14.765 32.267 -15.372 1.00 26.86 387 GLU A CA 1
ATOM 3054 C C . GLU A 1 387 ? -13.364 32.088 -15.987 1.00 26.86 387 GLU A C 1
ATOM 3056 O O . GLU A 1 387 ? -12.750 33.027 -16.482 1.00 26.86 387 GLU A O 1
ATOM 3061 N N . SER A 1 388 ? -12.814 30.874 -15.943 1.00 32.12 388 SER A N 1
ATOM 3062 C CA . SER A 1 388 ? -11.797 30.405 -16.900 1.00 32.12 388 SER A CA 1
ATOM 3063 C C . SER A 1 388 ? -11.670 28.877 -16.822 1.00 32.12 388 SER A C 1
ATOM 3065 O O . SER A 1 388 ? -11.090 28.296 -15.907 1.00 32.12 388 SER A O 1
ATOM 3067 N N . GLN A 1 389 ? -12.261 28.204 -17.810 1.00 28.91 389 GLN A N 1
ATOM 3068 C CA . GLN A 1 389 ? -12.513 26.758 -17.878 1.00 28.91 389 GLN A CA 1
ATOM 3069 C C . GLN A 1 389 ? -11.277 25.853 -18.100 1.00 28.91 389 GLN A C 1
ATOM 3071 O O . GLN A 1 389 ? -11.427 24.734 -18.580 1.00 28.91 389 GLN A O 1
ATOM 3076 N N . MET A 1 390 ? -10.048 26.254 -17.747 1.00 25.61 390 MET A N 1
ATOM 3077 C CA . MET A 1 390 ? -8.847 25.514 -18.195 1.00 25.61 390 MET A CA 1
ATOM 3078 C C . MET A 1 390 ? -7.927 24.947 -17.100 1.00 25.61 390 MET A C 1
ATOM 3080 O O . MET A 1 390 ? -6.788 24.583 -17.388 1.00 25.61 390 MET A O 1
ATOM 3084 N N . GLY A 1 391 ? -8.401 24.814 -15.853 1.00 23.75 391 GLY A N 1
ATOM 3085 C CA . GLY A 1 391 ? -7.545 24.365 -14.737 1.00 23.75 391 GLY A CA 1
ATOM 3086 C C . GLY A 1 391 ? -8.113 23.343 -13.746 1.00 23.75 391 GLY A C 1
ATOM 3087 O O . GLY A 1 391 ? -7.364 22.881 -12.886 1.00 23.75 391 GLY A O 1
ATOM 3088 N N . MET A 1 392 ? -9.395 22.960 -13.826 1.00 23.34 392 MET A N 1
ATOM 3089 C CA . MET A 1 392 ? -10.038 22.190 -12.741 1.00 23.34 392 MET A CA 1
ATOM 3090 C C . MET A 1 392 ? -9.520 20.755 -12.566 1.00 23.34 392 MET A C 1
ATOM 3092 O O . MET A 1 392 ? -9.550 20.224 -11.456 1.00 23.34 392 MET A O 1
ATOM 3096 N N . SER A 1 393 ? -8.995 20.129 -13.615 1.00 24.39 393 SER A N 1
ATOM 3097 C CA . SER A 1 393 ? -8.531 18.738 -13.561 1.00 24.39 393 SER A CA 1
ATOM 3098 C C . SER A 1 393 ? -7.135 18.563 -12.950 1.00 24.39 393 SER A C 1
ATOM 3100 O O . SER A 1 393 ? -6.777 17.444 -12.599 1.00 24.39 393 SER A O 1
ATOM 3102 N N . LYS A 1 394 ? -6.348 19.634 -12.753 1.00 24.59 394 LYS A N 1
ATOM 3103 C CA . LYS A 1 394 ? -4.971 19.512 -12.226 1.00 24.59 394 LYS A CA 1
ATOM 3104 C C . LYS A 1 394 ? -4.834 19.635 -10.710 1.00 24.59 394 LYS A C 1
ATOM 3106 O O . LYS A 1 394 ? -3.827 19.173 -10.178 1.00 24.59 394 LYS A O 1
ATOM 3111 N N . LEU A 1 395 ? -5.808 20.216 -10.006 1.00 24.47 395 LEU A N 1
ATOM 3112 C CA . LEU A 1 395 ? -5.698 20.373 -8.548 1.00 24.47 395 LEU A CA 1
ATOM 3113 C C . LEU A 1 395 ? -6.401 19.276 -7.743 1.00 24.47 395 LEU A C 1
ATOM 3115 O O . LEU A 1 395 ? -6.100 19.109 -6.566 1.00 24.47 395 LEU A O 1
ATOM 3119 N N . ARG A 1 396 ? -7.290 18.492 -8.364 1.00 26.61 396 ARG A N 1
ATOM 3120 C CA . ARG A 1 396 ? -8.023 17.428 -7.663 1.00 26.61 396 ARG A CA 1
ATOM 3121 C C . ARG A 1 396 ? -7.200 16.166 -7.372 1.00 26.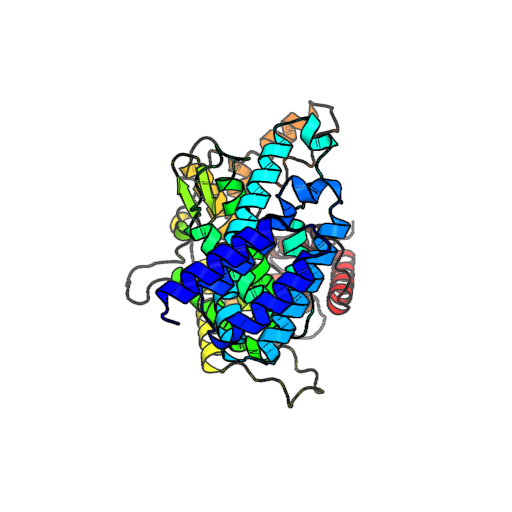61 396 ARG A C 1
ATOM 3123 O O . ARG A 1 396 ? -7.661 15.347 -6.593 1.00 26.61 396 ARG A O 1
ATOM 3130 N N . THR A 1 397 ? -6.016 15.985 -7.964 1.00 29.97 397 THR A N 1
ATOM 3131 C CA . THR A 1 397 ? -5.399 14.642 -8.045 1.00 29.97 397 THR A CA 1
ATOM 3132 C C . THR A 1 397 ? -3.892 14.564 -7.791 1.00 29.97 397 THR A C 1
ATOM 3134 O O . THR A 1 397 ? -3.285 13.560 -8.146 1.00 29.97 397 THR A O 1
ATOM 3137 N N . THR A 1 398 ? -3.240 15.560 -7.173 1.00 30.33 398 THR A N 1
ATOM 3138 C CA . THR A 1 398 ? -1.777 15.450 -6.947 1.00 30.33 398 THR A CA 1
ATOM 3139 C C . THR A 1 398 ? -1.272 15.610 -5.517 1.00 30.33 398 THR A C 1
ATOM 3141 O O . THR A 1 398 ? -0.060 15.689 -5.321 1.00 30.33 398 THR A O 1
ATOM 3144 N N . TYR A 1 399 ? -2.157 15.544 -4.521 1.00 36.97 399 TYR A N 1
ATOM 3145 C CA . TYR A 1 399 ? -1.735 15.016 -3.226 1.00 36.97 399 TYR A CA 1
ATOM 3146 C C . TYR A 1 399 ? -1.610 13.502 -3.412 1.00 36.97 399 TYR A C 1
ATOM 3148 O O . TYR A 1 399 ? -2.612 12.838 -3.667 1.00 36.97 399 TYR A O 1
ATOM 3156 N N . ASP A 1 400 ? -0.403 12.944 -3.303 1.00 38.44 400 ASP A N 1
ATOM 3157 C CA . ASP A 1 400 ? -0.156 11.489 -3.325 1.00 38.44 400 ASP A CA 1
ATOM 3158 C C . ASP A 1 400 ? -0.766 10.749 -2.111 1.00 38.44 400 ASP A C 1
ATOM 3160 O O . ASP A 1 400 ? -0.430 9.602 -1.839 1.00 38.44 400 ASP A O 1
ATOM 3164 N N . GLY A 1 401 ? -1.699 11.409 -1.420 1.00 41.81 401 GLY A N 1
ATOM 3165 C CA . GLY A 1 401 ? -2.516 10.918 -0.331 1.00 41.81 401 GLY A CA 1
ATOM 3166 C C . GLY A 1 401 ? -4.008 11.176 -0.533 1.00 41.81 401 GLY A C 1
ATOM 3167 O O . GLY A 1 401 ? -4.700 11.247 0.461 1.00 41.81 401 GLY A O 1
ATOM 3168 N N . SER A 1 402 ? -4.562 11.326 -1.748 1.00 48.62 402 SER A N 1
ATOM 3169 C CA . SER A 1 402 ? -6.027 11.180 -1.870 1.00 48.62 402 SER A CA 1
ATOM 3170 C C . SER A 1 402 ? -6.403 9.790 -1.354 1.00 48.62 402 SER A C 1
ATOM 3172 O O . SER A 1 402 ? -5.822 8.821 -1.850 1.00 48.62 402 SER A O 1
ATOM 3174 N N . ALA A 1 403 ? -7.337 9.674 -0.404 1.00 54.19 403 ALA A N 1
ATOM 3175 C CA . ALA A 1 403 ? -7.832 8.374 0.048 1.00 54.19 403 ALA A CA 1
ATOM 3176 C C . ALA A 1 403 ? -8.360 7.589 -1.168 1.00 54.19 403 ALA A C 1
ATOM 3178 O O . ALA A 1 403 ? -9.451 7.851 -1.690 1.00 54.19 403 ALA A O 1
ATOM 3179 N N . ARG A 1 404 ? -7.527 6.681 -1.691 1.00 69.56 404 ARG A N 1
ATOM 3180 C CA . ARG A 1 404 ? -7.925 5.732 -2.731 1.00 69.56 404 ARG A CA 1
ATOM 3181 C C . ARG A 1 404 ? -9.035 4.877 -2.130 1.00 69.56 404 ARG A C 1
ATOM 3183 O O . ARG A 1 404 ? -8.904 4.464 -0.986 1.00 69.56 404 ARG A O 1
ATOM 3190 N N . CYS A 1 405 ? -10.102 4.648 -2.896 1.00 82.69 405 CYS A N 1
ATOM 3191 C CA . CYS A 1 405 ? -11.216 3.818 -2.445 1.00 82.69 405 CYS A CA 1
ATOM 3192 C C . CYS A 1 405 ? -10.712 2.388 -2.210 1.00 82.69 405 CYS A C 1
ATOM 3194 O O . CYS A 1 405 ? -10.299 1.727 -3.174 1.00 82.69 405 CYS A O 1
ATOM 3196 N N . CYS A 1 406 ? -10.707 1.964 -0.948 1.00 89.31 406 CYS A N 1
ATOM 3197 C CA . CYS A 1 406 ? -10.220 0.653 -0.521 1.00 89.31 406 CYS A CA 1
ATOM 3198 C C . CYS A 1 406 ? -11.309 -0.422 -0.545 1.00 89.31 406 CYS A C 1
ATOM 3200 O O . CYS A 1 406 ? -10.976 -1.596 -0.604 1.00 89.31 406 CYS A O 1
ATOM 3202 N N . VAL A 1 407 ? -12.588 -0.040 -0.602 1.00 91.62 407 VAL A N 1
ATOM 3203 C CA . VAL A 1 407 ? -13.688 -1.000 -0.756 1.00 91.62 407 VAL A CA 1
ATOM 3204 C C . VAL A 1 407 ? -13.842 -1.399 -2.226 1.00 91.62 407 VAL A C 1
ATOM 3206 O O . VAL A 1 407 ? -13.966 -0.549 -3.117 1.00 91.62 407 VAL A O 1
ATOM 3209 N N . SER A 1 408 ? -13.833 -2.701 -2.501 1.00 89.25 408 SER A N 1
ATOM 3210 C CA . SER A 1 408 ? -14.083 -3.252 -3.831 1.00 89.25 408 SER A CA 1
ATOM 3211 C C . SER A 1 408 ? -15.555 -3.148 -4.237 1.00 89.25 408 SER A C 1
ATOM 3213 O O . SER A 1 408 ? -16.463 -3.144 -3.408 1.00 89.25 408 SER A O 1
ATOM 3215 N N . ILE A 1 409 ? -15.803 -3.114 -5.551 1.00 88.00 409 ILE A N 1
ATOM 3216 C CA . ILE A 1 409 ? -17.164 -3.194 -6.105 1.00 88.00 409 ILE A CA 1
ATOM 3217 C C . ILE A 1 409 ? -17.858 -4.486 -5.651 1.00 88.00 409 ILE A C 1
ATOM 3219 O O . ILE A 1 409 ? -19.013 -4.425 -5.247 1.00 88.00 409 ILE A O 1
ATOM 3223 N N . SER A 1 410 ? -17.132 -5.608 -5.627 1.00 88.25 410 SER A N 1
ATOM 3224 C CA . SER A 1 410 ? -17.648 -6.897 -5.156 1.00 88.25 410 SER A CA 1
ATOM 3225 C C . SER A 1 410 ? -18.113 -6.833 -3.702 1.00 88.25 410 SER A C 1
ATOM 3227 O O . SER A 1 410 ? -19.217 -7.269 -3.407 1.00 88.25 410 SER A O 1
ATOM 3229 N N . ALA A 1 411 ? -17.338 -6.227 -2.793 1.00 91.94 411 ALA A N 1
ATOM 3230 C CA . ALA A 1 411 ? -17.771 -6.053 -1.405 1.00 91.94 411 ALA A CA 1
ATOM 3231 C C . ALA A 1 411 ? -19.053 -5.210 -1.308 1.00 91.94 411 ALA A C 1
ATOM 3233 O O . ALA A 1 411 ? -20.005 -5.595 -0.631 1.00 91.94 411 ALA A O 1
ATOM 3234 N N . ILE A 1 412 ? -19.118 -4.090 -2.035 1.00 92.31 412 ILE A N 1
ATOM 3235 C CA . ILE A 1 412 ? -20.311 -3.232 -2.036 1.00 92.31 412 ILE A CA 1
ATOM 3236 C C . ILE A 1 412 ? -21.527 -4.003 -2.563 1.00 92.31 412 ILE A C 1
ATOM 3238 O O . ILE A 1 412 ? -22.590 -3.952 -1.953 1.00 92.31 412 ILE A O 1
ATOM 3242 N N . VAL A 1 413 ? -21.380 -4.751 -3.659 1.00 90.00 413 VAL A N 1
ATOM 3243 C CA . VAL A 1 413 ? -22.458 -5.571 -4.231 1.00 90.00 413 VAL A CA 1
ATOM 3244 C C . VAL A 1 413 ? -22.899 -6.675 -3.287 1.00 90.00 413 VAL A C 1
ATOM 3246 O O . VAL A 1 413 ? -24.104 -6.878 -3.142 1.00 90.00 413 VAL A O 1
ATOM 3249 N N . SER A 1 414 ? -21.960 -7.363 -2.638 1.00 89.81 414 SER A N 1
ATOM 3250 C CA . SER A 1 414 ? -22.268 -8.396 -1.651 1.00 89.81 414 SER A CA 1
ATOM 3251 C C . SER A 1 414 ? -23.101 -7.826 -0.511 1.00 89.81 414 SER A C 1
ATOM 3253 O O . SER A 1 414 ? -24.143 -8.388 -0.187 1.00 89.81 414 SER A O 1
ATOM 3255 N N . LEU A 1 415 ? -22.701 -6.677 0.045 1.00 91.50 415 LEU A N 1
ATOM 3256 C CA . LEU A 1 415 ? -23.433 -6.051 1.142 1.00 91.50 415 LEU A CA 1
ATOM 3257 C C . LEU A 1 415 ? -24.795 -5.506 0.695 1.00 91.50 415 LEU A C 1
ATOM 3259 O O . LEU A 1 415 ? -25.794 -5.764 1.354 1.00 91.50 415 LEU A O 1
ATOM 3263 N N . LEU A 1 416 ? -24.872 -4.809 -0.443 1.00 90.38 416 LEU A N 1
ATOM 3264 C CA . LEU A 1 416 ? -26.151 -4.325 -0.975 1.00 90.38 416 LEU A CA 1
ATOM 3265 C C . LEU A 1 416 ? -27.093 -5.484 -1.308 1.00 90.38 416 LEU A C 1
ATOM 3267 O O . LEU A 1 416 ? -28.291 -5.388 -1.075 1.00 90.38 416 LEU A O 1
ATOM 3271 N N . SER A 1 417 ? -26.568 -6.601 -1.808 1.00 88.12 417 SER A N 1
ATOM 3272 C CA . SER A 1 417 ? -27.378 -7.793 -2.051 1.00 88.12 417 SER A CA 1
ATOM 3273 C C . SER A 1 417 ? -27.829 -8.438 -0.753 1.00 88.12 417 SER A C 1
ATOM 3275 O O . SER A 1 417 ? -28.990 -8.808 -0.652 1.00 88.12 417 SER A O 1
ATOM 3277 N N . LEU A 1 418 ? -26.978 -8.504 0.269 1.00 86.94 418 LEU A N 1
ATOM 3278 C CA . LEU A 1 418 ? -27.382 -8.955 1.599 1.00 86.94 418 LEU A CA 1
ATOM 3279 C C . LEU A 1 418 ? -28.501 -8.071 2.175 1.00 86.94 418 LEU A C 1
ATOM 3281 O O . LEU A 1 418 ? -29.468 -8.580 2.730 1.00 86.94 418 LEU A O 1
ATOM 3285 N N . MET A 1 419 ? -28.394 -6.755 1.994 1.00 87.38 419 MET A N 1
ATOM 3286 C CA . MET A 1 419 ? -29.369 -5.789 2.490 1.00 87.38 419 MET A CA 1
ATOM 3287 C C . MET A 1 419 ? -30.673 -5.806 1.693 1.00 87.38 419 MET A C 1
ATOM 3289 O O . MET A 1 419 ? -31.733 -5.760 2.289 1.00 87.38 419 MET A O 1
ATOM 3293 N N . PHE A 1 420 ? -30.649 -5.872 0.367 1.00 85.50 420 PHE A N 1
ATOM 3294 C CA . PHE A 1 420 ? -31.850 -5.636 -0.448 1.00 85.50 420 PHE A CA 1
ATOM 3295 C C . PHE A 1 420 ? -32.380 -6.885 -1.159 1.00 85.50 420 PHE A C 1
ATOM 3297 O O . PHE A 1 420 ? -33.411 -6.828 -1.838 1.00 85.50 420 PHE A O 1
ATOM 3304 N N . SER A 1 421 ? -31.712 -8.032 -1.023 1.00 76.69 421 SER A N 1
ATOM 3305 C CA . SER A 1 421 ? -32.273 -9.290 -1.511 1.00 76.69 421 SER A CA 1
ATOM 3306 C C . SER A 1 421 ? -33.504 -9.678 -0.694 1.00 76.69 421 SER A C 1
ATOM 3308 O O . SER A 1 421 ? -33.562 -9.545 0.523 1.00 76.69 421 SER A O 1
ATOM 3310 N N . LYS A 1 422 ? -34.520 -10.202 -1.384 1.00 61.31 422 LYS A N 1
ATOM 3311 C CA . LYS A 1 422 ? -35.762 -10.685 -0.758 1.00 61.31 422 LYS A CA 1
ATOM 3312 C C . LYS A 1 422 ? -35.592 -12.023 -0.027 1.00 61.31 422 LYS A C 1
ATOM 3314 O O . LYS A 1 422 ? -36.586 -12.593 0.418 1.00 61.31 422 LYS A O 1
ATOM 3319 N N . SER A 1 423 ? -34.380 -12.578 0.029 1.00 56.22 423 SER A N 1
ATOM 3320 C CA . SER A 1 423 ? -34.135 -13.829 0.740 1.00 56.22 423 SER A CA 1
ATOM 3321 C C . SER A 1 423 ? -34.247 -13.587 2.240 1.00 56.22 423 SER A C 1
ATOM 3323 O O . SER A 1 423 ? -33.556 -12.727 2.774 1.00 56.22 423 SER A O 1
ATOM 3325 N N . GLN A 1 424 ? -35.116 -14.356 2.902 1.00 53.91 424 GLN A N 1
ATOM 3326 C CA . GLN A 1 424 ? -35.226 -14.433 4.359 1.00 53.91 424 GLN A CA 1
ATOM 3327 C C . GLN A 1 424 ? -33.873 -14.851 4.949 1.00 53.91 424 GLN A C 1
ATOM 3329 O O . GLN A 1 424 ? -33.574 -16.040 5.048 1.00 53.91 424 GLN A O 1
ATOM 3334 N N . LEU A 1 425 ? -33.023 -13.885 5.279 1.00 56.69 425 LEU A N 1
ATOM 3335 C CA . LEU A 1 425 ? -31.742 -14.138 5.926 1.00 56.69 425 LEU A CA 1
ATOM 3336 C C . LEU A 1 425 ? -31.960 -14.318 7.429 1.00 56.69 425 LEU A C 1
ATOM 3338 O O . LEU A 1 425 ? -32.847 -13.710 8.025 1.00 56.69 425 LEU A O 1
ATOM 3342 N N . ALA A 1 426 ? -31.152 -15.189 8.031 1.00 55.06 426 ALA A N 1
ATOM 3343 C CA . ALA A 1 426 ? -31.355 -15.747 9.367 1.00 55.06 426 ALA A CA 1
ATOM 3344 C C . ALA A 1 426 ? -31.274 -14.726 10.520 1.00 55.06 426 ALA A C 1
ATOM 3346 O O . ALA A 1 426 ? -31.499 -15.100 11.671 1.00 55.06 426 ALA A O 1
ATOM 3347 N N . ASN A 1 427 ? -30.995 -13.447 10.246 1.00 61.12 427 ASN A N 1
ATOM 3348 C CA . ASN A 1 427 ? -30.980 -12.409 11.268 1.00 61.12 427 ASN A CA 1
ATOM 3349 C C . ASN A 1 427 ? -31.434 -11.045 10.720 1.00 61.12 427 ASN A C 1
ATOM 3351 O O . ASN A 1 427 ? -30.632 -10.163 10.405 1.00 61.12 427 ASN A O 1
ATOM 3355 N N . GLU A 1 428 ? -32.755 -10.850 10.659 1.00 74.38 428 GLU A N 1
ATOM 3356 C CA . GLU A 1 428 ? -33.369 -9.587 10.226 1.00 74.38 428 GLU A CA 1
ATOM 3357 C C . GLU A 1 428 ? -32.844 -8.382 11.021 1.00 74.38 428 GLU A C 1
ATOM 3359 O O . GLU A 1 428 ? -32.763 -7.290 10.475 1.00 74.38 428 GLU A O 1
ATOM 3364 N N . ALA A 1 429 ? -32.429 -8.553 12.282 1.00 84.75 429 ALA A N 1
ATOM 3365 C CA . ALA A 1 429 ? -32.022 -7.445 13.143 1.00 84.75 429 ALA A CA 1
ATOM 3366 C C . ALA A 1 429 ? -30.723 -6.745 12.700 1.00 84.75 429 ALA A C 1
ATOM 3368 O O . ALA A 1 429 ? -30.679 -5.515 12.690 1.00 84.75 429 ALA A O 1
ATOM 3369 N N . ALA A 1 430 ? -29.671 -7.498 12.355 1.00 88.88 430 ALA A N 1
ATOM 3370 C CA . ALA A 1 430 ? -28.388 -6.922 11.937 1.00 88.88 430 ALA A CA 1
ATOM 3371 C C . ALA A 1 430 ? -28.516 -6.235 10.570 1.00 88.88 430 ALA A C 1
ATOM 3373 O O . ALA A 1 430 ? -28.055 -5.110 10.387 1.00 88.88 430 ALA A O 1
ATOM 3374 N N . ILE A 1 431 ? -29.225 -6.883 9.643 1.00 88.75 431 ILE A N 1
ATOM 3375 C CA . ILE A 1 431 ? -29.493 -6.343 8.309 1.00 88.75 431 ILE A CA 1
ATOM 3376 C C . ILE A 1 431 ? -30.396 -5.107 8.395 1.00 88.75 431 ILE A C 1
ATOM 3378 O O . ILE A 1 431 ? -30.062 -4.075 7.816 1.00 88.75 431 ILE A O 1
ATOM 3382 N N . SER A 1 432 ? -31.484 -5.164 9.173 1.00 88.19 432 SER A N 1
ATOM 3383 C CA . SER A 1 432 ? -32.380 -4.015 9.389 1.00 88.19 432 SER A CA 1
ATOM 3384 C C . SER A 1 432 ? -31.639 -2.828 9.997 1.00 88.19 432 SER A C 1
ATOM 3386 O O . SER A 1 432 ? -31.921 -1.683 9.662 1.00 88.19 432 SER A O 1
ATOM 3388 N N . LEU A 1 433 ? -30.678 -3.079 10.888 1.00 91.50 433 LEU A N 1
ATOM 3389 C CA . LEU A 1 433 ? -29.859 -2.028 11.486 1.00 91.50 433 LEU A CA 1
ATOM 3390 C C . LEU A 1 433 ? -28.992 -1.313 10.437 1.00 91.50 433 LEU A C 1
ATOM 3392 O O . LEU A 1 433 ? -28.915 -0.091 10.468 1.00 91.50 433 LEU A O 1
ATOM 3396 N N . LEU A 1 434 ? -28.412 -2.036 9.474 1.00 92.38 434 LEU A N 1
ATOM 3397 C CA . LEU A 1 434 ? -27.673 -1.421 8.363 1.00 92.38 434 LEU A CA 1
ATOM 3398 C C . LEU A 1 434 ? -28.597 -0.706 7.366 1.00 92.38 434 LEU A C 1
ATOM 3400 O O . LEU A 1 434 ? -28.244 0.359 6.868 1.00 92.38 434 LEU A O 1
ATOM 3404 N N . GLN A 1 435 ? -29.768 -1.278 7.069 1.00 89.25 435 GLN A N 1
ATOM 3405 C CA . GLN A 1 435 ? -30.752 -0.697 6.144 1.00 89.25 435 GLN A CA 1
ATOM 3406 C C . GLN A 1 435 ? -31.319 0.631 6.653 1.00 89.25 435 GLN A C 1
ATOM 3408 O O . GLN A 1 435 ? -31.492 1.561 5.872 1.00 89.25 435 GLN A O 1
ATOM 3413 N N . ASN A 1 436 ? -31.607 0.715 7.954 1.00 90.44 436 ASN A N 1
ATOM 3414 C CA . ASN A 1 436 ? -32.222 1.895 8.562 1.00 90.44 436 ASN A CA 1
ATOM 3415 C C . ASN A 1 436 ? -31.247 3.078 8.712 1.00 90.44 436 ASN A C 1
ATOM 3417 O O . ASN A 1 436 ? -31.681 4.192 8.999 1.00 90.44 436 ASN A O 1
ATOM 3421 N N . GLU A 1 437 ? -29.946 2.868 8.504 1.00 94.12 437 GLU A N 1
ATOM 3422 C CA . GLU A 1 437 ? -28.937 3.928 8.511 1.00 94.12 437 GLU A CA 1
ATOM 3423 C C . GLU A 1 437 ? -28.726 4.502 7.104 1.00 94.12 437 GLU A C 1
ATOM 3425 O O . GLU A 1 437 ? -27.772 4.174 6.394 1.00 94.12 437 GLU A O 1
ATOM 3430 N N . GLU A 1 438 ? -29.609 5.419 6.703 1.00 92.31 438 GLU A N 1
ATOM 3431 C CA . GLU A 1 438 ? -29.614 6.042 5.366 1.00 92.31 438 GLU A CA 1
ATOM 3432 C C . GLU A 1 438 ? -28.258 6.656 4.977 1.00 92.31 438 GLU A C 1
ATOM 3434 O O . GLU A 1 438 ? -27.817 6.570 3.830 1.00 92.31 438 GLU A O 1
ATOM 3439 N N . ASN A 1 439 ? -27.562 7.252 5.948 1.00 94.75 439 ASN A N 1
ATOM 3440 C CA . ASN A 1 439 ? -26.250 7.863 5.752 1.00 94.75 439 ASN A CA 1
ATOM 3441 C C . ASN A 1 439 ? -25.175 6.825 5.386 1.00 94.75 439 ASN A C 1
ATOM 3443 O O . ASN A 1 439 ? -24.334 7.076 4.517 1.00 94.75 439 ASN A O 1
ATOM 3447 N N . PHE A 1 440 ? -25.227 5.647 6.013 1.00 95.81 440 PHE A N 1
ATOM 3448 C CA . PHE A 1 440 ? -24.336 4.532 5.711 1.00 95.81 440 PHE A CA 1
ATOM 3449 C C . PHE A 1 440 ? -24.635 3.952 4.325 1.00 95.81 440 PHE A C 1
ATOM 3451 O O . PHE A 1 440 ? -23.721 3.775 3.519 1.00 95.81 440 PHE A O 1
ATOM 3458 N N . VAL A 1 441 ? -25.915 3.742 4.003 1.00 92.31 441 VAL A N 1
ATOM 3459 C CA . VAL A 1 441 ? -26.344 3.287 2.672 1.00 92.31 441 VAL A CA 1
ATOM 3460 C C . VAL A 1 441 ? -25.879 4.267 1.591 1.00 92.31 441 VAL A C 1
ATOM 3462 O O . VAL A 1 441 ? -25.220 3.869 0.628 1.00 92.31 441 VAL A O 1
ATOM 3465 N N . GLY A 1 442 ? -26.125 5.567 1.772 1.00 91.50 442 GLY A N 1
ATOM 3466 C CA . GLY A 1 442 ? -25.661 6.611 0.856 1.00 91.50 442 GLY A CA 1
ATOM 3467 C C . GLY A 1 442 ? -24.136 6.641 0.704 1.00 91.50 442 GLY A C 1
ATOM 3468 O O . GLY A 1 442 ? -23.621 6.874 -0.393 1.00 91.50 442 GLY A O 1
ATOM 3469 N N . TRP A 1 443 ? -23.397 6.343 1.774 1.00 94.50 443 TRP A N 1
ATOM 3470 C CA . TRP A 1 443 ? -21.943 6.216 1.726 1.00 94.50 443 TRP A CA 1
ATOM 3471 C C . TRP A 1 443 ? -21.474 5.020 0.890 1.00 94.50 443 TRP A C 1
ATOM 3473 O O . TRP A 1 443 ? -20.554 5.187 0.088 1.00 94.50 443 TRP A O 1
ATOM 3483 N N . LEU A 1 444 ? -22.129 3.856 0.978 1.00 93.00 444 LEU A N 1
ATOM 3484 C CA . LEU A 1 444 ? -21.827 2.702 0.117 1.00 93.00 444 LEU A CA 1
ATOM 3485 C C . LEU A 1 444 ? -21.995 3.043 -1.371 1.00 93.00 444 LEU A C 1
ATOM 3487 O O . LEU A 1 444 ? -21.121 2.733 -2.186 1.00 93.00 444 LEU A O 1
ATOM 3491 N N . PHE A 1 445 ? -23.068 3.750 -1.734 1.00 90.19 445 PHE A N 1
ATOM 3492 C CA . PHE A 1 445 ? -23.268 4.220 -3.108 1.00 90.19 445 PHE A CA 1
ATOM 3493 C C . PHE A 1 445 ? -22.217 5.256 -3.530 1.00 90.19 445 PHE A C 1
ATOM 3495 O O . PHE A 1 445 ? -21.713 5.208 -4.656 1.00 90.19 445 PHE A O 1
ATOM 3502 N N . ALA A 1 446 ? -21.808 6.155 -2.630 1.00 88.81 446 ALA A N 1
ATOM 3503 C CA . ALA A 1 446 ? -20.722 7.096 -2.898 1.00 88.81 446 ALA A CA 1
ATOM 3504 C C . ALA A 1 446 ? -19.369 6.384 -3.103 1.00 88.81 446 ALA A C 1
ATOM 3506 O O . ALA A 1 446 ? -18.590 6.779 -3.977 1.00 88.81 446 ALA A O 1
ATOM 3507 N N . LEU A 1 447 ? -19.086 5.318 -2.345 1.00 90.19 447 LEU A N 1
ATOM 3508 C CA . LEU A 1 447 ? -17.911 4.463 -2.545 1.00 90.19 447 LEU A CA 1
ATOM 3509 C C . LEU A 1 447 ? -17.960 3.752 -3.899 1.00 90.19 447 LEU A C 1
ATOM 3511 O O . LEU A 1 447 ? -16.959 3.763 -4.622 1.00 90.19 447 LEU A O 1
ATOM 3515 N N . ALA A 1 448 ? -19.122 3.215 -4.281 1.00 86.94 448 ALA A N 1
ATOM 3516 C CA . ALA A 1 448 ? -19.326 2.598 -5.589 1.00 86.94 448 ALA A CA 1
ATOM 3517 C C . ALA A 1 448 ? -19.061 3.607 -6.711 1.00 86.94 448 ALA A C 1
ATOM 3519 O O . ALA A 1 448 ? -18.275 3.332 -7.616 1.00 86.94 448 ALA A O 1
ATOM 3520 N N . GLN A 1 449 ? -19.621 4.816 -6.616 1.00 84.06 449 GLN A N 1
ATOM 3521 C CA . GLN A 1 449 ? -19.382 5.883 -7.586 1.00 84.06 449 GLN A CA 1
ATOM 3522 C C . GLN A 1 449 ? -17.896 6.264 -7.667 1.00 84.06 449 GLN A C 1
ATOM 3524 O O . GLN A 1 449 ? -17.352 6.396 -8.768 1.00 84.06 449 GLN A O 1
ATOM 3529 N N . ARG A 1 450 ? -17.213 6.417 -6.520 1.00 85.44 450 ARG A N 1
ATOM 3530 C CA . ARG A 1 450 ? -15.764 6.690 -6.466 1.00 85.44 450 AR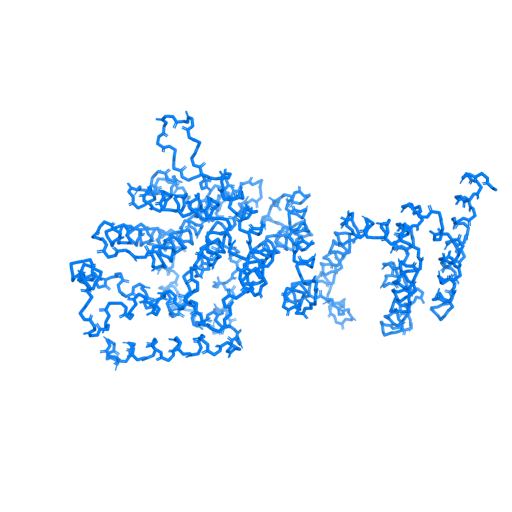G A CA 1
ATOM 3531 C C . ARG A 1 450 ? -14.971 5.589 -7.163 1.00 85.44 450 ARG A C 1
ATOM 3533 O O . ARG A 1 450 ? -14.047 5.897 -7.913 1.00 85.44 450 ARG A O 1
ATOM 3540 N N . ARG A 1 451 ? -15.334 4.324 -6.939 1.00 80.75 451 ARG A N 1
ATOM 3541 C CA . ARG A 1 451 ? -14.649 3.170 -7.525 1.00 80.75 451 ARG A CA 1
ATOM 3542 C C . ARG A 1 451 ? -14.900 3.056 -9.027 1.00 80.75 451 ARG A C 1
ATOM 3544 O O . ARG A 1 451 ? -13.940 2.902 -9.770 1.00 80.75 451 ARG A O 1
ATOM 3551 N N . LEU A 1 452 ? -16.143 3.233 -9.475 1.00 78.75 452 LEU A N 1
ATOM 3552 C CA . LEU A 1 452 ? -16.520 3.261 -10.893 1.00 78.75 452 LEU A CA 1
ATOM 3553 C C . LEU A 1 452 ? -15.818 4.389 -11.656 1.00 78.75 452 LEU A C 1
ATOM 3555 O O . LEU A 1 452 ? -15.353 4.182 -12.768 1.00 78.75 452 LEU A O 1
ATOM 3559 N N . THR A 1 453 ? -15.680 5.567 -11.043 1.00 74.00 453 THR A N 1
ATOM 3560 C CA . THR A 1 453 ? -14.968 6.705 -11.655 1.00 74.00 453 THR A CA 1
ATOM 3561 C C . THR A 1 453 ? -13.461 6.446 -11.777 1.00 74.00 453 THR A C 1
ATOM 3563 O O . THR A 1 453 ? -12.804 7.031 -12.633 1.00 74.00 453 THR A O 1
ATOM 3566 N N . ALA A 1 454 ? -12.904 5.594 -10.911 1.00 71.31 454 ALA A N 1
ATOM 3567 C CA . ALA A 1 454 ? -11.490 5.226 -10.914 1.00 71.31 454 ALA A CA 1
ATOM 3568 C C . ALA A 1 454 ? -11.172 3.993 -11.779 1.00 71.31 454 ALA A C 1
ATOM 3570 O O . ALA A 1 454 ? -9.993 3.690 -11.961 1.00 71.31 454 ALA A O 1
ATOM 3571 N N . LEU A 1 455 ? -12.184 3.280 -12.288 1.00 68.25 455 LEU A N 1
ATOM 3572 C CA . LEU A 1 455 ? -12.003 2.173 -13.225 1.00 68.25 455 LEU A CA 1
ATOM 3573 C C . LEU A 1 455 ? -11.586 2.727 -14.591 1.00 68.25 455 LEU A C 1
ATOM 3575 O O . LEU A 1 455 ? -12.410 2.986 -15.466 1.00 68.25 455 LEU A O 1
ATOM 3579 N N . ASP A 1 456 ? -10.283 2.914 -14.763 1.00 53.94 456 ASP A N 1
ATOM 3580 C CA . ASP A 1 456 ? -9.681 3.166 -16.065 1.00 53.94 456 ASP A CA 1
ATOM 3581 C C . ASP A 1 456 ? -9.602 1.814 -16.804 1.00 53.94 456 ASP A C 1
ATOM 3583 O O . ASP A 1 456 ? -8.769 0.968 -16.499 1.00 53.94 456 ASP A O 1
ATOM 3587 N N . VAL A 1 457 ? -10.529 1.570 -17.736 1.00 47.75 457 VAL A N 1
ATOM 3588 C CA . VAL A 1 457 ? -10.435 0.565 -18.823 1.00 47.75 457 VAL A CA 1
ATOM 3589 C C . VAL A 1 457 ? -10.360 -0.938 -18.437 1.00 47.75 457 VAL A C 1
ATOM 3591 O O . VAL A 1 457 ? -10.502 -1.786 -19.316 1.00 47.75 457 VAL A O 1
ATOM 3594 N N . GLU A 1 458 ? -10.285 -1.340 -17.166 1.00 43.28 458 GLU A N 1
ATOM 3595 C CA . GLU A 1 458 ? -10.311 -2.765 -16.756 1.00 43.28 458 GLU A CA 1
ATOM 3596 C C . GLU A 1 458 ? -11.727 -3.397 -16.722 1.00 43.28 458 GLU A C 1
ATOM 3598 O O . GLU A 1 458 ? -12.121 -4.049 -15.757 1.00 43.28 458 GLU A O 1
ATOM 3603 N N . LEU A 1 459 ? -12.499 -3.302 -17.812 1.00 48.22 459 LEU A N 1
ATOM 3604 C CA . LEU A 1 459 ? -13.684 -4.164 -18.033 1.00 48.22 459 LEU A CA 1
ATOM 3605 C C . LEU A 1 459 ? -13.300 -5.628 -18.355 1.00 48.22 459 LEU A C 1
ATOM 3607 O O . LEU A 1 459 ? -14.096 -6.386 -18.903 1.00 48.22 459 LEU A O 1
ATOM 3611 N N . SER A 1 460 ? -12.070 -6.041 -18.043 1.00 49.19 460 SER A N 1
ATOM 3612 C CA . SER A 1 460 ? -11.494 -7.318 -18.468 1.00 49.19 460 SER A CA 1
ATOM 3613 C C . SER A 1 460 ? -11.967 -8.524 -17.653 1.00 49.19 460 SER A C 1
ATOM 3615 O O . SER A 1 460 ? -11.802 -9.650 -18.116 1.00 49.19 460 SER A O 1
ATOM 3617 N N . ARG A 1 461 ? -12.589 -8.338 -16.479 1.00 58.66 461 ARG A N 1
ATOM 3618 C CA . ARG A 1 461 ? -13.114 -9.452 -15.671 1.00 58.66 461 ARG A CA 1
ATOM 3619 C C . ARG A 1 461 ? -14.642 -9.484 -15.703 1.00 58.66 461 ARG A C 1
ATOM 3621 O O . ARG A 1 461 ? -15.302 -8.537 -15.283 1.00 58.66 461 ARG A O 1
ATOM 3628 N N . ARG A 1 462 ? -15.193 -10.608 -16.177 1.00 58.81 462 ARG A N 1
ATOM 3629 C CA . ARG A 1 462 ? -16.640 -10.875 -16.264 1.00 58.81 462 ARG A CA 1
ATOM 3630 C C . ARG A 1 462 ? -17.361 -10.659 -14.928 1.00 58.81 462 ARG A C 1
ATOM 3632 O O . ARG A 1 462 ? -18.432 -10.068 -14.923 1.00 58.81 462 ARG A O 1
ATOM 3639 N N . GLU A 1 463 ? -16.741 -11.049 -13.817 1.00 64.19 463 GLU A N 1
ATOM 3640 C CA . GLU A 1 463 ? -17.281 -10.853 -12.462 1.00 64.19 463 GLU A CA 1
ATOM 3641 C C . GLU A 1 463 ? -17.509 -9.371 -12.135 1.00 64.19 463 GLU A C 1
ATOM 3643 O O . GLU A 1 463 ? -18.582 -8.990 -11.681 1.00 64.19 463 GLU A O 1
ATOM 3648 N N . VAL A 1 464 ? -16.539 -8.504 -12.453 1.00 68.81 464 VAL A N 1
ATOM 3649 C CA . VAL A 1 464 ? -16.668 -7.056 -12.225 1.00 68.81 464 VAL A CA 1
ATOM 3650 C C . VAL A 1 464 ? -17.816 -6.489 -13.062 1.00 68.81 464 VAL A C 1
ATOM 3652 O O . VAL A 1 464 ? -18.554 -5.629 -12.594 1.00 68.81 464 VAL A O 1
ATOM 3655 N N . PHE A 1 465 ? -18.007 -6.979 -14.289 1.00 75.81 465 PHE A N 1
ATOM 3656 C CA . PHE A 1 465 ? -19.130 -6.567 -15.130 1.00 75.81 465 PHE A CA 1
ATOM 3657 C C . PHE A 1 465 ? -20.490 -6.992 -14.553 1.00 75.81 465 PHE A C 1
ATOM 3659 O O . PHE A 1 465 ? -21.439 -6.203 -14.572 1.00 75.81 465 PHE A O 1
ATOM 3666 N N . GLU A 1 466 ? -20.591 -8.212 -14.025 1.00 80.38 466 GLU A N 1
ATOM 3667 C CA . GLU A 1 466 ? -21.800 -8.710 -13.363 1.00 80.38 466 GLU A CA 1
ATOM 3668 C C . GLU A 1 466 ? -22.118 -7.885 -12.106 1.00 80.38 466 GLU A C 1
ATOM 3670 O O . GLU A 1 466 ?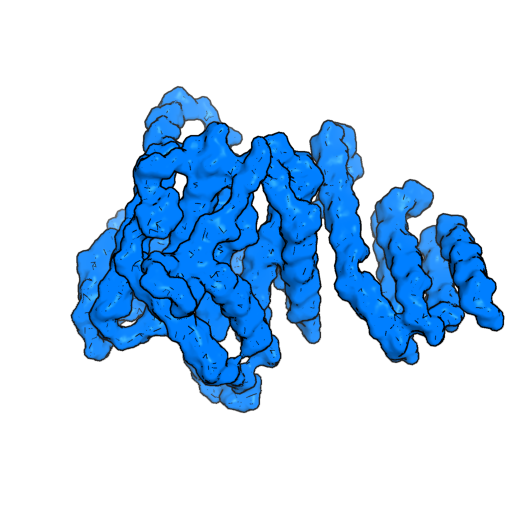 -23.243 -7.397 -11.969 1.00 80.38 466 GLU A O 1
ATOM 3675 N N . ASP A 1 467 ? -21.115 -7.598 -11.274 1.00 82.56 467 ASP A N 1
ATOM 3676 C CA . ASP A 1 467 ? -21.251 -6.718 -10.112 1.00 82.56 467 ASP A CA 1
ATOM 3677 C C . ASP A 1 467 ? -21.716 -5.302 -10.505 1.00 82.56 467 ASP A C 1
ATOM 3679 O O . ASP A 1 467 ? -22.632 -4.743 -9.898 1.00 82.56 467 ASP A O 1
ATOM 3683 N N . ILE A 1 468 ? -21.145 -4.715 -11.564 1.00 81.25 468 ILE A N 1
ATOM 3684 C CA . ILE A 1 468 ? -21.564 -3.399 -12.080 1.00 81.25 468 ILE A CA 1
ATOM 3685 C C . ILE A 1 468 ? -23.032 -3.433 -12.524 1.00 81.25 468 ILE A C 1
ATOM 3687 O O . ILE A 1 468 ? -23.785 -2.489 -12.265 1.00 81.25 468 ILE A O 1
ATOM 3691 N N . CYS A 1 469 ? -23.469 -4.519 -13.168 1.00 82.38 469 CYS A N 1
ATOM 3692 C CA . CYS A 1 469 ? -24.867 -4.690 -13.550 1.00 82.38 469 CYS A CA 1
ATOM 3693 C C . CYS A 1 469 ? -25.778 -4.741 -12.320 1.00 82.38 469 CYS A C 1
ATOM 3695 O O . CYS A 1 469 ? -26.836 -4.109 -12.327 1.00 82.38 469 CYS A O 1
ATOM 3697 N N . VAL A 1 470 ? -25.375 -5.445 -11.262 1.00 83.44 470 VAL A N 1
ATOM 3698 C CA . VAL A 1 470 ? -26.124 -5.507 -10.001 1.00 83.44 470 VAL A CA 1
ATOM 3699 C C . VAL A 1 470 ? -26.200 -4.128 -9.337 1.00 83.44 470 VAL A C 1
ATOM 3701 O O . VAL A 1 470 ? -27.304 -3.678 -9.027 1.00 83.44 470 VAL A O 1
ATOM 3704 N N . LEU A 1 471 ? -25.082 -3.397 -9.233 1.00 82.81 471 LEU A N 1
ATOM 3705 C CA . LEU A 1 471 ? -25.072 -2.009 -8.743 1.00 82.81 471 LEU A CA 1
ATOM 3706 C C . LEU A 1 471 ? -26.042 -1.125 -9.528 1.00 82.81 471 LEU A C 1
ATOM 3708 O O . LEU A 1 471 ? -26.806 -0.366 -8.939 1.00 82.81 471 LEU A O 1
ATOM 3712 N N . SER A 1 472 ? -26.057 -1.249 -10.859 1.00 79.50 472 SER A N 1
ATOM 3713 C CA . SER A 1 472 ? -26.944 -0.449 -11.710 1.00 79.50 472 SER A CA 1
ATOM 3714 C C . SER A 1 472 ? -28.431 -0.704 -11.442 1.00 79.50 472 SER A C 1
ATOM 3716 O O . SER A 1 472 ? -29.243 0.203 -11.628 1.00 79.50 472 SER A O 1
ATOM 3718 N N . ARG A 1 473 ? -28.800 -1.915 -10.996 1.00 81.62 473 ARG A N 1
ATOM 3719 C CA . ARG A 1 473 ? -30.180 -2.241 -10.612 1.00 81.62 473 ARG A CA 1
ATOM 3720 C C . ARG A 1 473 ? -30.545 -1.560 -9.301 1.00 81.62 473 ARG A C 1
ATOM 3722 O O . ARG A 1 473 ? -31.571 -0.896 -9.273 1.00 81.62 473 ARG A O 1
ATOM 3729 N N . TYR A 1 474 ? -29.687 -1.649 -8.284 1.00 79.56 474 TYR A N 1
ATOM 3730 C CA . TYR A 1 474 ? -29.931 -0.997 -6.993 1.00 79.56 474 TYR A CA 1
ATOM 3731 C C . TYR A 1 474 ? -29.981 0.530 -7.108 1.00 79.56 474 TYR A C 1
ATOM 3733 O O . TYR A 1 474 ? -30.868 1.158 -6.540 1.00 79.56 474 TYR A O 1
ATOM 3741 N N . CYS A 1 475 ? -29.104 1.134 -7.918 1.00 73.44 475 CYS A N 1
ATOM 3742 C CA . CYS A 1 475 ? -29.165 2.574 -8.174 1.00 73.44 475 CYS A CA 1
ATOM 3743 C C . CYS A 1 475 ? -30.490 2.999 -8.826 1.00 73.44 475 CYS A C 1
ATOM 3745 O O . CYS A 1 475 ? -30.971 4.084 -8.539 1.00 73.44 475 CYS A O 1
ATOM 3747 N N . LYS A 1 476 ? -31.078 2.164 -9.696 1.00 63.53 476 LYS A N 1
ATOM 3748 C CA . LYS A 1 476 ? -32.368 2.457 -10.343 1.00 63.53 476 LYS A CA 1
ATOM 3749 C C . LYS A 1 476 ? -33.574 2.237 -9.434 1.00 63.53 476 LYS A C 1
ATOM 3751 O O . LYS A 1 476 ? -34.597 2.856 -9.678 1.00 63.53 476 LYS A O 1
ATOM 3756 N N . THR A 1 477 ? -33.498 1.311 -8.479 1.00 59.47 477 THR A N 1
ATOM 3757 C CA . THR A 1 477 ? -34.628 1.003 -7.590 1.00 59.47 477 THR A CA 1
ATOM 3758 C C . THR A 1 477 ? -34.707 1.939 -6.391 1.00 59.47 477 THR A C 1
ATOM 3760 O O . THR A 1 477 ? -35.811 2.231 -5.957 1.00 59.47 477 THR A O 1
ATOM 3763 N N . GLU A 1 478 ? -33.564 2.404 -5.873 1.00 56.56 478 GLU A N 1
ATOM 3764 C CA . GLU A 1 478 ? -33.506 3.216 -4.644 1.00 56.56 478 GLU A CA 1
ATOM 3765 C C . GLU A 1 478 ? -33.333 4.721 -4.903 1.00 56.56 478 GLU A C 1
ATOM 3767 O O . GLU A 1 478 ? -33.727 5.540 -4.077 1.00 56.56 478 GLU A O 1
ATOM 3772 N N . PHE A 1 479 ? -32.770 5.114 -6.052 1.00 53.66 479 PHE A N 1
ATOM 3773 C CA . PHE A 1 479 ? -32.638 6.518 -6.446 1.00 53.66 479 PHE A CA 1
ATOM 3774 C C . PHE A 1 479 ? -33.453 6.771 -7.715 1.00 53.66 479 PHE A C 1
ATOM 3776 O O . PHE A 1 479 ? -32.923 6.725 -8.827 1.00 53.66 479 PHE A O 1
ATOM 3783 N N . ASP A 1 480 ? -34.746 7.055 -7.552 1.00 41.56 480 ASP A N 1
ATOM 3784 C CA . ASP A 1 480 ? -35.505 7.783 -8.573 1.00 41.56 480 ASP A CA 1
ATOM 3785 C C . ASP A 1 480 ? -34.804 9.142 -8.790 1.00 41.56 480 ASP A C 1
ATOM 3787 O O . ASP A 1 480 ? -34.886 10.041 -7.951 1.00 41.56 480 ASP A O 1
ATOM 3791 N N . PHE A 1 481 ? -34.034 9.254 -9.875 1.00 35.25 481 PHE A N 1
ATOM 3792 C CA . PHE A 1 481 ? -33.375 10.488 -10.322 1.00 35.25 481 PHE A CA 1
ATOM 3793 C C . PHE A 1 481 ? -34.322 11.412 -11.087 1.00 35.25 481 PHE A C 1
ATOM 3795 O O . PHE A 1 481 ? -35.142 10.891 -11.881 1.00 35.25 481 PHE A O 1
#

InterPro domains:
  IPR026171 Fanconi anemia group I protein [PTHR21818] (194-403)
  IPR029312 FANCI helical domain 2 [PF14680] (193-370)

Radius of gyration: 26.68 Å; chains: 1; bounding box: 83×66×64 Å

Sequence (481 aa):
MSDTEKNKLFEILMDCMVELNLEDIPNFALKLLSVFALEANAKYVGRLLEFFCSLTTRARYLVNGMPAIRSAQSSIILHLVHTARMEQNFGKTLLNAFKAQALVKSSVTECAKKKLNVKSSKWLRSVIECSDLRKTVDSLISYESDSWEYVIEGLCELGFTLLEVYPGRSVALRGSLQYELFSLGKYLITECFKGLAKAASDHPAIREPVLDLLFRQLEQYLPDKKSNRLSIFNLEACATTTKDGAHLLEPVGTLISAITSLVKERAADESDSYCQQAVDFVLLDKVKCGLGSLASHVADSQLEDFNLDKSVSYSHEETAGQKNTLLGYQFLSMVEALVEFFIFNFDDRKETADSMLKLYTLWSKMDELLRERLGCRAQKRKLLSAESQMGMSKLRTTYDGSARCCVSISAIVSLLSLMFSKSQLANEAAISLLQNEENFVGWLFALAQRRLTALDVELSRREVFEDICVLSRYCKTEFDF